Protein AF-A0A972QJM9-F1 (afdb_monomer)

Nearest PDB structures (foldseek):
  7p2q-assembly1_A  TM=7.644E-01  e=6.912E-06  Homo sapiens
  4wvg-assembly1_A  TM=3.635E-01  e=2.087E-02  Escherichia coli K-12
  8qkh-assembly1_s  TM=8.178E-01  e=2.075E+00  Staphylococcus phage 812
  6s4u-assembly3_C  TM=2.500E-01  e=2.892E+00  Homo sapiens

Foldseek 3Di:
DQAADPDDLVVVLVVLVVLLVVLLCCVQPDQCPPVNPCCSQQPVSLVSLQVLLVNLVSHDDFDAPADPVCQVVLLVLLLVLLVLLVVLQVLLLVVPHKDFAPFDPDPVRLVSLCSNVVSNLSSLLQSLLSQLRSVCPVPNPVSLLVSLVSQLVSVDRPCLVVPQDPDVVNVLCCQQRRQLSSLLSSLLSLSSRHHNSNSSSSNVVSVSCCNRPPRMGRDHRSNSNSCSSRVSSNVSSVVCCVVTVPDPDDDDDDDPPPCPPVNVVVVSVVVVVVVCVVVVSALWDWDAACDCLQPPVAHHQKIWTFRADQLVPDDQQWWFWFADPVRDIDTFGFHDWDADPVGFIWTWTGRPNDPDIDPDIGGRVRTRGTTDDIGPNPSVVVVVVVVVVVD

Radius of gyration: 27.69 Å; Cα contacts (8 Å, |Δi|>4): 558; chains: 1; bounding box: 74×44×81 Å

Structure (mmCIF, N/CA/C/O backbone):
data_AF-A0A972QJM9-F1
#
_entry.id   AF-A0A972QJM9-F1
#
loop_
_atom_site.group_PDB
_atom_site.id
_atom_site.type_symbol
_atom_site.label_atom_id
_atom_site.label_alt_id
_atom_site.label_comp_id
_atom_site.label_asym_id
_atom_site.label_entity_id
_atom_site.label_seq_id
_atom_site.pdbx_PDB_ins_code
_atom_site.Cartn_x
_atom_site.Cartn_y
_atom_site.Cartn_z
_atom_site.occupancy
_atom_site.B_iso_or_equiv
_atom_site.auth_seq_id
_atom_site.auth_comp_id
_atom_site.auth_asym_id
_atom_site.auth_atom_id
_atom_site.pdbx_PDB_model_num
ATOM 1 N N . MET A 1 1 ? 22.025 13.812 -25.126 1.00 39.81 1 MET A N 1
ATOM 2 C CA . MET A 1 1 ? 22.049 12.491 -25.793 1.00 39.81 1 MET A CA 1
ATOM 3 C C . MET A 1 1 ? 22.972 11.605 -24.978 1.00 39.81 1 MET A C 1
ATOM 5 O O . MET A 1 1 ? 24.175 11.749 -25.101 1.00 39.81 1 MET A O 1
ATOM 9 N N . ILE A 1 2 ? 22.439 10.789 -24.069 1.00 46.41 2 ILE A N 1
ATOM 10 C CA . ILE A 1 2 ? 23.262 9.805 -23.355 1.00 46.41 2 ILE A CA 1
ATOM 11 C C . ILE A 1 2 ? 23.259 8.545 -24.225 1.00 46.41 2 ILE A C 1
ATOM 13 O O . ILE A 1 2 ? 22.180 8.075 -24.596 1.00 46.41 2 ILE A O 1
ATOM 17 N N . ALA A 1 3 ? 24.440 8.082 -24.634 1.00 52.22 3 ALA A N 1
ATOM 18 C CA . ALA A 1 3 ? 24.597 6.901 -25.477 1.00 52.22 3 ALA A CA 1
ATOM 19 C C . ALA A 1 3 ? 23.989 5.677 -24.773 1.00 52.22 3 ALA A C 1
ATOM 21 O O . ALA A 1 3 ? 24.303 5.404 -23.616 1.00 52.22 3 ALA A O 1
ATOM 22 N N . SER A 1 4 ? 23.084 4.967 -25.449 1.00 62.06 4 SER A N 1
ATOM 23 C CA . SER A 1 4 ? 22.525 3.715 -24.934 1.00 62.06 4 SER A CA 1
ATOM 24 C C . SER A 1 4 ? 23.585 2.621 -24.979 1.00 62.06 4 SER A C 1
ATOM 26 O O . SER A 1 4 ? 24.277 2.493 -25.988 1.00 62.06 4 SER A O 1
ATOM 28 N N . LEU A 1 5 ? 23.674 1.809 -23.926 1.00 70.50 5 LEU A N 1
ATOM 29 C CA . LEU A 1 5 ? 24.550 0.638 -23.910 1.00 70.50 5 LEU A CA 1
ATOM 30 C C . LEU A 1 5 ? 24.138 -0.344 -25.019 1.00 70.50 5 LEU A C 1
ATOM 32 O O . LEU A 1 5 ? 22.969 -0.734 -25.096 1.00 70.50 5 LEU A O 1
ATOM 36 N N . ASP A 1 6 ? 25.095 -0.773 -25.846 1.00 73.06 6 ASP A N 1
ATOM 37 C CA . ASP A 1 6 ? 24.883 -1.768 -26.907 1.00 73.06 6 ASP A CA 1
ATOM 38 C C . ASP A 1 6 ? 24.868 -3.195 -26.330 1.00 73.06 6 ASP A C 1
ATOM 40 O O . ASP A 1 6 ? 25.765 -4.013 -26.527 1.00 73.06 6 ASP A O 1
ATOM 44 N N . ILE A 1 7 ? 23.861 -3.475 -25.500 1.00 76.88 7 ILE A N 1
ATOM 45 C CA . ILE A 1 7 ? 23.655 -4.774 -24.854 1.00 76.88 7 ILE A CA 1
ATOM 46 C C . ILE A 1 7 ? 22.361 -5.380 -25.389 1.00 76.88 7 ILE A C 1
ATOM 48 O O . ILE A 1 7 ? 21.300 -4.751 -25.372 1.00 76.88 7 ILE A O 1
ATOM 52 N N . GLN A 1 8 ? 22.414 -6.652 -25.802 1.00 82.50 8 GLN A N 1
ATOM 53 C CA . GLN A 1 8 ? 21.215 -7.371 -26.228 1.00 82.50 8 GLN A CA 1
ATOM 54 C C . GLN A 1 8 ? 20.148 -7.380 -25.113 1.00 82.50 8 GLN A C 1
ATOM 56 O O . GLN A 1 8 ? 20.451 -7.805 -23.992 1.00 82.50 8 GLN A O 1
ATOM 61 N N . PRO A 1 9 ? 18.876 -7.035 -25.407 1.00 79.81 9 PRO A N 1
ATOM 62 C CA . PRO A 1 9 ? 17.830 -6.896 -24.390 1.00 79.81 9 PRO A CA 1
ATOM 63 C C . PRO A 1 9 ? 17.654 -8.124 -23.489 1.00 79.81 9 PRO A C 1
ATOM 65 O O . PRO A 1 9 ? 17.423 -7.986 -22.294 1.00 79.81 9 PRO A O 1
ATOM 68 N N . LYS A 1 10 ? 17.817 -9.338 -24.035 1.00 85.06 10 LYS A N 1
ATOM 69 C CA . LYS A 1 10 ? 17.721 -10.585 -23.257 1.00 85.06 10 LYS A CA 1
ATOM 70 C C . LYS A 1 10 ? 18.816 -10.714 -22.197 1.00 85.06 10 LYS A C 1
ATOM 72 O O . LYS A 1 10 ? 18.531 -11.171 -21.098 1.00 85.06 10 LYS A O 1
ATOM 77 N N . ARG A 1 11 ? 20.055 -10.321 -22.517 1.00 87.75 11 ARG A N 1
ATOM 78 C CA . ARG A 1 11 ? 21.173 -10.338 -21.560 1.00 87.75 11 ARG A CA 1
ATOM 79 C C . ARG A 1 11 ? 20.990 -9.252 -20.506 1.00 87.75 11 ARG A C 1
ATOM 81 O O . ARG A 1 11 ? 21.176 -9.523 -19.326 1.00 87.75 11 ARG A O 1
ATOM 88 N N . ALA A 1 12 ? 20.544 -8.068 -20.927 1.00 90.06 12 ALA A N 1
ATOM 89 C CA . ALA A 1 12 ? 20.256 -6.964 -20.020 1.00 90.06 12 ALA A CA 1
ATOM 90 C C . ALA A 1 12 ? 19.220 -7.346 -18.945 1.00 90.06 12 ALA A C 1
ATOM 92 O O . ALA A 1 12 ? 19.416 -6.995 -17.791 1.00 90.06 12 ALA A O 1
ATOM 93 N N . ILE A 1 13 ? 18.181 -8.127 -19.283 1.00 91.62 13 ILE A N 1
ATOM 94 C CA . ILE A 1 13 ? 17.173 -8.592 -18.308 1.00 91.62 13 ILE A CA 1
ATOM 95 C C . ILE A 1 13 ? 17.822 -9.363 -17.154 1.00 91.62 13 ILE A C 1
ATOM 97 O O . ILE A 1 13 ? 17.597 -9.038 -15.989 1.00 91.62 13 ILE A O 1
ATOM 101 N N . TRP A 1 14 ? 18.654 -10.357 -17.469 1.00 91.44 14 TRP A N 1
ATOM 102 C CA . TRP A 1 14 ? 19.320 -11.173 -16.453 1.00 91.44 14 TRP A CA 1
ATOM 103 C C . TRP A 1 14 ? 20.344 -10.382 -15.642 1.00 91.44 14 TRP A C 1
ATOM 105 O O . TRP A 1 14 ? 20.431 -10.578 -14.435 1.00 91.44 14 TRP A O 1
ATOM 115 N N . ILE A 1 15 ? 21.064 -9.451 -16.274 1.00 91.31 15 ILE A N 1
ATOM 116 C CA . ILE A 1 15 ? 21.987 -8.548 -15.574 1.00 91.31 15 ILE A CA 1
ATOM 117 C C . ILE A 1 15 ? 21.219 -7.672 -14.578 1.00 91.31 15 ILE A C 1
ATOM 119 O O . ILE A 1 15 ? 21.619 -7.573 -13.423 1.00 91.31 15 ILE A O 1
ATOM 123 N N . THR A 1 16 ? 20.091 -7.082 -14.983 1.00 93.31 16 THR A N 1
ATOM 124 C CA . THR A 1 16 ? 19.257 -6.274 -14.085 1.00 93.31 16 THR A CA 1
ATOM 125 C C . THR A 1 16 ? 18.749 -7.100 -12.904 1.00 93.31 16 THR A C 1
ATOM 127 O O . THR A 1 16 ? 18.844 -6.638 -11.769 1.00 93.31 16 THR A O 1
ATOM 130 N N . PHE A 1 17 ? 18.285 -8.336 -13.127 1.00 93.75 17 PHE A N 1
ATOM 131 C CA . PHE A 1 17 ? 17.902 -9.230 -12.028 1.00 93.75 17 PHE A CA 1
ATOM 132 C C . PHE A 1 17 ? 19.076 -9.586 -11.113 1.00 93.75 17 PHE A C 1
ATOM 134 O O . PHE A 1 17 ? 18.906 -9.575 -9.899 1.00 93.75 17 PHE A O 1
ATOM 141 N N . ALA A 1 18 ? 20.259 -9.857 -11.666 1.00 93.38 18 ALA A N 1
ATOM 142 C CA . ALA A 1 18 ? 21.450 -10.160 -10.879 1.00 93.38 18 ALA A CA 1
ATOM 143 C C . ALA A 1 18 ? 21.872 -8.971 -10.002 1.00 93.38 18 ALA A C 1
ATOM 145 O O . ALA A 1 18 ? 22.183 -9.161 -8.830 1.00 93.38 18 ALA A O 1
ATOM 146 N N . ILE A 1 19 ? 21.819 -7.742 -10.532 1.00 94.62 19 ILE A N 1
ATOM 147 C CA . ILE A 1 19 ? 22.100 -6.523 -9.758 1.00 94.62 19 ILE A CA 1
ATOM 148 C C . ILE A 1 19 ? 21.066 -6.356 -8.641 1.00 94.62 19 ILE A C 1
ATOM 150 O O . ILE A 1 19 ? 21.440 -6.140 -7.493 1.00 94.62 19 ILE A O 1
ATOM 154 N N . ILE A 1 20 ? 19.776 -6.501 -8.951 1.00 94.81 20 ILE A N 1
ATOM 155 C CA . ILE A 1 20 ? 18.692 -6.413 -7.964 1.00 94.81 20 ILE A CA 1
ATOM 156 C C . ILE A 1 20 ? 18.867 -7.454 -6.848 1.00 94.81 20 ILE A C 1
ATOM 158 O O . ILE A 1 20 ? 18.789 -7.113 -5.668 1.00 94.81 20 ILE A O 1
ATOM 162 N N . ALA A 1 21 ? 19.140 -8.709 -7.210 1.00 93.00 21 ALA A N 1
ATOM 163 C CA . ALA A 1 21 ? 19.387 -9.785 -6.258 1.00 93.00 21 ALA A CA 1
ATOM 164 C C . ALA A 1 21 ? 20.643 -9.515 -5.415 1.00 93.00 21 ALA A C 1
ATOM 166 O O . ALA A 1 21 ? 20.624 -9.743 -4.209 1.00 93.00 21 ALA A O 1
ATOM 167 N N . GLY A 1 22 ? 21.703 -8.971 -6.021 1.00 92.38 22 GLY A N 1
ATOM 168 C CA . GLY A 1 22 ? 22.920 -8.556 -5.325 1.00 92.38 22 GLY A CA 1
ATOM 169 C C . GLY A 1 22 ? 22.673 -7.437 -4.311 1.00 92.38 22 GLY A C 1
ATOM 170 O O . GLY A 1 22 ? 23.137 -7.533 -3.177 1.00 92.38 22 GLY A O 1
ATOM 171 N N . ILE A 1 23 ? 21.886 -6.417 -4.674 1.00 92.38 23 ILE A N 1
ATOM 172 C CA . ILE A 1 23 ? 21.476 -5.341 -3.756 1.00 92.38 23 ILE A CA 1
ATOM 173 C C . ILE A 1 23 ? 20.667 -5.922 -2.592 1.00 92.38 23 ILE A C 1
ATOM 175 O O . ILE A 1 23 ? 20.960 -5.632 -1.433 1.00 92.38 23 ILE A O 1
ATOM 179 N N . TYR A 1 24 ? 19.689 -6.783 -2.877 1.00 91.88 24 TYR A N 1
ATOM 180 C CA . TYR A 1 24 ? 18.874 -7.423 -1.845 1.00 91.88 24 TYR A CA 1
ATOM 181 C C . TYR A 1 24 ? 19.701 -8.303 -0.901 1.00 91.88 24 TYR A C 1
ATOM 183 O O . TYR A 1 24 ? 19.539 -8.218 0.318 1.00 91.88 24 TYR A O 1
ATOM 191 N N . ALA A 1 25 ? 20.616 -9.109 -1.445 1.00 90.25 25 ALA A N 1
ATOM 192 C CA . ALA A 1 25 ? 21.529 -9.938 -0.668 1.00 90.25 25 ALA A CA 1
ATOM 193 C C . ALA A 1 25 ? 22.448 -9.081 0.211 1.00 90.25 25 ALA A C 1
ATOM 195 O O . ALA A 1 25 ? 22.599 -9.378 1.392 1.00 90.25 25 ALA A O 1
ATOM 196 N N . ALA A 1 26 ? 22.999 -7.986 -0.321 1.00 88.50 26 ALA A N 1
ATOM 197 C CA . ALA A 1 26 ? 23.822 -7.064 0.453 1.00 88.50 26 ALA A CA 1
ATOM 198 C C . ALA A 1 26 ? 23.041 -6.495 1.650 1.00 88.50 26 ALA A C 1
ATOM 200 O O . ALA A 1 26 ? 23.504 -6.592 2.789 1.00 88.50 26 ALA A O 1
ATOM 201 N N . ILE A 1 27 ? 21.830 -5.978 1.408 1.00 87.31 27 ILE A N 1
ATOM 202 C CA . ILE A 1 27 ? 20.966 -5.395 2.445 1.00 87.31 27 ILE A CA 1
ATOM 203 C C . ILE A 1 27 ? 20.629 -6.424 3.536 1.00 87.31 27 ILE A C 1
ATOM 205 O O . ILE A 1 27 ? 20.714 -6.104 4.720 1.00 87.31 27 ILE A O 1
ATOM 209 N N . ASN A 1 28 ? 20.283 -7.659 3.160 1.00 86.44 28 ASN A N 1
ATOM 210 C CA . ASN A 1 28 ? 19.787 -8.662 4.109 1.00 86.44 28 ASN A CA 1
ATOM 211 C C . ASN A 1 28 ? 20.884 -9.493 4.797 1.00 86.44 28 ASN A C 1
ATOM 213 O O . ASN A 1 28 ? 20.659 -9.972 5.906 1.00 86.44 28 ASN A O 1
ATOM 217 N N . LEU A 1 29 ? 22.049 -9.696 4.170 1.00 84.06 29 LEU A N 1
ATOM 218 C CA . LEU A 1 29 ? 23.069 -10.634 4.663 1.00 84.06 29 LEU A CA 1
ATOM 219 C C . LEU A 1 29 ? 24.264 -9.978 5.363 1.00 84.06 29 LEU A C 1
ATOM 221 O O . LEU A 1 29 ? 25.031 -10.698 6.003 1.00 84.06 29 LEU A O 1
ATOM 225 N N . GLY A 1 30 ? 24.449 -8.652 5.312 1.00 69.44 30 GLY A N 1
ATOM 226 C CA . GLY A 1 30 ? 25.551 -8.067 6.088 1.00 69.44 30 GLY A CA 1
ATOM 227 C C . GLY A 1 30 ? 26.019 -6.648 5.795 1.00 69.44 30 GLY A C 1
ATOM 228 O O . GLY A 1 30 ? 26.964 -6.226 6.456 1.00 69.44 30 GLY A O 1
ATOM 229 N N . LEU A 1 31 ? 25.405 -5.881 4.887 1.00 71.56 31 LEU A N 1
ATOM 230 C CA . LEU A 1 31 ? 25.872 -4.515 4.593 1.00 71.56 31 LEU A CA 1
ATOM 231 C C . LEU A 1 31 ? 25.952 -3.639 5.858 1.00 71.56 31 LEU A C 1
ATOM 233 O O . LEU A 1 31 ? 26.942 -2.940 6.076 1.00 71.56 31 LEU A O 1
ATOM 237 N N . SER A 1 32 ? 24.949 -3.740 6.735 1.00 66.62 32 SER A N 1
ATOM 238 C CA . SER A 1 32 ? 24.897 -3.028 8.019 1.00 66.62 32 SER A CA 1
ATOM 239 C C . SER A 1 32 ? 25.876 -3.569 9.069 1.00 66.62 32 SER A C 1
ATOM 241 O O . SER A 1 32 ? 26.329 -2.806 9.920 1.00 66.62 32 SER A O 1
ATOM 243 N N . ARG A 1 33 ? 26.236 -4.860 9.001 1.00 72.62 33 ARG A N 1
ATOM 244 C CA . ARG A 1 33 ? 27.216 -5.494 9.903 1.00 72.62 33 ARG A CA 1
ATOM 245 C C . ARG A 1 33 ? 28.656 -5.117 9.554 1.00 72.62 33 ARG A C 1
ATOM 247 O O . ARG A 1 33 ? 29.482 -5.042 10.451 1.00 72.62 33 ARG A O 1
ATOM 254 N N . ILE A 1 34 ? 28.946 -4.887 8.272 1.00 76.50 34 ILE A N 1
ATOM 255 C CA . ILE A 1 34 ? 30.307 -4.634 7.772 1.00 76.50 34 ILE A CA 1
ATOM 256 C C . ILE A 1 34 ? 30.672 -3.144 7.836 1.00 76.50 34 ILE A C 1
ATOM 258 O O . ILE A 1 34 ? 31.782 -2.805 8.227 1.00 76.50 34 ILE A O 1
ATOM 262 N N . ILE A 1 35 ? 29.754 -2.249 7.449 1.00 74.31 35 ILE A N 1
ATOM 263 C CA . ILE A 1 35 ? 30.049 -0.814 7.239 1.00 74.31 35 ILE A CA 1
ATOM 264 C C . ILE A 1 35 ? 29.431 0.065 8.354 1.00 74.31 35 ILE A C 1
ATOM 266 O O . ILE A 1 35 ? 29.578 1.285 8.378 1.00 74.31 35 ILE A O 1
ATOM 270 N N . GLY A 1 36 ? 28.753 -0.554 9.325 1.00 76.00 36 GLY A N 1
ATOM 271 C CA . GLY A 1 36 ? 28.045 0.126 10.408 1.00 76.00 36 GLY A CA 1
ATOM 272 C C . GLY A 1 36 ? 26.595 0.458 10.045 1.00 76.00 36 GLY A C 1
ATOM 273 O O . GLY A 1 36 ? 26.268 0.775 8.899 1.00 76.00 36 GLY A O 1
ATOM 274 N N . GLY A 1 37 ? 25.704 0.385 11.040 1.00 80.38 37 GLY A N 1
ATOM 275 C CA . GLY A 1 37 ? 24.253 0.421 10.827 1.00 80.38 37 GLY A CA 1
ATOM 276 C C . GLY A 1 37 ? 23.748 1.694 10.144 1.00 80.38 37 GLY A C 1
ATOM 277 O O . GLY A 1 37 ? 22.955 1.608 9.207 1.00 80.38 37 GLY A O 1
ATOM 278 N N . PHE A 1 38 ? 24.242 2.866 10.559 1.00 85.31 38 PHE A N 1
ATOM 279 C CA . PHE A 1 38 ? 23.825 4.142 9.971 1.00 85.31 38 PHE A CA 1
ATOM 280 C C . PHE A 1 38 ? 24.357 4.315 8.544 1.00 85.31 38 PHE A C 1
ATOM 282 O O . PHE A 1 38 ? 23.578 4.534 7.620 1.00 85.31 38 PHE A O 1
ATOM 289 N N . PHE A 1 39 ? 25.671 4.174 8.347 1.00 86.44 39 PHE A N 1
ATOM 290 C CA . PHE A 1 39 ? 26.302 4.402 7.046 1.00 86.44 39 PHE A CA 1
ATOM 291 C C . PHE A 1 39 ? 25.835 3.381 5.997 1.00 86.44 39 PHE A C 1
ATOM 293 O O . PHE A 1 39 ? 25.493 3.750 4.873 1.00 86.44 39 PHE A O 1
ATOM 300 N N . GLY A 1 40 ? 25.740 2.100 6.367 1.00 86.75 40 GLY A N 1
ATOM 301 C CA . GLY A 1 40 ? 25.236 1.055 5.477 1.00 86.75 40 GLY A CA 1
ATOM 302 C C . GLY A 1 40 ? 23.796 1.313 5.019 1.00 86.75 40 GLY A C 1
ATOM 303 O O . GLY A 1 40 ? 23.507 1.242 3.824 1.00 86.75 40 GLY A O 1
ATOM 304 N N . THR A 1 41 ? 22.908 1.671 5.950 1.00 87.56 41 THR A N 1
ATOM 305 C CA . THR A 1 41 ? 21.471 1.834 5.666 1.00 87.56 41 THR A CA 1
ATOM 306 C C . THR A 1 41 ? 21.154 3.158 4.980 1.00 87.56 41 THR A C 1
ATOM 308 O O . THR A 1 41 ? 20.397 3.178 4.018 1.00 87.56 41 THR A O 1
ATOM 311 N N . TYR A 1 42 ? 21.721 4.273 5.440 1.00 90.12 42 TYR A N 1
ATOM 312 C CA . TYR A 1 42 ? 21.311 5.605 4.982 1.00 90.12 42 TYR A CA 1
ATOM 313 C C . TYR A 1 42 ? 22.217 6.214 3.910 1.00 90.12 42 TYR A C 1
ATOM 315 O O . TYR A 1 42 ? 21.846 7.224 3.320 1.00 90.12 42 TYR A O 1
ATOM 323 N N . ILE A 1 43 ? 23.376 5.612 3.619 1.00 91.19 43 ILE A N 1
ATOM 324 C CA . ILE A 1 43 ? 24.282 6.093 2.564 1.00 91.19 43 ILE A CA 1
ATOM 325 C C . ILE A 1 43 ? 24.470 5.023 1.493 1.00 91.19 43 ILE A C 1
ATOM 327 O O . ILE A 1 43 ? 24.105 5.241 0.338 1.00 91.19 43 ILE A O 1
ATOM 331 N N . VAL A 1 44 ? 24.989 3.849 1.861 1.00 92.12 44 VAL A N 1
ATOM 332 C CA . VAL A 1 44 ? 25.347 2.825 0.866 1.00 92.12 44 VAL A CA 1
ATOM 333 C C . VAL A 1 44 ? 24.110 2.287 0.152 1.00 92.12 44 VAL A C 1
ATOM 335 O O . VAL A 1 44 ? 24.082 2.245 -1.077 1.00 92.12 44 VAL A O 1
ATOM 338 N N . GLN A 1 45 ? 23.060 1.924 0.889 1.00 92.56 45 GLN A N 1
ATOM 339 C CA . GLN A 1 45 ? 21.835 1.395 0.291 1.00 92.56 45 GLN A CA 1
ATOM 340 C C . GLN A 1 45 ? 21.156 2.387 -0.683 1.00 92.56 45 GLN A C 1
ATOM 342 O O . GLN A 1 45 ? 20.859 1.976 -1.808 1.00 92.56 45 GLN A O 1
ATOM 347 N N . PRO A 1 46 ? 20.949 3.678 -0.349 1.00 95.19 46 PRO A N 1
ATOM 348 C CA . PRO A 1 46 ? 20.457 4.670 -1.305 1.00 95.19 46 PRO A CA 1
ATOM 349 C C . PRO A 1 46 ? 21.332 4.795 -2.554 1.00 95.19 46 PRO A C 1
ATOM 351 O O . PRO A 1 46 ? 20.808 4.804 -3.667 1.00 95.19 46 PRO A O 1
ATOM 354 N N . VAL A 1 47 ? 22.660 4.816 -2.398 1.00 95.50 47 VAL A N 1
ATOM 355 C CA . VAL A 1 47 ? 23.595 4.882 -3.532 1.00 95.50 47 VAL A CA 1
ATOM 356 C C . VAL A 1 47 ? 23.436 3.671 -4.454 1.00 95.50 47 VAL A C 1
ATOM 358 O O . VAL A 1 47 ? 23.365 3.846 -5.669 1.00 95.50 47 VAL A O 1
ATOM 361 N N . LEU A 1 48 ? 23.302 2.458 -3.910 1.00 95.06 48 LEU A N 1
ATOM 362 C CA . LEU A 1 48 ? 23.063 1.249 -4.706 1.00 95.06 48 LEU A CA 1
ATOM 363 C C . LEU A 1 48 ? 21.771 1.344 -5.532 1.00 95.06 48 LEU A C 1
ATOM 365 O O . LEU A 1 48 ? 21.768 0.999 -6.717 1.00 95.06 48 LEU A O 1
ATOM 369 N N . TRP A 1 49 ? 20.687 1.856 -4.942 1.00 96.19 49 TRP A N 1
ATOM 370 C CA . TRP A 1 49 ? 19.425 2.054 -5.659 1.00 96.19 49 TRP A CA 1
ATOM 371 C C . TRP A 1 49 ? 19.516 3.140 -6.739 1.00 96.19 49 TRP A C 1
ATOM 373 O O . TRP A 1 49 ? 18.980 2.950 -7.834 1.00 96.19 49 TRP A O 1
ATOM 383 N N . LEU A 1 50 ? 20.229 4.243 -6.478 1.00 97.25 50 LEU A N 1
ATOM 384 C CA . LEU A 1 50 ? 20.480 5.291 -7.474 1.00 97.25 50 LEU A CA 1
ATOM 385 C C . LEU A 1 50 ? 21.328 4.778 -8.642 1.00 97.25 50 LEU A C 1
ATOM 387 O O . LEU A 1 50 ? 21.006 5.068 -9.794 1.00 97.25 50 LEU A O 1
ATOM 391 N N . ILE A 1 51 ? 22.365 3.982 -8.363 1.00 96.31 51 ILE A N 1
ATOM 392 C CA . ILE A 1 51 ? 23.198 3.343 -9.389 1.00 96.31 51 ILE A CA 1
ATOM 393 C C . ILE A 1 51 ? 22.344 2.421 -10.258 1.00 96.31 51 ILE A C 1
ATOM 395 O O . ILE A 1 51 ? 22.395 2.530 -11.481 1.00 96.31 51 ILE A O 1
ATOM 399 N N . LEU A 1 52 ? 21.518 1.558 -9.656 1.00 96.00 52 LEU A N 1
ATOM 400 C CA . LEU A 1 52 ? 20.618 0.684 -10.409 1.00 96.00 52 LEU A CA 1
ATOM 401 C C . LEU A 1 52 ? 19.662 1.492 -11.299 1.00 96.00 52 LEU A C 1
ATOM 403 O O . LEU A 1 52 ? 19.554 1.210 -12.492 1.00 96.00 52 LEU A O 1
ATOM 407 N N . GLY A 1 53 ? 18.999 2.513 -10.750 1.00 95.06 53 GLY A N 1
ATOM 408 C CA . GLY A 1 53 ? 18.101 3.368 -11.529 1.00 95.06 53 GLY A CA 1
ATOM 409 C C . GLY A 1 53 ? 18.830 4.097 -12.665 1.00 95.06 53 GLY A C 1
ATOM 410 O O . GLY A 1 53 ? 18.327 4.145 -13.787 1.00 95.06 53 GLY A O 1
ATOM 411 N N . GLY A 1 54 ? 20.054 4.574 -12.416 1.00 95.00 54 GLY A N 1
ATOM 412 C CA . GLY A 1 54 ? 20.933 5.162 -13.425 1.00 95.00 54 GLY A CA 1
ATOM 413 C C . GLY A 1 54 ? 21.281 4.179 -14.544 1.00 95.00 54 GLY A C 1
ATOM 414 O O . GLY A 1 54 ? 21.096 4.506 -15.713 1.00 95.00 54 GLY A O 1
ATOM 415 N N . ILE A 1 55 ? 21.694 2.952 -14.207 1.00 93.94 55 ILE A N 1
ATOM 416 C CA . ILE A 1 55 ? 21.973 1.880 -15.178 1.00 93.94 55 ILE A CA 1
ATOM 417 C C . ILE A 1 55 ? 20.736 1.601 -16.034 1.00 93.94 55 ILE A C 1
ATOM 419 O O . ILE A 1 55 ? 20.840 1.541 -17.257 1.00 93.94 55 ILE A O 1
ATOM 423 N N . VAL A 1 56 ? 19.556 1.477 -15.421 1.00 94.38 56 VAL A N 1
ATOM 424 C CA . VAL A 1 56 ? 18.303 1.192 -16.139 1.00 94.38 56 VAL A CA 1
ATOM 425 C C . VAL A 1 56 ? 17.951 2.284 -17.152 1.00 94.38 56 VAL A C 1
ATOM 427 O O . VAL A 1 56 ? 17.432 1.971 -18.224 1.00 94.38 56 VAL A O 1
ATOM 430 N N . LEU A 1 57 ? 18.274 3.549 -16.873 1.00 93.19 57 LEU A N 1
ATOM 431 C CA . LEU A 1 57 ? 18.092 4.644 -17.833 1.00 93.19 57 LEU A CA 1
ATOM 432 C C . LEU A 1 57 ? 19.031 4.557 -19.050 1.00 93.19 57 LEU A C 1
ATOM 434 O O . LEU A 1 57 ? 18.704 5.112 -20.100 1.00 93.19 57 LEU A O 1
ATOM 438 N N . LEU A 1 58 ? 20.164 3.859 -18.928 1.00 92.25 58 LEU A N 1
ATOM 439 C CA . LEU A 1 58 ? 21.134 3.625 -20.008 1.00 92.25 58 LEU A CA 1
ATOM 440 C C . LEU A 1 58 ? 20.807 2.386 -20.857 1.00 92.25 58 LEU A C 1
ATOM 442 O O . LEU A 1 58 ? 21.374 2.211 -21.940 1.00 92.25 58 LEU A O 1
ATOM 446 N N . LEU A 1 59 ? 19.915 1.517 -20.372 1.00 92.06 59 LEU A N 1
ATOM 447 C CA . LEU A 1 59 ? 19.510 0.294 -21.062 1.00 92.06 59 LEU A CA 1
ATOM 448 C C . LEU A 1 59 ? 18.630 0.581 -22.294 1.00 92.06 59 LEU A C 1
ATOM 450 O O . LEU A 1 59 ? 18.039 1.659 -22.421 1.00 92.06 59 LEU A O 1
ATOM 454 N N . PRO A 1 60 ? 18.477 -0.402 -23.208 1.00 88.50 60 PRO A N 1
ATOM 455 C CA . PRO A 1 60 ? 17.627 -0.253 -24.382 1.00 88.50 60 PRO A CA 1
ATOM 456 C C . PRO A 1 60 ? 16.207 0.192 -24.024 1.00 88.50 60 PRO A C 1
ATOM 458 O O . PRO A 1 60 ? 15.570 -0.356 -23.116 1.00 88.50 60 PRO A O 1
ATOM 461 N N . ARG A 1 61 ? 15.687 1.163 -24.781 1.00 89.00 61 ARG A N 1
ATOM 462 C CA . ARG A 1 61 ? 14.341 1.711 -24.572 1.00 89.00 61 ARG A CA 1
ATOM 463 C C . ARG A 1 61 ? 13.263 0.641 -24.764 1.00 89.00 61 ARG A C 1
ATOM 465 O O . ARG A 1 61 ? 13.407 -0.297 -25.552 1.00 89.00 61 ARG A O 1
ATOM 472 N N . TYR A 1 62 ? 12.147 0.815 -24.067 1.00 90.00 62 TYR A N 1
ATOM 473 C CA . TYR A 1 62 ? 10.946 -0.005 -24.206 1.00 90.00 62 TYR A CA 1
ATOM 474 C C . TYR A 1 62 ? 9.759 0.845 -24.672 1.00 90.00 62 TYR A C 1
ATOM 476 O O . TYR A 1 62 ? 9.813 2.075 -24.673 1.00 90.00 62 TYR A O 1
ATOM 484 N N . ARG A 1 63 ? 8.681 0.174 -25.082 1.00 88.19 63 ARG A N 1
ATOM 485 C CA . ARG A 1 63 ? 7.378 0.794 -25.340 1.00 88.19 63 ARG A CA 1
ATOM 486 C C . ARG A 1 63 ? 6.389 0.252 -24.322 1.00 88.19 63 ARG A C 1
ATOM 488 O O . ARG A 1 63 ? 6.394 -0.949 -24.072 1.00 88.19 63 ARG A O 1
ATOM 495 N N . THR A 1 64 ? 5.589 1.139 -23.745 1.00 89.81 64 THR A N 1
ATOM 496 C CA . THR A 1 64 ? 4.516 0.766 -22.825 1.00 89.81 64 THR A CA 1
ATOM 497 C C . THR A 1 64 ? 3.399 0.043 -23.568 1.00 89.81 64 THR A C 1
ATOM 499 O O . THR A 1 64 ? 3.164 0.314 -24.747 1.00 89.81 64 THR A O 1
ATOM 502 N N . ALA A 1 65 ? 2.691 -0.853 -22.881 1.00 85.56 65 ALA A N 1
ATOM 503 C CA . ALA A 1 65 ? 1.516 -1.520 -23.441 1.00 85.56 65 ALA A CA 1
ATOM 504 C C . ALA A 1 65 ? 0.326 -0.554 -23.604 1.00 85.56 65 ALA A C 1
ATOM 506 O O . ALA A 1 65 ? -0.467 -0.692 -24.536 1.00 85.56 65 ALA A O 1
ATOM 507 N N . GLY A 1 66 ? 0.211 0.441 -22.717 1.00 80.88 66 GLY A N 1
ATOM 508 C CA . GLY A 1 66 ? -0.808 1.486 -22.795 1.00 80.88 66 GLY A CA 1
ATOM 509 C C . GLY A 1 66 ? -0.505 2.529 -23.873 1.00 80.88 66 GLY A C 1
ATOM 510 O O . GLY A 1 66 ? 0.650 2.772 -24.241 1.00 80.88 66 GLY A O 1
ATOM 511 N N . LYS A 1 67 ? -1.560 3.178 -24.383 1.00 81.12 67 LYS A N 1
ATOM 512 C CA . LYS A 1 67 ? -1.432 4.250 -25.381 1.00 81.12 67 LYS A CA 1
ATOM 513 C C . LYS A 1 67 ? -0.961 5.536 -24.707 1.00 81.12 67 LYS A C 1
ATOM 515 O O . LYS A 1 67 ? -1.410 5.875 -23.617 1.00 81.12 67 LYS A O 1
ATOM 520 N N . LEU A 1 68 ? -0.138 6.318 -25.408 1.00 73.62 68 LEU A N 1
ATOM 521 C CA . LEU A 1 68 ? 0.414 7.571 -24.876 1.00 73.62 68 LEU A CA 1
ATOM 522 C C . LEU A 1 68 ? -0.672 8.562 -24.416 1.00 73.62 68 LEU A C 1
ATOM 524 O O . LEU A 1 68 ? -0.508 9.217 -23.392 1.00 73.62 68 LEU A O 1
ATOM 528 N N . LYS A 1 69 ? -1.799 8.624 -25.137 1.00 78.56 69 LYS A N 1
ATOM 529 C CA . LYS A 1 69 ? -2.951 9.479 -24.802 1.00 78.56 69 LYS A CA 1
ATOM 530 C C . LYS A 1 69 ? -3.627 9.123 -23.470 1.00 78.56 69 LYS A C 1
ATOM 532 O O . LYS A 1 69 ? -4.224 9.989 -22.846 1.00 78.56 69 LYS A O 1
ATOM 537 N N . ASP A 1 70 ? -3.512 7.868 -23.038 1.00 81.88 70 ASP A N 1
ATOM 538 C CA . ASP A 1 70 ? -4.156 7.357 -21.828 1.00 81.88 70 ASP A CA 1
ATOM 539 C C . ASP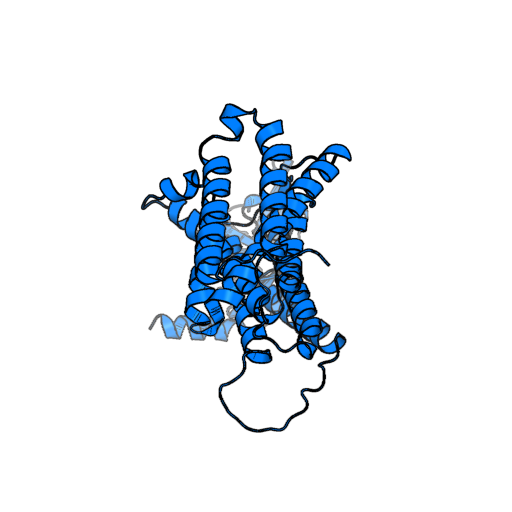 A 1 70 ? -3.243 7.545 -20.598 1.00 81.88 70 ASP A C 1
ATOM 541 O O . ASP A 1 70 ? -3.673 7.376 -19.460 1.00 81.88 70 ASP A O 1
ATOM 545 N N . ARG A 1 71 ? -1.977 7.946 -20.805 1.00 83.88 71 ARG A N 1
ATOM 546 C CA . ARG A 1 71 ? -0.954 8.062 -19.754 1.00 83.88 71 ARG A CA 1
ATOM 547 C C . ARG A 1 71 ? -1.379 8.985 -18.614 1.00 83.88 71 ARG A C 1
ATOM 549 O O . ARG A 1 71 ? -1.190 8.626 -17.457 1.00 83.88 71 ARG A O 1
ATOM 556 N N . THR A 1 72 ? -1.954 10.145 -18.925 1.00 83.25 72 THR A N 1
ATOM 557 C CA . THR A 1 72 ? -2.427 11.097 -17.908 1.00 83.25 72 THR A CA 1
ATOM 558 C C . THR A 1 72 ? -3.543 10.493 -17.058 1.00 83.25 72 THR A C 1
ATOM 560 O O . THR A 1 72 ? -3.515 10.615 -15.838 1.00 83.25 72 THR A O 1
ATOM 563 N N . ALA A 1 73 ? -4.481 9.777 -17.679 1.00 84.88 73 ALA A N 1
ATOM 564 C CA . ALA A 1 73 ? -5.575 9.133 -16.963 1.00 84.88 73 ALA A CA 1
ATOM 565 C C . ALA A 1 73 ? -5.086 7.953 -16.103 1.00 84.88 73 ALA A C 1
ATOM 567 O O . ALA A 1 73 ? -5.529 7.791 -14.971 1.00 84.88 73 ALA A O 1
ATOM 568 N N . ILE A 1 74 ? -4.112 7.173 -16.587 1.00 88.81 7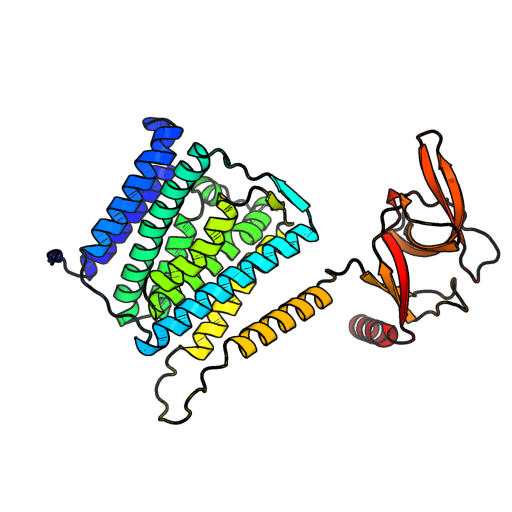4 ILE A N 1
ATOM 569 C CA . ILE A 1 74 ? -3.466 6.108 -15.800 1.00 88.81 74 ILE A CA 1
ATOM 570 C C . ILE A 1 74 ? -2.736 6.697 -14.582 1.00 88.81 74 ILE A C 1
ATOM 572 O O . ILE A 1 74 ? -2.807 6.132 -13.494 1.00 88.81 74 ILE A O 1
ATOM 576 N N . ILE A 1 75 ? -2.063 7.842 -14.742 1.00 88.44 75 ILE A N 1
ATOM 577 C CA . ILE A 1 75 ? -1.431 8.576 -13.634 1.00 88.44 75 ILE A CA 1
ATOM 578 C C . ILE A 1 75 ? -2.476 9.016 -12.600 1.00 88.44 75 ILE A C 1
ATOM 580 O O . ILE A 1 75 ? -2.275 8.809 -11.404 1.00 88.44 75 ILE A O 1
ATOM 584 N N . GLN A 1 76 ? -3.597 9.586 -13.047 1.00 84.88 76 GLN A N 1
ATOM 585 C CA . GLN A 1 76 ? -4.683 10.004 -12.157 1.00 84.88 76 GLN A CA 1
ATOM 586 C C . GLN A 1 76 ? -5.290 8.815 -11.410 1.00 84.88 76 GLN A C 1
ATOM 588 O O . GLN A 1 76 ? 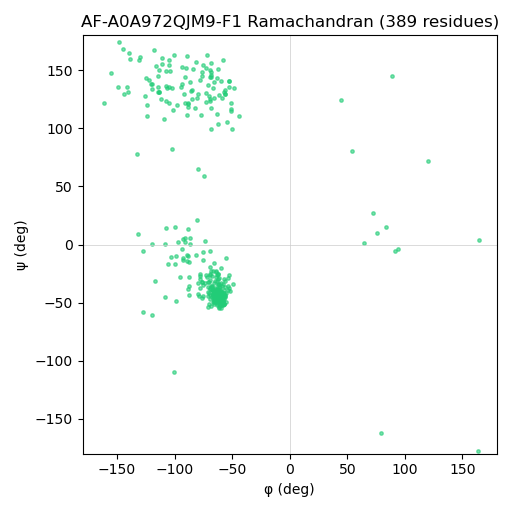-5.495 8.900 -10.205 1.00 84.88 76 GLN A O 1
ATOM 593 N N . LEU A 1 77 ? -5.507 7.683 -12.082 1.00 86.69 77 LEU A N 1
ATOM 594 C CA . LEU A 1 77 ? -6.009 6.471 -11.434 1.00 86.69 77 LEU A CA 1
ATOM 595 C C . LEU A 1 77 ? -5.014 5.895 -10.425 1.00 86.69 77 LEU A C 1
ATOM 597 O O . LEU A 1 77 ? -5.424 5.513 -9.335 1.00 86.69 77 LEU A O 1
ATOM 601 N N . ALA A 1 78 ? -3.716 5.873 -10.739 1.00 93.81 78 ALA A N 1
ATOM 602 C CA . ALA A 1 78 ? -2.685 5.471 -9.783 1.00 93.81 78 ALA A CA 1
ATOM 603 C C . ALA A 1 78 ? -2.703 6.347 -8.521 1.00 93.81 78 ALA A C 1
ATOM 605 O O . ALA A 1 78 ? -2.639 5.824 -7.407 1.00 93.81 78 ALA A O 1
ATOM 606 N N . PHE A 1 79 ? -2.843 7.666 -8.699 1.00 90.81 79 PHE A N 1
ATOM 607 C CA . PHE A 1 79 ? -3.012 8.605 -7.594 1.00 90.81 79 PHE A CA 1
ATOM 608 C C . PHE A 1 79 ? -4.277 8.295 -6.790 1.00 90.81 79 PHE A C 1
ATOM 610 O O . PHE A 1 79 ? -4.200 8.143 -5.578 1.00 90.81 79 PHE A O 1
ATOM 617 N N . MET A 1 80 ? -5.427 8.148 -7.454 1.00 85.25 80 MET A N 1
ATOM 618 C CA . MET A 1 80 ? -6.707 7.882 -6.794 1.00 85.25 80 MET A CA 1
ATOM 619 C C . MET A 1 80 ? -6.690 6.576 -5.999 1.00 85.25 80 MET A C 1
ATOM 621 O O . MET A 1 80 ? -7.139 6.564 -4.860 1.00 85.25 80 MET A O 1
ATOM 625 N N . VAL A 1 81 ? -6.157 5.491 -6.569 1.00 91.62 81 VAL A N 1
ATOM 626 C CA . VAL A 1 81 ? -6.074 4.193 -5.884 1.00 91.62 81 VAL A CA 1
ATOM 627 C C . VAL A 1 81 ? -5.141 4.281 -4.676 1.00 91.62 81 VAL A C 1
ATOM 629 O O . VAL A 1 81 ? -5.513 3.829 -3.596 1.00 91.62 81 VAL A O 1
ATOM 632 N N . GLY A 1 82 ? -3.965 4.902 -4.824 1.00 93.00 82 GLY A N 1
ATOM 633 C CA . GLY A 1 82 ? -3.021 5.085 -3.715 1.00 93.00 82 GLY A CA 1
ATOM 634 C C . GLY A 1 82 ? -3.588 5.967 -2.604 1.00 93.00 82 GLY A C 1
ATOM 635 O O . GLY A 1 82 ? -3.515 5.613 -1.430 1.00 93.00 82 GLY A O 1
ATOM 636 N N . PHE A 1 83 ? -4.213 7.084 -2.975 1.00 87.62 83 PHE A N 1
ATOM 637 C CA . PHE A 1 83 ? -4.867 7.996 -2.042 1.00 87.62 83 PHE A CA 1
ATOM 638 C C . PHE A 1 83 ? -6.041 7.328 -1.323 1.00 87.62 83 PHE A C 1
ATOM 640 O O . PHE A 1 83 ? -6.170 7.446 -0.110 1.00 87.62 83 PHE A O 1
ATOM 647 N N . PHE A 1 84 ? -6.876 6.577 -2.041 1.00 85.38 84 PHE A N 1
ATOM 648 C CA . PHE A 1 84 ? -8.012 5.882 -1.445 1.00 85.38 84 PHE A CA 1
ATOM 649 C C . PHE A 1 84 ? -7.569 4.771 -0.484 1.00 85.38 84 PHE A C 1
ATOM 651 O O . PHE A 1 84 ? -8.100 4.672 0.621 1.00 85.38 84 PHE A O 1
ATOM 658 N N . GLN A 1 85 ? -6.552 3.984 -0.854 1.00 92.50 85 GLN A N 1
ATOM 659 C CA . GLN A 1 85 ? -5.954 2.990 0.040 1.00 92.50 85 GLN A CA 1
ATOM 660 C C . GLN A 1 85 ? -5.399 3.650 1.312 1.00 92.50 85 GLN A C 1
ATOM 662 O O . GLN A 1 85 ? -5.638 3.155 2.412 1.00 92.50 85 GLN A O 1
ATOM 667 N N . LEU A 1 86 ? -4.715 4.790 1.175 1.00 88.19 86 LEU A N 1
ATOM 668 C CA . LEU A 1 86 ? -4.222 5.578 2.303 1.00 88.19 86 LEU A CA 1
ATOM 669 C C . LEU A 1 86 ? -5.360 6.054 3.219 1.00 88.19 86 LEU A C 1
ATOM 671 O O . LEU A 1 86 ? -5.289 5.865 4.432 1.00 88.19 86 LEU A O 1
ATOM 675 N N . VAL A 1 87 ? -6.421 6.634 2.651 1.00 82.38 87 VAL A N 1
ATOM 676 C CA . VAL A 1 87 ? -7.592 7.078 3.420 1.00 82.38 87 VAL A CA 1
ATOM 677 C C . VAL A 1 87 ? -8.181 5.915 4.210 1.00 82.38 87 VAL A C 1
ATOM 679 O O . VAL A 1 87 ? -8.435 6.069 5.398 1.00 82.38 87 VAL A O 1
ATOM 682 N N . LEU A 1 88 ? -8.340 4.734 3.607 1.00 81.81 88 LEU A N 1
ATOM 683 C CA . LEU A 1 88 ? -8.874 3.572 4.320 1.00 81.81 88 LEU A CA 1
ATOM 684 C C . LEU A 1 88 ? -7.955 3.060 5.433 1.00 81.81 88 LEU A C 1
ATOM 686 O O . LEU A 1 88 ? -8.461 2.607 6.455 1.00 81.81 88 LEU A O 1
ATOM 690 N N . LEU A 1 89 ? -6.633 3.157 5.276 1.00 82.50 89 LEU A N 1
ATOM 691 C CA . LEU A 1 89 ? -5.693 2.837 6.354 1.00 82.50 89 LEU A CA 1
ATOM 692 C C . LEU A 1 89 ? -5.833 3.811 7.530 1.00 82.50 89 LEU A C 1
ATOM 694 O O . LEU A 1 89 ? -5.906 3.371 8.674 1.00 82.50 89 LEU A O 1
ATOM 698 N N . ILE A 1 90 ? -5.908 5.118 7.252 1.00 75.31 90 ILE A N 1
ATOM 699 C CA . ILE A 1 90 ? -6.100 6.154 8.281 1.00 75.31 90 ILE A CA 1
ATOM 700 C C . ILE A 1 90 ? -7.435 5.950 8.988 1.00 75.31 90 ILE A C 1
ATOM 702 O O . ILE A 1 90 ? -7.491 5.939 10.214 1.00 75.31 90 ILE A O 1
ATOM 706 N N . VAL A 1 91 ? -8.502 5.753 8.217 1.00 73.69 91 VAL A N 1
ATOM 707 C CA . VAL A 1 91 ? -9.834 5.509 8.760 1.00 73.69 91 VAL A CA 1
ATOM 708 C C . VAL A 1 91 ? -9.811 4.264 9.618 1.00 73.69 91 VAL A C 1
ATOM 710 O O . VAL A 1 91 ? -10.235 4.331 10.757 1.00 73.69 91 VAL A O 1
ATOM 713 N N . GLY A 1 92 ? -9.263 3.155 9.125 1.00 70.69 92 GLY A N 1
ATOM 714 C CA . GLY A 1 92 ? -9.127 1.942 9.916 1.00 70.69 92 GLY A CA 1
ATOM 715 C C . GLY A 1 92 ? -8.399 2.185 11.247 1.00 70.69 92 GLY A C 1
ATOM 716 O O . GLY A 1 92 ? -8.831 1.664 12.271 1.00 70.69 92 GLY A O 1
ATOM 717 N N . GLY A 1 93 ? -7.358 3.025 11.258 1.00 68.81 93 GLY A N 1
ATOM 718 C CA . GLY A 1 93 ? -6.683 3.457 12.486 1.00 68.81 93 GLY A CA 1
ATOM 719 C C . GLY A 1 93 ? -7.591 4.201 13.471 1.00 68.81 93 GLY A C 1
ATOM 720 O O . GLY A 1 93 ? -7.477 3.978 14.671 1.00 68.81 93 GLY A O 1
ATOM 721 N N . LEU A 1 94 ? -8.542 5.018 12.993 1.00 62.16 94 LEU A N 1
ATOM 722 C CA . LEU A 1 94 ? -9.533 5.698 13.850 1.00 62.16 94 LEU A CA 1
ATOM 723 C C . LEU A 1 94 ? -10.442 4.717 14.606 1.00 62.16 94 LEU A C 1
ATOM 725 O O . LEU A 1 94 ? -10.953 5.073 15.664 1.00 62.16 94 LEU A O 1
ATOM 729 N N . PHE A 1 95 ? -10.638 3.501 14.087 1.00 59.47 95 PHE A N 1
ATOM 730 C CA . PHE A 1 95 ? -11.467 2.461 14.720 1.00 59.47 95 PHE A CA 1
ATOM 731 C C . PHE A 1 95 ? -10.678 1.415 15.491 1.00 59.47 95 PHE A C 1
ATOM 733 O O . PHE A 1 95 ? -11.261 0.672 16.280 1.00 59.47 95 PHE A O 1
ATOM 740 N N . ALA A 1 96 ? -9.378 1.334 15.235 1.00 71.38 96 ALA A N 1
ATOM 741 C CA . ALA A 1 96 ? -8.448 0.538 16.006 1.00 71.38 96 ALA A CA 1
ATOM 742 C C . ALA A 1 96 ? -7.707 1.467 16.974 1.00 71.38 96 ALA A C 1
ATOM 744 O O . ALA A 1 96 ? -8.293 1.987 17.922 1.00 71.38 96 ALA A O 1
ATOM 745 N N . SER A 1 97 ? -6.426 1.697 16.726 1.00 63.19 97 SER A N 1
ATOM 746 C CA . SER A 1 97 ? -5.605 2.650 17.454 1.00 63.19 97 SER A CA 1
ATOM 747 C C . SER A 1 97 ? -4.548 3.237 16.520 1.00 63.19 97 SER A C 1
ATOM 749 O O . SER A 1 97 ? -4.394 2.834 15.362 1.00 63.19 97 SER A O 1
ATOM 751 N N . PHE A 1 98 ? -3.802 4.213 17.030 1.00 75.38 98 PHE A N 1
ATOM 752 C CA . PHE A 1 98 ? -2.638 4.754 16.349 1.00 75.38 98 PHE A CA 1
ATOM 753 C C . PHE A 1 98 ? -1.381 4.584 17.197 1.00 75.38 98 PHE A C 1
ATOM 755 O O . PHE A 1 98 ? -1.381 4.851 18.398 1.00 75.38 98 PHE A O 1
ATOM 762 N N . GLY A 1 99 ? -0.294 4.198 16.538 1.00 73.44 99 GLY A N 1
ATOM 763 C CA . GLY A 1 99 ? 1.050 4.154 17.093 1.00 73.44 99 GLY A CA 1
ATOM 764 C C . GLY A 1 99 ? 1.890 5.357 16.666 1.00 73.44 99 GLY A C 1
ATOM 765 O O . GLY A 1 99 ? 1.585 6.059 15.696 1.00 73.44 99 GLY A O 1
ATOM 766 N N . LYS A 1 100 ? 2.992 5.587 17.384 1.00 78.44 100 LYS A N 1
ATOM 767 C CA . LYS A 1 100 ? 4.007 6.561 16.967 1.00 78.44 100 LYS A CA 1
ATOM 768 C C . LYS A 1 100 ? 4.871 5.971 15.862 1.00 78.44 100 LYS A C 1
ATOM 770 O O . LYS A 1 100 ? 5.235 4.797 15.902 1.00 78.44 100 LYS A O 1
ATOM 775 N N . SER A 1 101 ? 5.227 6.807 14.896 1.00 82.12 101 SER A N 1
ATOM 776 C CA . SER A 1 101 ? 6.182 6.423 13.865 1.00 82.12 101 SER A CA 1
ATOM 777 C C . SER A 1 101 ? 7.576 6.178 14.462 1.00 82.12 101 SER A C 1
ATOM 779 O O . SER A 1 101 ? 8.004 6.934 15.339 1.00 82.12 101 SER A O 1
ATOM 781 N N . PRO A 1 102 ? 8.302 5.142 14.000 1.00 88.00 102 PRO A N 1
ATOM 782 C CA . PRO A 1 102 ? 9.655 4.837 14.468 1.00 88.00 102 PRO A CA 1
ATOM 783 C C . PRO A 1 102 ? 10.713 5.798 13.899 1.00 88.00 102 PRO A C 1
ATOM 785 O O . PRO A 1 102 ? 11.887 5.712 14.260 1.00 88.00 102 PRO A O 1
ATOM 788 N N . TYR A 1 103 ? 10.326 6.681 12.977 1.00 87.94 103 TYR A N 1
ATOM 789 C CA . TYR A 1 103 ? 11.234 7.572 12.269 1.00 87.94 103 TYR A CA 1
ATOM 790 C C . TYR A 1 103 ? 11.427 8.910 12.987 1.00 87.94 103 TYR A C 1
ATOM 792 O O . TYR A 1 103 ? 10.550 9.412 13.686 1.00 87.94 103 TYR A O 1
ATOM 800 N N . SER A 1 104 ? 12.597 9.519 12.784 1.00 87.06 104 SER A N 1
ATOM 801 C CA . SER A 1 104 ? 12.900 10.845 13.325 1.00 87.06 104 SER A CA 1
ATOM 802 C C . SER A 1 104 ? 12.285 11.958 12.471 1.00 87.06 104 SER A C 1
ATOM 804 O O . SER A 1 104 ? 12.519 12.020 11.263 1.00 87.06 104 SER A O 1
ATOM 806 N N . PHE A 1 105 ? 11.568 12.873 13.129 1.00 84.62 105 PHE A N 1
ATOM 807 C CA . PHE A 1 105 ? 10.929 14.050 12.521 1.00 84.62 105 PHE A CA 1
ATOM 808 C C . PHE A 1 105 ? 11.735 15.344 12.697 1.00 84.62 105 PHE A C 1
ATOM 810 O O . PHE A 1 105 ? 11.220 16.438 12.476 1.00 84.62 105 PHE A O 1
ATOM 817 N N . THR A 1 106 ? 13.012 15.247 13.080 1.00 93.19 106 THR A N 1
ATOM 818 C CA . THR A 1 106 ? 13.914 16.404 13.009 1.00 93.19 106 THR A CA 1
ATOM 819 C C . THR A 1 106 ? 14.184 16.765 11.541 1.00 93.19 106 THR A C 1
ATOM 821 O O . THR A 1 106 ? 14.111 15.884 10.680 1.00 93.19 106 THR A O 1
ATOM 824 N N . PRO A 1 107 ? 14.557 18.017 11.209 1.00 92.31 107 PRO A N 1
ATOM 825 C CA . PRO A 1 107 ? 14.878 18.396 9.828 1.00 92.31 107 PRO A CA 1
ATOM 826 C C . PRO A 1 107 ? 15.922 17.477 9.168 1.00 92.31 107 PRO A C 1
ATOM 828 O O . PRO A 1 107 ? 15.791 17.107 7.999 1.00 92.31 107 PRO A O 1
ATOM 831 N N . MET A 1 108 ? 16.921 17.038 9.942 1.00 92.75 108 MET A N 1
ATOM 832 C CA . MET A 1 108 ? 17.934 16.084 9.486 1.00 92.75 108 MET A CA 1
ATOM 833 C C . MET A 1 108 ? 17.358 14.673 9.279 1.00 92.75 108 MET A C 1
ATOM 835 O O . MET A 1 108 ? 17.667 14.024 8.279 1.00 92.75 108 MET A O 1
ATOM 839 N N . GLY A 1 109 ? 16.492 14.205 10.186 1.00 90.88 109 GLY A N 1
ATOM 840 C CA . GLY A 1 109 ? 15.799 12.920 10.061 1.00 90.88 109 GLY A CA 1
ATOM 841 C C . GLY A 1 109 ? 14.911 12.858 8.818 1.00 90.88 109 GLY A C 1
ATOM 842 O O . GLY A 1 109 ? 15.048 11.940 8.011 1.00 90.88 109 GLY A O 1
ATOM 843 N N . ILE A 1 110 ? 14.093 13.890 8.596 1.00 90.69 110 ILE A N 1
ATOM 844 C CA . ILE A 1 110 ? 13.225 14.011 7.415 1.00 90.69 110 ILE A CA 1
ATOM 845 C C . ILE A 1 110 ? 14.056 14.002 6.129 1.00 90.69 110 ILE A C 1
ATOM 847 O O . ILE A 1 110 ? 13.739 13.256 5.205 1.00 90.69 110 ILE A O 1
ATOM 851 N N . THR A 1 111 ? 15.142 14.779 6.075 1.00 93.75 111 THR A N 1
ATOM 852 C CA . THR A 1 111 ? 16.023 14.829 4.895 1.00 93.75 111 THR A CA 1
ATOM 853 C C . THR A 1 111 ? 16.646 13.463 4.604 1.00 93.75 111 THR A C 1
ATOM 855 O O . THR A 1 111 ? 16.655 13.010 3.459 1.00 93.75 111 THR A O 1
ATOM 858 N N . THR A 1 112 ? 17.111 12.768 5.643 1.00 93.75 112 THR A N 1
ATOM 859 C CA . THR A 1 112 ? 17.721 11.437 5.517 1.00 93.75 112 THR A CA 1
ATOM 860 C C . THR A 1 112 ? 16.706 10.400 5.022 1.00 93.75 112 THR A C 1
ATOM 862 O O . THR A 1 112 ? 16.987 9.656 4.081 1.00 93.75 112 THR A O 1
ATOM 865 N N . ASN A 1 113 ? 15.496 10.397 5.589 1.00 93.62 113 ASN A N 1
ATOM 866 C CA . ASN A 1 113 ? 14.402 9.521 5.165 1.00 93.62 113 ASN A CA 1
ATOM 867 C C . ASN A 1 113 ? 13.968 9.810 3.724 1.00 93.62 113 ASN A C 1
ATOM 869 O O . ASN A 1 113 ? 13.725 8.884 2.954 1.00 93.62 113 ASN A O 1
ATOM 873 N N . LEU A 1 114 ? 13.911 11.085 3.329 1.00 94.75 114 LEU A N 1
ATOM 874 C CA . LEU A 1 114 ? 13.573 11.495 1.967 1.00 94.75 114 LEU A CA 1
ATOM 875 C C . LEU A 1 114 ? 14.582 10.976 0.953 1.00 94.75 114 LEU A C 1
ATOM 877 O O . LEU A 1 114 ? 14.175 10.372 -0.037 1.00 94.75 114 LEU A O 1
ATOM 881 N N . LEU A 1 115 ? 15.877 11.157 1.210 1.00 95.88 115 LEU A N 1
ATOM 882 C CA . LEU A 1 115 ? 16.926 10.633 0.337 1.00 95.88 115 LEU A CA 1
ATOM 883 C C . LEU A 1 115 ? 16.846 9.109 0.226 1.00 95.88 115 LEU A C 1
ATOM 885 O O . LEU A 1 115 ? 16.922 8.571 -0.879 1.00 95.88 115 LEU A O 1
ATOM 889 N N . PHE A 1 116 ? 16.628 8.424 1.350 1.00 95.88 116 PHE A N 1
ATOM 890 C CA . PHE A 1 116 ? 16.493 6.974 1.376 1.00 95.88 116 PHE A CA 1
ATOM 891 C C . PHE A 1 116 ? 15.300 6.485 0.542 1.00 95.88 116 PHE A C 1
ATOM 893 O O . PHE A 1 116 ? 15.466 5.673 -0.371 1.00 95.88 116 PHE A O 1
ATOM 900 N N . VAL A 1 117 ? 14.102 7.007 0.814 1.00 96.31 117 VAL A N 1
ATOM 901 C CA . VAL A 1 117 ? 12.859 6.585 0.153 1.00 96.31 117 VAL A CA 1
ATOM 902 C C . VAL A 1 117 ? 12.861 6.967 -1.323 1.00 96.31 117 VAL A C 1
ATOM 904 O O . VAL A 1 117 ? 12.479 6.150 -2.161 1.00 96.31 117 VAL A O 1
ATOM 907 N N . ALA A 1 118 ? 13.321 8.173 -1.669 1.00 96.94 118 ALA A N 1
ATOM 908 C CA . ALA A 1 118 ? 13.383 8.631 -3.053 1.00 96.94 118 ALA A CA 1
ATOM 909 C C . ALA A 1 118 ? 14.352 7.782 -3.885 1.00 96.94 118 ALA A C 1
ATOM 911 O O . ALA A 1 118 ? 13.997 7.361 -4.986 1.00 96.94 118 ALA A O 1
ATOM 912 N N . ALA A 1 119 ? 15.539 7.476 -3.349 1.00 97.62 119 ALA A N 1
ATOM 913 C CA . ALA A 1 119 ? 16.499 6.595 -4.005 1.00 97.62 119 ALA A CA 1
ATOM 914 C C . ALA A 1 119 ? 15.931 5.184 -4.198 1.00 97.62 119 ALA A C 1
ATOM 916 O O . ALA A 1 119 ? 15.976 4.650 -5.308 1.00 97.62 119 ALA A O 1
ATOM 917 N N . MET A 1 120 ? 15.347 4.608 -3.142 1.00 96.25 120 MET A N 1
ATOM 918 C CA . MET A 1 120 ? 14.736 3.280 -3.174 1.00 96.25 120 MET A CA 1
ATOM 919 C C . MET A 1 120 ? 13.612 3.201 -4.218 1.00 96.25 120 MET A C 1
ATOM 921 O O . MET A 1 120 ? 13.612 2.297 -5.052 1.00 96.25 120 MET A O 1
ATOM 925 N N . LEU A 1 121 ? 12.676 4.158 -4.223 1.00 97.19 121 LEU A N 1
ATOM 926 C CA . LEU A 1 121 ? 11.595 4.212 -5.212 1.00 97.19 121 LEU A CA 1
ATOM 927 C C . LEU A 1 121 ? 12.133 4.428 -6.627 1.00 97.19 121 LEU A C 1
ATOM 929 O O . LEU A 1 121 ? 11.688 3.760 -7.555 1.00 97.19 121 LEU A O 1
ATOM 933 N N . PHE A 1 122 ? 13.116 5.308 -6.815 1.00 97.75 122 PHE A N 1
ATOM 934 C CA . PHE A 1 122 ? 13.732 5.508 -8.123 1.00 97.75 122 PHE A CA 1
ATOM 935 C C . PHE A 1 122 ? 14.328 4.201 -8.665 1.00 97.75 122 PHE A C 1
ATOM 937 O O . PHE A 1 122 ? 13.973 3.773 -9.763 1.00 97.75 122 PHE A O 1
ATOM 944 N N . GLY A 1 123 ? 15.161 3.522 -7.876 1.00 96.94 123 GLY A N 1
ATOM 945 C CA . GLY A 1 123 ? 15.767 2.253 -8.270 1.00 96.94 123 GLY A CA 1
ATOM 946 C C . GLY A 1 123 ? 14.729 1.159 -8.531 1.00 96.94 123 GLY A C 1
ATOM 947 O O . GLY A 1 123 ? 14.786 0.495 -9.567 1.00 96.94 123 GLY A O 1
ATOM 948 N N . MET A 1 124 ? 13.747 0.991 -7.642 1.00 96.62 124 MET A N 1
ATOM 949 C CA . MET A 1 124 ? 12.741 -0.066 -7.772 1.00 96.62 124 MET A CA 1
ATOM 950 C C . MET A 1 124 ? 11.760 0.180 -8.923 1.00 96.62 124 MET A C 1
ATOM 952 O O . MET A 1 124 ? 11.575 -0.695 -9.768 1.00 96.62 124 MET A O 1
ATOM 956 N N . GLU A 1 125 ? 11.141 1.359 -8.996 1.00 97.88 125 GLU A N 1
ATOM 957 C CA . GLU A 1 125 ? 10.053 1.630 -9.943 1.00 97.88 125 GLU A CA 1
ATOM 958 C C . GLU A 1 125 ? 10.551 1.719 -11.393 1.00 97.88 125 GLU A C 1
ATOM 960 O O . GLU A 1 125 ? 9.890 1.222 -12.312 1.00 97.88 125 GLU A O 1
ATOM 965 N N . PHE A 1 126 ? 11.742 2.286 -11.622 1.00 97.81 126 PHE A N 1
ATOM 966 C CA . PHE A 1 126 ? 12.342 2.328 -12.960 1.00 97.81 126 PHE A CA 1
ATOM 967 C C . PHE A 1 126 ? 12.765 0.938 -13.429 1.00 97.81 126 PHE A C 1
ATOM 969 O O . PHE A 1 126 ? 12.465 0.565 -14.568 1.00 97.81 126 PHE A O 1
ATOM 976 N N . SER A 1 127 ? 13.381 0.146 -12.548 1.00 97.62 127 SER A N 1
ATOM 977 C CA . SER A 1 127 ? 13.737 -1.243 -12.851 1.00 97.62 127 SER A CA 1
ATOM 978 C C . SER A 1 127 ? 12.501 -2.086 -13.150 1.00 97.62 127 SER A C 1
ATOM 980 O O . SER A 1 127 ? 12.477 -2.800 -14.152 1.00 97.62 127 SER A O 1
ATOM 982 N N . ARG A 1 128 ? 11.439 -1.953 -12.340 1.00 97.75 128 ARG A N 1
ATOM 983 C CA . ARG A 1 128 ? 10.154 -2.640 -12.537 1.00 97.75 128 ARG A CA 1
ATOM 984 C C . ARG A 1 128 ? 9.566 -2.321 -13.907 1.00 97.75 128 ARG A C 1
ATOM 986 O O . ARG A 1 128 ? 9.232 -3.235 -14.661 1.00 97.75 128 ARG A O 1
ATOM 993 N N . ALA A 1 129 ? 9.476 -1.034 -14.246 1.00 97.06 129 ALA A N 1
ATOM 994 C CA . ALA A 1 129 ? 8.921 -0.585 -15.518 1.00 97.06 129 ALA A CA 1
ATOM 995 C C . ALA A 1 129 ? 9.727 -1.080 -16.717 1.00 97.06 129 ALA A C 1
ATOM 997 O O . ALA A 1 129 ? 9.141 -1.505 -17.714 1.00 97.06 129 ALA A O 1
ATOM 998 N N . TRP A 1 130 ? 11.054 -1.064 -16.625 1.00 96.50 130 TRP A N 1
ATOM 999 C CA . TRP A 1 130 ? 11.896 -1.577 -17.694 1.00 96.50 130 TRP A CA 1
ATOM 1000 C C . TRP A 1 130 ? 11.734 -3.097 -17.860 1.00 96.50 130 TRP A C 1
ATOM 1002 O O . TRP A 1 130 ? 11.441 -3.558 -18.965 1.00 96.50 130 TRP A O 1
ATOM 1012 N N . LEU A 1 131 ? 11.824 -3.871 -16.773 1.00 96.44 131 LEU A N 1
ATOM 1013 C CA . LEU A 1 131 ? 11.717 -5.334 -16.798 1.00 96.44 131 LEU A CA 1
ATOM 1014 C C . LEU A 1 131 ? 10.375 -5.806 -17.368 1.00 96.44 131 LEU A C 1
ATOM 1016 O O . LEU A 1 131 ? 10.350 -6.588 -18.324 1.00 96.44 131 LEU A O 1
ATOM 1020 N N . VAL A 1 132 ? 9.257 -5.296 -16.839 1.00 96.31 132 VAL A N 1
ATOM 1021 C CA . VAL A 1 132 ? 7.923 -5.754 -17.251 1.00 96.31 132 VAL A CA 1
ATOM 1022 C C . VAL A 1 132 ? 7.631 -5.424 -18.717 1.00 96.31 132 VAL A C 1
ATOM 1024 O O . VAL A 1 132 ? 7.070 -6.254 -19.429 1.00 96.31 132 VAL A O 1
ATOM 1027 N N . ASN A 1 133 ? 8.066 -4.261 -19.218 1.00 93.69 133 ASN A N 1
ATOM 1028 C CA . ASN A 1 133 ? 7.835 -3.870 -20.612 1.00 93.69 133 ASN A CA 1
ATOM 1029 C C . ASN A 1 133 ? 8.788 -4.557 -21.601 1.00 93.69 133 ASN A C 1
ATOM 1031 O O . ASN A 1 133 ? 8.445 -4.724 -22.773 1.00 93.69 133 ASN A O 1
ATOM 1035 N N . GLN A 1 134 ? 9.980 -4.978 -21.168 1.00 92.44 134 GLN A N 1
ATOM 1036 C CA . GLN A 1 134 ? 10.856 -5.794 -22.011 1.00 92.44 134 GLN A CA 1
ATOM 1037 C C . GLN A 1 134 ? 10.359 -7.241 -22.108 1.00 92.44 134 GLN A C 1
ATOM 1039 O O . GLN A 1 134 ? 10.310 -7.797 -23.208 1.00 92.44 134 GLN A O 1
ATOM 1044 N N . MET A 1 135 ? 9.953 -7.837 -20.983 1.00 90.69 135 MET A N 1
ATOM 1045 C CA . MET A 1 135 ? 9.463 -9.220 -20.918 1.00 90.69 135 MET A CA 1
ATOM 1046 C C . MET A 1 135 ? 8.035 -9.369 -21.469 1.00 90.69 135 MET A C 1
ATOM 1048 O O . MET A 1 135 ? 7.712 -10.363 -22.122 1.00 90.69 135 MET A O 1
ATOM 1052 N N . GLY A 1 136 ? 7.188 -8.359 -21.268 1.00 83.81 136 GLY A N 1
ATOM 1053 C CA . GLY A 1 136 ? 5.768 -8.377 -21.620 1.00 83.81 136 GLY A CA 1
ATOM 1054 C C . GLY A 1 136 ? 5.457 -8.361 -23.119 1.00 83.81 136 GLY A C 1
ATOM 1055 O O . GLY A 1 136 ? 4.300 -8.526 -23.489 1.00 83.81 136 GLY A O 1
ATOM 1056 N N . LYS A 1 137 ? 6.465 -8.225 -23.998 1.00 80.12 137 LYS A N 1
ATOM 1057 C CA . LYS A 1 137 ? 6.287 -8.195 -25.465 1.00 80.12 137 LYS A CA 1
ATOM 1058 C C . LYS A 1 137 ? 5.642 -9.463 -26.035 1.00 80.12 137 LYS A C 1
ATOM 1060 O O . LYS A 1 137 ? 4.952 -9.376 -27.044 1.00 80.12 137 LYS A O 1
ATOM 1065 N N . LYS A 1 138 ? 5.903 -10.629 -25.430 1.00 75.94 138 LYS A N 1
ATOM 1066 C CA . LYS A 1 138 ? 5.342 -11.925 -25.862 1.00 75.94 138 LYS A CA 1
ATOM 1067 C C . LYS A 1 138 ? 4.289 -12.466 -24.898 1.00 75.94 138 LYS A C 1
ATOM 1069 O O . LYS A 1 138 ? 3.242 -12.922 -25.338 1.00 75.94 138 LYS A O 1
ATOM 1074 N N . HIS A 1 139 ? 4.565 -12.407 -23.595 1.00 83.69 139 HIS A N 1
ATOM 1075 C CA . HIS A 1 139 ? 3.714 -12.992 -22.558 1.00 83.69 139 HIS A CA 1
ATOM 1076 C C . HIS A 1 139 ? 3.482 -11.982 -21.430 1.00 83.69 139 HIS A C 1
ATOM 1078 O O . HIS A 1 139 ? 4.114 -12.059 -20.378 1.00 83.69 139 HIS A O 1
ATOM 1084 N N . ALA A 1 140 ? 2.586 -11.017 -21.659 1.00 87.38 140 ALA A N 1
ATOM 1085 C CA . ALA A 1 140 ? 2.316 -9.927 -20.717 1.00 87.38 140 ALA A CA 1
ATOM 1086 C C . ALA A 1 140 ? 1.897 -10.427 -19.324 1.00 87.38 140 ALA A C 1
ATOM 1088 O O . ALA A 1 140 ? 2.428 -9.950 -18.327 1.00 87.38 140 ALA A O 1
ATOM 1089 N N . PHE A 1 141 ? 1.011 -11.426 -19.255 1.00 87.06 141 PHE A N 1
ATOM 1090 C CA . PHE A 1 141 ? 0.553 -12.001 -17.987 1.00 87.06 141 PHE A CA 1
ATOM 1091 C C . PHE A 1 141 ? 1.692 -12.657 -17.191 1.00 87.06 141 PHE A C 1
ATOM 1093 O O . PHE A 1 141 ? 1.877 -12.348 -16.018 1.00 87.06 141 PHE A O 1
ATOM 1100 N N . LEU A 1 142 ? 2.500 -13.510 -17.836 1.00 88.19 142 LEU A N 1
ATOM 1101 C CA . LEU A 1 142 ? 3.635 -14.175 -17.182 1.00 88.19 142 LEU A CA 1
ATOM 1102 C C . LEU A 1 142 ? 4.702 -13.171 -16.737 1.00 88.19 142 LEU A C 1
ATOM 1104 O O . LEU A 1 142 ? 5.230 -13.291 -15.637 1.00 88.19 142 LEU A O 1
ATOM 1108 N N . ALA A 1 143 ? 4.994 -12.164 -17.566 1.00 91.81 143 ALA A N 1
ATOM 1109 C CA . ALA A 1 143 ? 5.919 -11.093 -17.208 1.00 91.81 143 ALA A CA 1
ATOM 1110 C C . ALA A 1 143 ? 5.424 -10.305 -15.989 1.00 91.81 143 ALA A C 1
ATOM 1112 O O . ALA A 1 143 ? 6.201 -10.028 -15.081 1.00 91.81 143 ALA A O 1
ATOM 1113 N N . LEU A 1 144 ? 4.131 -9.976 -15.957 1.00 93.94 144 LEU A N 1
ATOM 1114 C CA . LEU A 1 144 ? 3.507 -9.258 -14.855 1.00 93.94 144 LEU A CA 1
ATOM 1115 C C . LEU A 1 144 ? 3.556 -10.069 -13.557 1.00 93.94 144 LEU A C 1
ATOM 1117 O O . LEU A 1 144 ? 4.013 -9.542 -12.547 1.00 93.94 144 LEU A O 1
ATOM 1121 N N . ALA A 1 145 ? 3.156 -11.342 -13.590 1.00 93.00 145 ALA A N 1
ATOM 1122 C CA . ALA A 1 145 ? 3.196 -12.218 -12.420 1.00 93.00 145 ALA A CA 1
ATOM 1123 C C . ALA A 1 145 ? 4.631 -12.404 -11.903 1.00 93.00 145 ALA A C 1
ATOM 1125 O O . ALA A 1 145 ? 4.890 -12.229 -10.715 1.00 93.00 145 ALA A O 1
ATOM 1126 N N . PHE A 1 146 ? 5.580 -12.688 -12.800 1.00 95.31 146 PHE A N 1
ATOM 1127 C CA . PHE A 1 146 ? 6.978 -12.909 -12.436 1.00 95.31 146 PHE A CA 1
ATOM 1128 C C . PHE A 1 146 ? 7.625 -11.662 -11.824 1.00 95.31 146 PHE A C 1
ATOM 1130 O O . PHE A 1 146 ? 8.225 -11.737 -10.753 1.00 95.31 146 PHE A O 1
ATOM 1137 N N . VAL A 1 147 ? 7.473 -10.499 -12.467 1.00 97.00 147 VAL A N 1
ATOM 1138 C CA . VAL A 1 147 ? 8.026 -9.240 -11.950 1.00 97.00 147 VAL A CA 1
ATOM 1139 C C . VAL A 1 147 ? 7.354 -8.859 -10.629 1.00 97.00 147 VAL A C 1
ATOM 1141 O O . VAL A 1 147 ? 8.057 -8.478 -9.698 1.00 97.00 147 VAL A O 1
ATOM 1144 N N . ALA A 1 148 ? 6.034 -9.017 -10.497 1.00 97.19 148 ALA A N 1
ATOM 1145 C CA . ALA A 1 148 ? 5.340 -8.735 -9.243 1.00 97.19 148 ALA A CA 1
ATOM 1146 C C . ALA A 1 148 ? 5.882 -9.587 -8.088 1.00 97.19 148 ALA A C 1
ATOM 1148 O O . ALA A 1 148 ? 6.269 -9.021 -7.071 1.00 97.19 148 ALA A O 1
ATOM 1149 N N . VAL A 1 149 ? 6.004 -10.908 -8.273 1.00 96.56 149 VAL A N 1
ATOM 1150 C CA . VAL A 1 149 ? 6.541 -11.825 -7.251 1.00 96.56 149 VAL A CA 1
ATOM 1151 C C . VAL A 1 149 ? 7.963 -11.443 -6.847 1.00 96.56 149 VAL A C 1
ATOM 1153 O O . VAL A 1 149 ? 8.249 -11.357 -5.656 1.00 96.56 149 VAL A O 1
ATOM 1156 N N . ILE A 1 150 ? 8.847 -11.156 -7.810 1.00 95.81 150 ILE A N 1
ATOM 1157 C CA . ILE A 1 150 ? 10.218 -10.724 -7.500 1.00 95.81 150 ILE A CA 1
ATOM 1158 C C . ILE A 1 150 ? 10.200 -9.462 -6.636 1.00 95.81 150 ILE A C 1
ATOM 1160 O O . ILE A 1 150 ? 10.833 -9.435 -5.587 1.00 95.81 150 ILE A O 1
ATOM 1164 N N . PHE A 1 151 ? 9.445 -8.433 -7.020 1.00 97.00 151 PHE A N 1
ATOM 1165 C CA . PHE A 1 151 ? 9.396 -7.192 -6.248 1.00 97.00 151 PHE A CA 1
ATOM 1166 C C . PHE A 1 151 ? 8.693 -7.333 -4.891 1.00 97.00 151 PHE A C 1
ATOM 1168 O O . PHE A 1 151 ? 9.036 -6.609 -3.957 1.00 97.00 151 PHE A O 1
ATOM 1175 N N . THR A 1 152 ? 7.781 -8.293 -4.740 1.00 96.38 152 THR A N 1
ATOM 1176 C CA . THR A 1 152 ? 7.238 -8.683 -3.434 1.00 96.38 152 THR A CA 1
ATOM 1177 C C . THR A 1 152 ? 8.316 -9.278 -2.540 1.00 96.38 152 THR A C 1
ATOM 1179 O O . THR A 1 152 ? 8.465 -8.836 -1.403 1.00 96.38 152 THR A O 1
ATOM 1182 N N . LEU A 1 153 ? 9.117 -10.217 -3.049 1.00 93.19 153 LEU A N 1
ATOM 1183 C CA . LEU A 1 153 ? 10.221 -10.807 -2.285 1.00 93.19 153 LEU A CA 1
ATOM 1184 C C . LEU A 1 153 ? 11.251 -9.748 -1.872 1.00 93.19 153 LEU A C 1
ATOM 1186 O O . LEU A 1 153 ? 11.708 -9.750 -0.735 1.00 93.19 153 LEU A O 1
ATOM 1190 N N . LEU A 1 154 ? 11.550 -8.789 -2.754 1.00 92.25 154 LEU A N 1
ATOM 1191 C CA . LEU A 1 154 ? 12.456 -7.674 -2.449 1.00 92.25 154 LEU A CA 1
ATOM 1192 C C . LEU A 1 154 ? 11.934 -6.751 -1.343 1.00 92.25 154 LEU A C 1
ATOM 1194 O O . LEU A 1 154 ? 12.731 -6.118 -0.655 1.00 92.25 154 LEU A O 1
ATOM 1198 N N . SER A 1 155 ? 10.612 -6.655 -1.187 1.00 91.00 155 SER A N 1
ATOM 1199 C CA . SER A 1 155 ? 9.985 -5.809 -0.167 1.00 91.00 155 SER A CA 1
ATOM 1200 C C . SER A 1 155 ? 9.928 -6.442 1.225 1.00 91.00 155 SER A C 1
ATOM 1202 O O . SER A 1 155 ? 9.598 -5.747 2.182 1.00 91.00 155 SER A O 1
ATOM 1204 N N . ILE A 1 156 ? 10.261 -7.731 1.352 1.00 91.06 156 ILE A N 1
ATOM 1205 C CA . ILE A 1 156 ? 10.190 -8.475 2.611 1.00 91.06 156 ILE A CA 1
ATOM 1206 C C . ILE A 1 156 ? 11.612 -8.860 3.052 1.00 91.06 156 ILE A C 1
ATOM 1208 O O . ILE A 1 156 ? 12.370 -9.407 2.246 1.00 91.06 156 ILE A O 1
ATOM 1212 N N . PRO A 1 157 ? 12.001 -8.617 4.318 1.00 90.00 157 PRO A N 1
ATOM 1213 C CA . PRO A 1 157 ? 13.290 -9.063 4.839 1.00 90.00 157 PRO A CA 1
ATOM 1214 C C . PRO A 1 157 ? 13.450 -10.585 4.777 1.00 90.00 157 PRO A C 1
ATOM 1216 O O . PRO A 1 157 ? 12.526 -11.331 5.105 1.00 90.00 157 PRO A O 1
ATOM 1219 N N . LEU A 1 158 ? 14.651 -11.058 4.437 1.00 86.94 158 LEU A N 1
ATOM 1220 C CA . LEU A 1 158 ? 14.926 -12.489 4.269 1.00 86.94 158 LEU A CA 1
ATOM 1221 C C . LEU A 1 158 ? 14.637 -13.290 5.549 1.00 86.94 158 LEU A C 1
ATOM 1223 O O . LEU A 1 158 ? 14.130 -14.404 5.478 1.00 86.94 158 LEU A O 1
ATOM 1227 N N . THR A 1 159 ? 14.897 -12.693 6.713 1.00 85.69 159 THR A N 1
ATOM 1228 C CA . THR A 1 159 ? 14.640 -13.289 8.032 1.00 85.69 159 THR A CA 1
ATOM 1229 C C . THR A 1 159 ? 13.163 -13.580 8.291 1.00 85.69 159 THR A C 1
ATOM 1231 O O . THR A 1 159 ? 12.854 -14.532 9.001 1.00 85.69 159 THR A O 1
ATOM 1234 N N . GLN A 1 160 ? 12.248 -12.799 7.709 1.00 84.69 160 GLN A N 1
ATOM 1235 C CA . GLN A 1 160 ? 10.806 -13.035 7.832 1.00 84.69 160 GLN A CA 1
ATOM 1236 C C . GLN A 1 160 ? 10.341 -14.165 6.907 1.00 84.69 160 GLN A C 1
ATOM 1238 O O . GLN A 1 160 ? 9.410 -14.889 7.239 1.00 84.69 160 GLN A O 1
ATOM 1243 N N . ILE A 1 161 ? 11.010 -14.351 5.765 1.00 82.81 161 ILE A N 1
ATOM 1244 C CA . ILE A 1 161 ? 10.687 -15.412 4.802 1.00 82.81 161 ILE A CA 1
ATOM 1245 C C . ILE A 1 161 ? 11.198 -16.768 5.300 1.00 82.81 161 ILE A C 1
ATOM 1247 O O . ILE A 1 161 ? 10.474 -17.759 5.253 1.00 82.81 161 ILE A O 1
ATOM 1251 N N . THR A 1 162 ? 12.440 -16.832 5.786 1.00 81.56 162 THR A N 1
ATOM 1252 C CA . THR A 1 162 ? 13.042 -18.088 6.267 1.00 81.56 162 THR A CA 1
ATOM 1253 C C . THR A 1 162 ? 12.512 -18.529 7.632 1.00 81.56 162 THR A C 1
ATOM 1255 O O . THR A 1 162 ? 12.728 -19.673 8.025 1.00 81.56 162 THR A O 1
ATOM 1258 N N . GLY A 1 163 ? 11.817 -17.642 8.349 1.00 78.31 163 GLY A N 1
ATOM 1259 C CA . GLY A 1 163 ? 11.222 -17.905 9.659 1.00 78.31 163 GLY A CA 1
ATOM 1260 C C . GLY A 1 163 ? 9.814 -18.509 9.635 1.00 78.31 163 GLY A C 1
ATOM 1261 O O . GLY A 1 163 ? 9.259 -18.728 10.706 1.00 78.31 163 GLY A O 1
ATOM 1262 N N . ILE A 1 164 ? 9.224 -18.770 8.461 1.00 79.31 164 ILE A N 1
ATOM 1263 C CA . ILE A 1 164 ? 7.843 -19.269 8.344 1.00 79.31 164 ILE A CA 1
ATOM 1264 C C . ILE A 1 164 ? 7.721 -20.683 8.934 1.00 79.31 164 ILE A C 1
ATOM 1266 O O . ILE A 1 164 ? 8.436 -21.606 8.540 1.00 79.31 164 ILE A O 1
ATOM 1270 N N . ARG A 1 165 ? 6.770 -20.853 9.857 1.00 80.38 165 ARG A N 1
ATOM 1271 C CA . ARG A 1 165 ? 6.427 -22.103 10.558 1.00 80.38 165 ARG A CA 1
ATOM 1272 C C . ARG A 1 165 ? 4.911 -22.337 10.502 1.00 80.38 165 ARG A C 1
ATOM 1274 O O . ARG A 1 165 ? 4.169 -21.387 10.286 1.00 80.38 165 ARG A O 1
ATOM 1281 N N . PRO A 1 166 ? 4.390 -23.561 10.677 1.00 74.69 166 PRO A N 1
ATOM 1282 C CA . PRO A 1 166 ? 2.943 -23.814 10.709 1.00 74.69 166 PRO A CA 1
ATOM 1283 C C . PRO A 1 166 ? 2.307 -23.352 12.039 1.00 74.69 166 PRO A C 1
ATOM 1285 O O . PRO A 1 166 ? 1.726 -24.136 12.780 1.00 74.69 166 PRO A O 1
ATOM 1288 N N . GLU A 1 167 ? 2.441 -22.064 12.349 1.00 81.06 167 GLU A N 1
ATOM 1289 C CA . GLU A 1 167 ? 2.026 -21.415 13.594 1.00 81.06 167 GLU A CA 1
ATOM 1290 C C . GLU A 1 167 ? 1.190 -20.160 13.283 1.00 81.06 167 GLU A C 1
ATOM 1292 O O . GLU A 1 167 ? 1.248 -19.606 12.179 1.00 81.06 167 GLU A O 1
ATOM 1297 N N . VAL A 1 168 ? 0.420 -19.677 14.265 1.00 71.50 168 VAL A N 1
ATOM 1298 C CA . VAL A 1 168 ? -0.474 -18.511 14.104 1.00 71.50 168 VAL A CA 1
ATOM 1299 C C . VAL A 1 168 ? 0.289 -17.257 13.654 1.00 71.50 168 VAL A C 1
ATOM 1301 O O . VAL A 1 168 ? -0.225 -16.481 12.848 1.00 71.50 168 VAL A O 1
ATOM 1304 N N . GLU A 1 169 ? 1.537 -17.084 14.093 1.00 80.62 169 GLU A N 1
ATOM 1305 C CA . GLU A 1 169 ? 2.403 -15.970 13.680 1.00 80.62 169 GLU A CA 1
ATOM 1306 C C . GLU A 1 169 ? 2.704 -15.968 12.177 1.00 80.62 169 GLU A C 1
ATOM 1308 O O . GLU A 1 169 ? 2.789 -14.919 11.542 1.00 80.62 169 GLU A O 1
ATOM 1313 N N . SER A 1 170 ? 2.808 -17.146 11.563 1.00 85.31 170 SER A N 1
ATOM 1314 C CA . SER A 1 170 ? 3.020 -17.233 10.118 1.00 85.31 170 SER A CA 1
ATOM 1315 C C . SER A 1 170 ? 1.745 -16.938 9.336 1.00 85.31 170 SER A C 1
ATOM 1317 O O . SER A 1 170 ? 1.812 -16.331 8.269 1.00 85.31 170 SER A O 1
ATOM 1319 N N . ILE A 1 171 ? 0.573 -17.283 9.879 1.00 84.06 171 ILE A N 1
ATOM 1320 C CA . ILE A 1 171 ? -0.721 -16.897 9.294 1.00 84.06 171 ILE A CA 1
ATOM 1321 C C . ILE A 1 171 ? -0.889 -15.376 9.352 1.00 84.06 171 ILE A C 1
ATOM 1323 O O . ILE A 1 171 ? -1.256 -14.752 8.351 1.00 84.06 171 ILE A O 1
ATOM 1327 N N . SER A 1 172 ? -0.578 -14.763 10.497 1.00 84.69 172 SER A N 1
ATOM 1328 C CA . SER A 1 172 ? -0.666 -13.312 10.651 1.00 84.69 172 SER A CA 1
ATOM 1329 C C . SER A 1 172 ? 0.328 -12.589 9.736 1.00 84.69 172 SER A C 1
ATOM 1331 O O . SER A 1 172 ? -0.048 -11.594 9.113 1.00 84.69 172 SER A O 1
ATOM 1333 N N . PHE A 1 173 ? 1.544 -13.115 9.549 1.00 90.56 173 PHE A N 1
ATOM 1334 C CA . PHE A 1 173 ? 2.516 -12.610 8.574 1.00 90.56 173 PHE A CA 1
ATOM 1335 C C . PHE A 1 173 ? 2.012 -12.721 7.127 1.00 90.56 173 PHE A C 1
ATOM 1337 O O . PHE A 1 173 ? 2.067 -11.741 6.377 1.00 90.56 173 PHE A O 1
ATOM 1344 N N . ILE A 1 174 ? 1.484 -13.883 6.727 1.00 88.94 174 ILE A N 1
ATOM 1345 C CA . ILE A 1 174 ? 0.953 -14.083 5.372 1.00 88.94 174 ILE A CA 1
ATOM 1346 C C . ILE A 1 174 ? -0.151 -13.064 5.091 1.00 88.94 174 ILE A C 1
ATOM 1348 O O . ILE A 1 174 ? -0.126 -12.387 4.061 1.00 88.94 174 ILE A O 1
ATOM 1352 N N . ASN A 1 175 ? -1.090 -12.922 6.026 1.00 86.75 175 ASN A N 1
ATOM 1353 C CA . ASN A 1 175 ? -2.229 -12.040 5.844 1.00 86.75 175 ASN A CA 1
ATOM 1354 C C . ASN A 1 175 ? -1.844 -10.559 5.903 1.00 86.75 175 ASN A C 1
ATOM 1356 O O . ASN A 1 175 ? -2.303 -9.786 5.077 1.00 86.75 175 ASN A O 1
ATOM 1360 N N . SER A 1 176 ? -1.015 -10.141 6.859 1.00 89.88 176 SER A N 1
ATOM 1361 C CA . SER A 1 176 ? -0.754 -8.715 7.112 1.00 89.88 176 SER A CA 1
ATOM 1362 C C . SER A 1 176 ? 0.451 -8.135 6.369 1.00 89.88 176 SER A C 1
ATOM 1364 O O . SER A 1 176 ? 0.575 -6.909 6.297 1.00 89.88 176 SER A O 1
ATOM 1366 N N . SER A 1 177 ? 1.306 -8.990 5.800 1.00 91.94 177 SER A N 1
ATOM 1367 C CA . SER A 1 177 ? 2.534 -8.580 5.114 1.00 91.94 177 SER A CA 1
ATOM 1368 C C . SER A 1 177 ? 2.630 -9.161 3.706 1.00 91.94 177 SER A C 1
ATOM 1370 O O . SER A 1 177 ? 2.720 -8.391 2.749 1.00 91.94 177 SER A O 1
ATOM 1372 N N . LEU A 1 178 ? 2.588 -10.489 3.543 1.00 93.75 178 LEU A N 1
ATOM 1373 C CA . LEU A 1 178 ? 2.862 -11.126 2.247 1.00 93.75 178 LEU A CA 1
ATOM 1374 C C . LEU A 1 178 ? 1.781 -10.830 1.199 1.00 93.75 178 LEU A C 1
ATOM 1376 O O . LEU A 1 178 ? 2.108 -10.373 0.104 1.00 93.75 178 LEU A O 1
ATOM 1380 N N . LEU A 1 179 ? 0.507 -11.075 1.525 1.00 94.25 179 LEU A N 1
ATOM 1381 C CA . LEU A 1 179 ? -0.616 -10.869 0.604 1.00 94.25 179 LEU A CA 1
ATOM 1382 C C . LEU A 1 179 ? -0.784 -9.392 0.201 1.00 94.25 179 LEU A C 1
ATOM 1384 O O . LEU A 1 179 ? -0.824 -9.129 -1.006 1.00 94.25 179 LEU A O 1
ATOM 1388 N N . PRO A 1 180 ? -0.771 -8.422 1.140 1.00 95.94 180 PRO A N 1
ATOM 1389 C CA . PRO A 1 180 ? -0.747 -7.006 0.799 1.00 95.94 180 PRO A CA 1
ATOM 1390 C C . PRO A 1 180 ? 0.423 -6.642 -0.106 1.00 95.94 180 PRO A C 1
A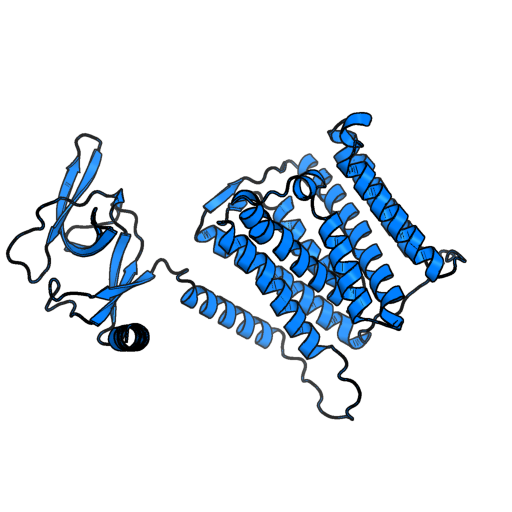TOM 1392 O O . PRO A 1 180 ? 0.232 -6.060 -1.170 1.00 95.94 180 PRO A O 1
ATOM 1395 N N . SER A 1 181 ? 1.640 -7.059 0.256 1.00 96.75 181 SER A N 1
ATOM 1396 C CA . SER A 1 181 ? 2.833 -6.748 -0.534 1.00 96.75 181 SER A CA 1
ATOM 1397 C C . SER A 1 181 ? 2.750 -7.342 -1.939 1.00 96.75 181 SER A C 1
ATOM 1399 O O . SER A 1 181 ? 3.198 -6.712 -2.897 1.00 96.75 181 SER A O 1
ATOM 1401 N N . LEU A 1 182 ? 2.169 -8.532 -2.101 1.00 97.12 182 LEU A N 1
ATOM 1402 C CA . LEU A 1 182 ? 1.922 -9.122 -3.414 1.00 97.12 182 LEU A CA 1
ATOM 1403 C C . LEU A 1 182 ? 0.923 -8.300 -4.224 1.00 97.12 182 LEU A C 1
ATOM 1405 O O . LEU A 1 182 ? 1.218 -7.949 -5.364 1.00 97.12 182 LEU A O 1
ATOM 1409 N N . ALA A 1 183 ? -0.218 -7.947 -3.637 1.00 97.56 183 ALA A N 1
ATOM 1410 C CA . ALA A 1 183 ? -1.255 -7.167 -4.300 1.00 97.56 183 ALA A CA 1
ATOM 1411 C C . ALA A 1 183 ? -0.755 -5.777 -4.732 1.00 97.56 183 ALA A C 1
ATOM 1413 O O . ALA A 1 183 ? -0.940 -5.377 -5.884 1.00 97.56 183 ALA A O 1
ATOM 1414 N N . GLU A 1 184 ? -0.060 -5.062 -3.845 1.00 98.06 184 GLU A N 1
ATOM 1415 C CA . GLU A 1 184 ? 0.522 -3.750 -4.140 1.00 98.06 184 GLU A CA 1
ATOM 1416 C C . GLU A 1 184 ? 1.576 -3.829 -5.253 1.00 98.06 184 GLU A C 1
ATOM 1418 O O . GLU A 1 184 ? 1.599 -2.987 -6.155 1.00 98.06 184 GLU A O 1
ATOM 1423 N N . ASN A 1 185 ? 2.447 -4.845 -5.229 1.00 98.12 185 ASN A N 1
ATOM 1424 C CA . ASN A 1 185 ? 3.459 -5.034 -6.270 1.00 98.12 185 ASN A CA 1
ATOM 1425 C C . ASN A 1 185 ? 2.853 -5.491 -7.599 1.00 98.12 185 ASN A C 1
ATOM 1427 O O . ASN A 1 185 ? 3.358 -5.108 -8.657 1.00 98.12 185 ASN A O 1
ATOM 1431 N N . LEU A 1 186 ? 1.761 -6.255 -7.570 1.00 97.94 186 LEU A N 1
ATOM 1432 C CA . LEU A 1 186 ? 1.013 -6.648 -8.759 1.00 97.94 186 LEU A CA 1
ATOM 1433 C C . LEU A 1 186 ? 0.401 -5.422 -9.444 1.00 97.94 186 LEU A C 1
ATOM 1435 O O . LEU A 1 186 ? 0.612 -5.217 -10.641 1.00 97.94 186 LEU A O 1
ATOM 1439 N N . LEU A 1 187 ? -0.272 -4.559 -8.676 1.00 98.06 187 LEU A N 1
ATOM 1440 C CA . LEU A 1 187 ? -0.820 -3.299 -9.175 1.00 98.06 187 LEU A CA 1
ATOM 1441 C C . LEU A 1 187 ? 0.284 -2.358 -9.679 1.00 98.06 187 LEU A C 1
ATOM 1443 O O . LEU A 1 187 ? 0.181 -1.841 -10.791 1.00 98.06 187 LEU A O 1
ATOM 1447 N N . ALA A 1 188 ? 1.365 -2.165 -8.917 1.00 98.50 188 ALA A N 1
ATOM 1448 C CA . ALA A 1 188 ? 2.487 -1.327 -9.343 1.00 98.50 188 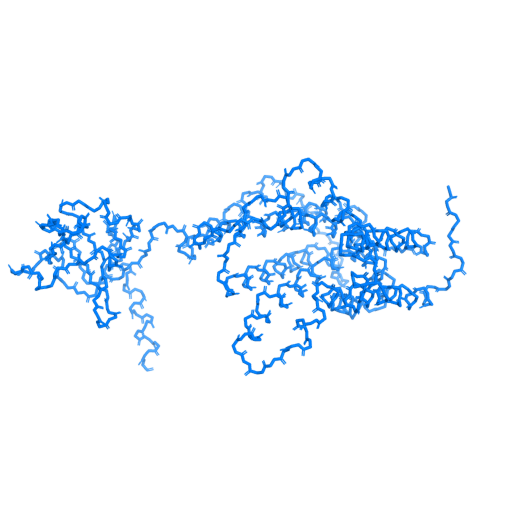ALA A CA 1
ATOM 1449 C C . ALA A 1 188 ? 3.118 -1.839 -10.651 1.00 98.50 188 ALA A C 1
ATOM 1451 O O . ALA A 1 188 ? 3.435 -1.055 -11.543 1.00 98.50 188 ALA A O 1
ATOM 1452 N N . THR A 1 189 ? 3.245 -3.159 -10.808 1.00 98.25 189 THR A N 1
ATOM 1453 C CA . THR A 1 189 ? 3.767 -3.790 -12.031 1.00 98.25 189 THR A CA 1
ATOM 1454 C C . THR A 1 189 ? 2.818 -3.610 -13.209 1.00 98.25 189 THR A C 1
ATOM 1456 O O . THR A 1 189 ? 3.264 -3.315 -14.319 1.00 98.25 189 THR A O 1
ATOM 1459 N N . PHE A 1 190 ? 1.510 -3.708 -12.976 1.00 96.88 190 PHE A N 1
ATOM 1460 C CA . PHE A 1 190 ? 0.499 -3.446 -13.994 1.00 96.88 190 PHE A CA 1
ATOM 1461 C C . PHE A 1 190 ? 0.503 -1.982 -14.457 1.00 96.88 190 PHE A C 1
ATOM 1463 O O . PHE A 1 190 ? 0.558 -1.700 -15.654 1.00 96.88 190 PHE A O 1
ATOM 1470 N N . LEU A 1 191 ? 0.542 -1.041 -13.513 1.00 97.00 191 LEU A N 1
ATOM 1471 C CA . LEU A 1 191 ? 0.700 0.391 -13.774 1.00 97.00 191 LEU A CA 1
ATOM 1472 C C . LEU A 1 191 ? 1.977 0.682 -14.576 1.00 97.00 191 LEU A C 1
ATOM 1474 O O . LEU A 1 191 ? 1.950 1.465 -15.531 1.00 97.00 191 LEU A O 1
ATOM 1478 N N . ALA A 1 192 ? 3.074 0.004 -14.234 1.00 97.19 192 ALA A N 1
ATOM 1479 C CA . ALA A 1 192 ? 4.350 0.135 -14.920 1.00 97.19 192 ALA A CA 1
ATOM 1480 C C . ALA A 1 192 ? 4.320 -0.399 -16.361 1.00 97.19 192 ALA A C 1
ATOM 1482 O O . ALA A 1 192 ? 4.879 0.221 -17.272 1.00 97.19 192 ALA A O 1
ATOM 1483 N N . LEU A 1 193 ? 3.620 -1.512 -16.592 1.00 95.31 193 LEU A N 1
ATOM 1484 C CA . LEU A 1 193 ? 3.374 -2.068 -17.923 1.00 95.31 193 LEU A CA 1
ATOM 1485 C C . LEU A 1 193 ? 2.544 -1.108 -18.795 1.00 95.31 193 LEU A C 1
ATOM 1487 O O . LEU A 1 193 ? 2.817 -0.946 -19.985 1.00 95.31 193 LEU A O 1
ATOM 1491 N N . LEU A 1 194 ? 1.545 -0.439 -18.214 1.00 92.75 194 LEU A N 1
ATOM 1492 C CA . LEU A 1 194 ? 0.657 0.454 -18.958 1.00 92.75 194 LEU A CA 1
ATOM 1493 C C . LEU A 1 194 ? 1.257 1.840 -19.230 1.00 92.75 194 LEU A C 1
ATOM 1495 O O . LEU A 1 194 ? 1.099 2.349 -20.338 1.00 92.75 194 LEU A O 1
ATOM 1499 N N . GLY A 1 195 ? 1.928 2.459 -18.253 1.00 90.81 195 GLY A N 1
ATOM 1500 C CA . GLY A 1 195 ? 2.332 3.872 -18.329 1.00 90.81 195 GLY A CA 1
ATOM 1501 C C . GLY A 1 195 ? 3.788 4.179 -17.960 1.00 90.81 195 GLY A C 1
ATOM 1502 O O . GLY A 1 195 ? 4.155 5.358 -17.872 1.00 90.81 195 GLY A O 1
ATOM 1503 N N . GLY A 1 196 ? 4.624 3.154 -17.776 1.00 94.81 196 GLY A N 1
ATOM 1504 C CA . GLY A 1 196 ? 6.027 3.300 -17.377 1.00 94.81 196 GLY A CA 1
ATOM 1505 C C . GLY A 1 196 ? 6.187 3.558 -15.871 1.00 94.81 196 GLY A C 1
ATOM 1506 O O . GLY A 1 196 ? 5.261 3.317 -15.105 1.00 94.81 196 GLY A O 1
ATOM 1507 N N . PRO A 1 197 ? 7.338 4.065 -15.399 1.00 97.06 197 PRO A N 1
ATOM 1508 C CA . PRO A 1 197 ? 7.628 4.142 -13.966 1.00 97.06 197 PRO A CA 1
ATOM 1509 C C . PRO A 1 197 ? 6.762 5.159 -13.224 1.00 97.06 197 PRO A C 1
ATOM 1511 O O . PRO A 1 197 ? 6.541 5.004 -12.034 1.00 97.06 197 PRO A O 1
ATOM 1514 N N . ILE A 1 198 ? 6.255 6.194 -13.904 1.00 96.56 198 ILE A N 1
ATOM 1515 C CA . ILE A 1 198 ? 5.598 7.329 -13.240 1.00 96.56 198 ILE A CA 1
ATOM 1516 C C . ILE A 1 198 ? 4.289 6.934 -12.530 1.00 96.56 198 ILE A C 1
ATOM 1518 O O . ILE A 1 198 ? 4.177 7.237 -11.347 1.00 96.56 198 ILE A O 1
ATOM 1522 N N . PRO A 1 199 ? 3.317 6.240 -13.159 1.00 96.69 199 PRO A N 1
ATOM 1523 C CA . PRO A 1 199 ? 2.134 5.774 -12.433 1.00 96.69 199 PRO A CA 1
ATOM 1524 C C . PRO A 1 199 ? 2.466 4.858 -11.248 1.00 96.69 199 PRO A C 1
ATOM 1526 O O . PRO A 1 199 ? 1.883 5.006 -10.178 1.00 96.69 199 PRO A O 1
ATOM 1529 N N . ALA A 1 200 ? 3.422 3.940 -11.413 1.00 97.75 200 ALA A N 1
ATOM 1530 C CA . ALA A 1 200 ? 3.833 3.034 -10.342 1.00 97.75 200 ALA A CA 1
ATOM 1531 C C . ALA A 1 200 ? 4.488 3.795 -9.173 1.00 97.75 200 ALA A C 1
ATOM 1533 O O . ALA A 1 200 ? 4.142 3.566 -8.015 1.00 97.75 200 ALA A O 1
ATOM 1534 N N . LEU A 1 201 ? 5.337 4.780 -9.489 1.00 98.06 201 LEU A N 1
ATOM 1535 C CA . LEU A 1 201 ? 5.970 5.684 -8.531 1.00 98.06 201 LEU A CA 1
ATOM 1536 C C . LEU A 1 201 ? 4.956 6.548 -7.791 1.00 98.06 201 LEU A C 1
ATOM 1538 O O . LEU A 1 201 ? 5.113 6.745 -6.596 1.00 98.06 201 LEU A O 1
ATOM 1542 N N . ILE A 1 202 ? 3.908 7.033 -8.455 1.00 95.19 202 ILE A N 1
ATOM 1543 C CA . ILE A 1 202 ? 2.850 7.807 -7.795 1.00 95.19 202 ILE A CA 1
ATOM 1544 C C . ILE A 1 202 ? 2.089 6.928 -6.803 1.00 95.19 202 ILE A C 1
ATOM 1546 O O . ILE A 1 202 ? 1.959 7.296 -5.639 1.00 95.19 202 ILE A O 1
ATOM 1550 N N . TYR A 1 203 ? 1.647 5.745 -7.234 1.00 97.88 203 TYR A N 1
ATOM 1551 C CA . TYR A 1 203 ? 0.925 4.815 -6.369 1.00 97.88 203 TYR A CA 1
ATOM 1552 C C . TYR A 1 203 ? 1.765 4.390 -5.150 1.00 97.88 203 TYR A C 1
ATOM 1554 O O . TYR A 1 203 ? 1.353 4.585 -4.007 1.00 97.88 203 TYR A O 1
ATOM 1562 N N . ARG A 1 204 ? 2.978 3.868 -5.381 1.00 98.00 204 ARG A N 1
ATOM 1563 C CA . ARG A 1 204 ? 3.887 3.426 -4.311 1.00 98.00 204 ARG A CA 1
ATOM 1564 C C . ARG A 1 204 ? 4.393 4.597 -3.476 1.00 98.00 204 ARG A C 1
ATOM 1566 O O . ARG A 1 204 ? 4.538 4.454 -2.268 1.00 98.00 204 ARG A O 1
ATOM 1573 N N . GLY A 1 205 ? 4.630 5.747 -4.098 1.00 95.94 205 GLY A N 1
ATOM 1574 C CA . GLY A 1 205 ? 5.103 6.963 -3.449 1.00 95.94 205 GLY A CA 1
ATOM 1575 C C . GLY A 1 205 ? 4.117 7.506 -2.427 1.00 95.94 205 GLY A C 1
ATOM 1576 O O . GLY A 1 205 ? 4.549 7.858 -1.340 1.00 95.94 205 GLY A O 1
ATOM 1577 N N . ILE A 1 206 ? 2.809 7.496 -2.712 1.00 91.69 206 ILE A N 1
ATOM 1578 C CA . ILE A 1 206 ? 1.777 7.886 -1.734 1.00 91.69 206 ILE A CA 1
ATOM 1579 C C . ILE A 1 206 ? 1.843 6.990 -0.493 1.00 91.69 206 ILE A C 1
ATOM 1581 O O . ILE A 1 206 ? 1.882 7.488 0.632 1.00 91.69 206 ILE A O 1
ATOM 1585 N N . LEU A 1 207 ? 1.910 5.670 -0.696 1.00 95.12 207 LEU A N 1
ATOM 1586 C CA . LEU A 1 207 ? 1.969 4.708 0.404 1.00 95.12 207 LEU A CA 1
ATOM 1587 C C . LEU A 1 207 ? 3.261 4.862 1.217 1.00 95.12 207 LEU A C 1
ATOM 1589 O O . LEU A 1 207 ? 3.214 4.945 2.440 1.00 95.12 207 LEU A O 1
ATOM 1593 N N . GLN A 1 208 ? 4.419 4.945 0.555 1.00 96.00 208 GLN A N 1
ATOM 1594 C CA . GLN A 1 208 ? 5.702 5.125 1.241 1.00 96.00 208 GLN A CA 1
ATOM 1595 C C . GLN A 1 208 ? 5.785 6.478 1.950 1.00 96.00 208 GLN A C 1
ATOM 1597 O O . GLN A 1 208 ? 6.275 6.543 3.071 1.00 96.00 208 GLN A O 1
ATOM 1602 N N . ALA A 1 209 ? 5.275 7.550 1.341 1.00 89.12 209 ALA A N 1
ATOM 1603 C CA . ALA A 1 209 ? 5.285 8.864 1.963 1.00 89.12 209 ALA A CA 1
ATOM 1604 C C . ALA A 1 209 ? 4.516 8.856 3.289 1.00 89.12 209 ALA A C 1
ATOM 1606 O O . ALA A 1 209 ? 4.988 9.409 4.279 1.00 89.12 209 ALA A O 1
ATOM 1607 N N . PHE A 1 210 ? 3.375 8.167 3.335 1.00 89.19 210 PHE A N 1
ATOM 1608 C CA . PHE A 1 210 ? 2.630 8.005 4.575 1.00 89.19 210 PHE A CA 1
ATOM 1609 C C . PHE A 1 210 ? 3.425 7.253 5.646 1.00 89.19 210 PHE A C 1
ATOM 1611 O O . PHE A 1 210 ? 3.582 7.761 6.753 1.00 89.19 210 PHE A O 1
ATOM 1618 N N . TRP A 1 211 ? 3.977 6.082 5.317 1.00 89.50 211 TRP A N 1
ATOM 1619 C CA . TRP A 1 211 ? 4.701 5.262 6.295 1.00 89.50 211 TRP A CA 1
ATOM 1620 C C . TRP A 1 211 ? 5.983 5.922 6.823 1.00 89.50 211 TRP A C 1
ATOM 1622 O O . TRP A 1 211 ? 6.340 5.707 7.979 1.00 89.50 211 TRP A O 1
ATOM 1632 N N . TRP A 1 212 ? 6.663 6.734 6.009 1.00 90.88 212 TRP A N 1
ATOM 1633 C CA . TRP A 1 212 ? 7.946 7.349 6.369 1.00 90.88 212 TRP A CA 1
ATOM 1634 C C . TRP A 1 212 ? 7.840 8.767 6.943 1.00 90.88 212 TRP A C 1
ATOM 1636 O O . TRP A 1 212 ? 8.710 9.164 7.718 1.00 90.88 212 TRP A O 1
ATOM 1646 N N . PHE A 1 213 ? 6.806 9.533 6.578 1.00 86.44 213 PHE A N 1
ATOM 1647 C CA . PHE A 1 213 ? 6.672 10.948 6.962 1.00 86.44 213 PHE A CA 1
ATOM 1648 C C . PHE A 1 213 ? 5.424 11.267 7.786 1.00 86.44 213 PHE A C 1
ATOM 1650 O O . PHE A 1 213 ? 5.245 12.422 8.168 1.00 86.44 213 PHE A O 1
ATOM 1657 N N . SER A 1 214 ? 4.579 10.285 8.108 1.00 82.69 214 SER A N 1
ATOM 1658 C CA . SER A 1 214 ? 3.515 10.491 9.093 1.00 82.69 214 SER A CA 1
ATOM 1659 C C . SER A 1 214 ? 4.047 10.271 10.514 1.00 82.69 214 SER A C 1
ATOM 1661 O O . SER A 1 214 ? 4.559 9.184 10.789 1.00 82.69 214 SER A O 1
ATOM 1663 N N . PRO A 1 215 ? 3.906 11.235 11.447 1.00 76.56 215 PRO A N 1
ATOM 1664 C CA . PRO A 1 215 ? 4.279 11.046 12.855 1.00 76.56 215 PRO A CA 1
ATOM 1665 C C . PRO A 1 215 ? 3.444 9.985 13.574 1.00 76.56 215 PRO A C 1
ATOM 1667 O O . PRO A 1 215 ? 3.880 9.410 14.574 1.00 76.56 215 PRO A O 1
ATOM 1670 N N . ILE A 1 216 ? 2.241 9.739 13.061 1.00 76.56 216 ILE A N 1
ATOM 1671 C CA . ILE A 1 216 ? 1.231 8.871 13.652 1.00 76.56 216 ILE A CA 1
ATOM 1672 C C . ILE A 1 216 ? 0.824 7.843 12.593 1.00 76.56 216 ILE A C 1
ATOM 1674 O O . ILE A 1 216 ? 0.493 8.210 11.463 1.00 76.56 216 ILE A O 1
ATOM 1678 N N . LEU A 1 217 ? 0.870 6.559 12.939 1.00 80.94 217 LEU A N 1
ATOM 1679 C CA . LEU A 1 217 ? 0.607 5.448 12.024 1.00 80.94 217 LEU A CA 1
ATOM 1680 C C . LEU A 1 217 ? -0.539 4.579 12.551 1.00 80.94 217 LEU A C 1
ATOM 1682 O O . LEU A 1 217 ? -0.620 4.369 13.759 1.00 80.94 217 LEU A O 1
ATOM 1686 N N . PRO A 1 218 ? -1.427 4.073 11.681 1.00 78.31 218 PRO A N 1
ATOM 1687 C CA . PRO A 1 218 ? -2.545 3.244 12.103 1.00 78.31 218 PRO A CA 1
ATOM 1688 C C . PRO A 1 218 ? -2.032 1.882 12.580 1.00 78.31 218 PRO A C 1
ATOM 1690 O O . PRO A 1 218 ? -1.296 1.202 11.860 1.00 78.31 218 PRO A O 1
ATOM 1693 N N . ASP A 1 219 ? -2.446 1.483 13.779 1.00 82.38 219 ASP A N 1
ATOM 1694 C CA . ASP A 1 219 ? -2.144 0.184 14.375 1.00 82.38 219 ASP A CA 1
ATOM 1695 C C . ASP A 1 219 ? -3.369 -0.730 14.249 1.00 82.38 219 ASP A C 1
ATOM 1697 O O . ASP A 1 219 ? -4.243 -0.826 15.109 1.00 82.38 219 ASP A O 1
ATOM 1701 N N . LEU A 1 220 ? -3.489 -1.322 13.062 1.00 82.12 220 LEU A N 1
ATOM 1702 C CA . LEU A 1 220 ? -4.619 -2.156 12.675 1.00 82.12 220 LEU A CA 1
ATOM 1703 C C . LEU A 1 220 ? -4.411 -3.611 13.108 1.00 82.12 220 LEU A C 1
ATOM 1705 O O . LEU A 1 220 ? -3.338 -4.163 12.842 1.00 82.12 220 LEU A O 1
ATOM 1709 N N . PRO A 1 221 ? -5.458 -4.304 13.602 1.00 84.69 221 PRO A N 1
ATOM 1710 C CA . PRO A 1 221 ? -5.413 -5.752 13.745 1.00 84.69 221 PRO A CA 1
ATOM 1711 C C . PRO A 1 221 ? -5.000 -6.413 12.424 1.00 84.69 221 PRO A C 1
ATOM 1713 O O . PRO A 1 221 ? -5.438 -6.003 11.342 1.00 84.69 221 PRO A O 1
ATOM 1716 N N . TRP A 1 222 ? -4.177 -7.461 12.508 1.00 82.88 222 TRP A N 1
ATOM 1717 C CA . TRP A 1 222 ? -3.547 -8.108 11.348 1.00 82.88 222 TRP A CA 1
ATOM 1718 C C . TRP A 1 222 ? -4.555 -8.544 10.269 1.00 82.88 222 TRP A C 1
ATOM 1720 O O . TRP A 1 222 ? -4.221 -8.542 9.083 1.00 82.88 222 TRP A O 1
ATOM 1730 N N . MET A 1 223 ? -5.796 -8.859 10.663 1.00 82.75 223 MET A N 1
ATOM 1731 C CA . MET A 1 223 ? -6.917 -9.161 9.765 1.00 82.75 223 MET A CA 1
ATOM 1732 C C . MET A 1 223 ? -7.295 -7.966 8.879 1.00 82.75 223 MET A C 1
ATOM 1734 O O . MET A 1 223 ? -7.329 -8.096 7.656 1.00 82.75 223 MET A O 1
ATOM 1738 N N . PHE A 1 224 ? -7.515 -6.788 9.473 1.00 82.12 224 PHE A N 1
ATOM 1739 C CA . PHE A 1 224 ? -7.886 -5.571 8.744 1.00 82.12 224 PHE A CA 1
ATOM 1740 C C . PHE A 1 224 ? -6.743 -5.047 7.884 1.00 82.12 224 PHE A C 1
ATOM 1742 O O . PHE A 1 224 ? -6.970 -4.630 6.748 1.00 82.12 224 PHE A O 1
ATOM 1749 N N . LYS A 1 225 ? -5.506 -5.125 8.389 1.00 86.56 225 LYS A N 1
ATOM 1750 C CA . LYS A 1 225 ? -4.314 -4.759 7.616 1.00 86.56 225 LYS A CA 1
ATOM 1751 C C . LYS A 1 225 ? -4.199 -5.601 6.343 1.00 86.56 225 LYS A C 1
ATOM 1753 O O . LYS A 1 225 ? -3.978 -5.051 5.266 1.00 86.56 225 LYS A O 1
ATOM 1758 N N . GLY A 1 226 ? -4.415 -6.912 6.458 1.00 87.69 226 GLY A N 1
ATOM 1759 C CA . GLY A 1 226 ? -4.418 -7.817 5.313 1.00 87.69 226 GLY A CA 1
ATOM 1760 C C . GLY A 1 226 ? -5.554 -7.561 4.335 1.00 87.69 226 GLY A C 1
ATOM 1761 O O . GLY A 1 226 ? -5.322 -7.486 3.128 1.00 87.69 226 GLY A O 1
ATOM 1762 N N . LEU A 1 227 ? -6.768 -7.351 4.848 1.00 86.56 227 LEU A N 1
ATOM 1763 C CA . LEU A 1 227 ? -7.943 -7.068 4.030 1.00 86.56 227 LEU A CA 1
ATOM 1764 C C . LEU A 1 227 ? -7.767 -5.779 3.221 1.00 86.56 227 LEU A C 1
ATOM 1766 O O . LEU A 1 227 ? -7.888 -5.810 2.000 1.00 86.56 227 LEU A O 1
ATOM 1770 N N . ILE A 1 228 ? -7.444 -4.660 3.878 1.00 87.56 228 ILE A N 1
ATOM 1771 C CA . ILE A 1 228 ? -7.290 -3.361 3.210 1.00 87.56 228 ILE A CA 1
ATOM 1772 C C . ILE A 1 228 ? -6.089 -3.400 2.261 1.00 87.56 228 ILE A C 1
ATOM 1774 O O . ILE A 1 228 ? -6.201 -3.017 1.097 1.00 87.56 228 ILE A O 1
ATOM 1778 N N . GLY A 1 229 ? -4.951 -3.910 2.737 1.00 89.50 229 GLY A N 1
ATOM 1779 C CA . GLY A 1 229 ? -3.714 -3.973 1.965 1.00 89.50 229 GLY A CA 1
ATOM 1780 C C . GLY A 1 229 ? -3.775 -4.913 0.759 1.00 89.50 229 GLY A C 1
ATOM 1781 O O . GLY A 1 229 ? -3.027 -4.714 -0.188 1.00 89.50 229 GLY A O 1
ATOM 1782 N N . THR A 1 230 ? -4.673 -5.904 0.751 1.00 92.94 230 THR A N 1
ATOM 1783 C CA . THR A 1 230 ? -4.834 -6.839 -0.377 1.00 92.94 230 THR A CA 1
ATOM 1784 C C . THR A 1 230 ? -5.995 -6.446 -1.283 1.00 92.94 230 THR A C 1
ATOM 1786 O O . THR A 1 230 ? -5.835 -6.372 -2.499 1.00 92.94 230 THR A O 1
ATOM 1789 N N . ALA A 1 231 ? -7.175 -6.170 -0.721 1.00 88.62 231 ALA A N 1
ATOM 1790 C CA . ALA A 1 231 ? -8.377 -5.927 -1.512 1.00 88.62 231 ALA A CA 1
ATOM 1791 C C . ALA A 1 231 ? -8.255 -4.657 -2.360 1.00 88.62 231 ALA A C 1
ATOM 1793 O O . ALA A 1 231 ? -8.631 -4.668 -3.530 1.00 88.62 231 ALA A O 1
ATOM 1794 N N . LEU A 1 232 ? -7.696 -3.574 -1.811 1.00 91.00 232 LEU A N 1
ATOM 1795 C CA . LEU A 1 232 ? -7.668 -2.284 -2.503 1.00 91.00 232 LEU A CA 1
ATOM 1796 C C . LEU A 1 232 ? -6.750 -2.268 -3.728 1.00 91.00 232 LEU A C 1
ATOM 1798 O O . LEU A 1 232 ? -7.214 -1.837 -4.789 1.00 91.00 232 LEU A O 1
ATOM 1802 N N . PRO A 1 233 ? -5.503 -2.771 -3.663 1.00 95.44 233 PRO A N 1
ATOM 1803 C CA . PRO A 1 233 ? -4.682 -2.870 -4.862 1.00 95.44 233 PRO A CA 1
ATOM 1804 C C . PRO A 1 233 ? -5.293 -3.799 -5.918 1.00 95.44 233 PRO A C 1
ATOM 1806 O O . PRO A 1 233 ? -5.198 -3.507 -7.109 1.00 95.44 233 PRO A O 1
ATOM 1809 N N . ILE A 1 234 ? -5.965 -4.884 -5.506 1.00 92.50 234 ILE A N 1
ATOM 1810 C CA . ILE A 1 234 ? -6.645 -5.803 -6.432 1.00 92.50 234 ILE A CA 1
ATOM 1811 C C . ILE A 1 234 ? -7.845 -5.129 -7.103 1.00 92.50 234 ILE A C 1
ATOM 1813 O O . ILE A 1 234 ? -7.975 -5.205 -8.324 1.00 92.50 234 ILE A O 1
ATOM 1817 N N . VAL A 1 235 ? -8.688 -4.416 -6.353 1.00 87.81 235 VAL A N 1
ATOM 1818 C CA . VAL A 1 235 ? -9.794 -3.626 -6.918 1.00 87.81 235 VAL A CA 1
ATOM 1819 C C . VAL A 1 235 ? -9.250 -2.568 -7.874 1.00 87.81 235 VAL A C 1
ATOM 1821 O O . VAL A 1 235 ? -9.736 -2.457 -8.997 1.00 87.81 235 VAL A O 1
ATOM 1824 N N . GLY A 1 236 ? -8.196 -1.846 -7.484 1.00 88.81 236 GLY A N 1
ATOM 1825 C CA . GLY A 1 236 ? -7.520 -0.884 -8.352 1.00 88.81 236 GLY A CA 1
ATOM 1826 C C . GLY A 1 236 ? -7.019 -1.519 -9.650 1.00 88.81 236 GLY A C 1
ATOM 1827 O O . GLY A 1 236 ? -7.252 -0.981 -10.732 1.00 88.81 236 GLY A O 1
ATOM 1828 N N . LEU A 1 237 ? -6.401 -2.701 -9.563 1.00 90.81 237 LEU A N 1
ATOM 1829 C CA . LEU A 1 237 ? -5.944 -3.467 -10.722 1.00 90.81 237 LEU A CA 1
ATOM 1830 C C . LEU A 1 237 ? -7.115 -3.838 -11.634 1.00 90.81 237 LEU A C 1
ATOM 1832 O O . LEU A 1 237 ? -7.035 -3.600 -12.838 1.00 90.81 237 LEU A O 1
ATOM 1836 N N . VAL A 1 238 ? -8.202 -4.380 -11.080 1.00 85.81 238 VAL A N 1
ATOM 1837 C CA . VAL A 1 238 ? -9.399 -4.774 -11.840 1.00 85.81 238 VAL A CA 1
ATOM 1838 C C . VAL A 1 238 ? -10.024 -3.565 -12.535 1.00 85.81 238 VAL A C 1
ATOM 1840 O O . VAL A 1 238 ? -10.302 -3.635 -13.733 1.00 85.81 238 VAL A O 1
ATOM 1843 N N . VAL A 1 239 ? -10.179 -2.441 -11.829 1.00 86.00 239 VAL A N 1
ATOM 1844 C CA . VAL A 1 239 ? -10.723 -1.193 -12.383 1.00 86.00 239 VAL A CA 1
ATOM 1845 C C . VAL A 1 239 ? -9.853 -0.696 -13.536 1.00 86.00 239 VAL A C 1
ATOM 1847 O O . VAL A 1 239 ? -10.355 -0.494 -14.640 1.00 86.00 239 VAL A O 1
ATOM 1850 N N . ILE A 1 240 ? -8.541 -0.567 -13.340 1.00 87.62 240 ILE A N 1
ATOM 1851 C CA . ILE A 1 240 ? -7.636 -0.081 -14.392 1.00 87.62 240 ILE A CA 1
ATOM 1852 C C . ILE A 1 240 ? -7.610 -1.053 -15.582 1.00 87.62 240 ILE A C 1
ATOM 1854 O O . ILE A 1 240 ? -7.620 -0.615 -16.734 1.00 87.62 240 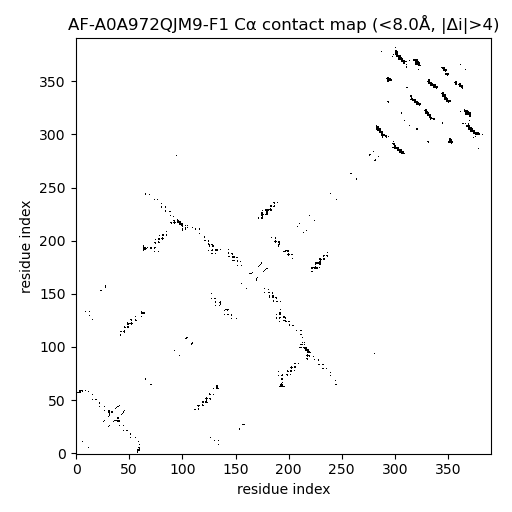ILE A O 1
ATOM 1858 N N . ASN A 1 241 ? -7.634 -2.364 -15.330 1.00 85.69 241 ASN A N 1
ATOM 1859 C CA . ASN A 1 241 ? -7.688 -3.381 -16.378 1.00 85.69 241 ASN A CA 1
ATOM 1860 C C . ASN A 1 241 ? -8.995 -3.293 -17.176 1.00 85.69 241 ASN A C 1
ATOM 1862 O O . ASN A 1 241 ? -8.961 -3.372 -18.400 1.00 85.69 241 ASN A O 1
ATOM 1866 N N . SER A 1 242 ? -10.129 -3.049 -16.518 1.00 81.19 242 SER A N 1
ATOM 1867 C CA . SER A 1 242 ? -11.418 -2.877 -17.199 1.00 81.19 242 SER A CA 1
ATOM 1868 C C . SER A 1 242 ? -11.453 -1.653 -18.126 1.00 81.19 242 SER A C 1
ATOM 1870 O O . SER A 1 242 ? -12.105 -1.691 -19.167 1.00 81.19 242 SER A O 1
ATOM 1872 N N . LEU A 1 243 ? -10.716 -0.592 -17.780 1.00 82.50 243 LEU A N 1
ATOM 1873 C CA . LEU A 1 243 ? -10.707 0.671 -18.519 1.00 82.50 243 LEU A CA 1
ATOM 1874 C C . LEU A 1 243 ? -9.677 0.700 -19.661 1.00 82.50 243 LEU A C 1
ATOM 1876 O O . LEU A 1 243 ? -9.934 1.309 -20.699 1.00 82.50 243 LEU A O 1
ATOM 1880 N N . TYR A 1 244 ? -8.515 0.062 -19.477 1.00 78.50 244 TYR A N 1
ATOM 1881 C CA . TYR A 1 244 ? -7.357 0.242 -20.368 1.00 78.50 244 TYR A CA 1
ATOM 1882 C C . TYR A 1 244 ? -6.757 -1.044 -20.929 1.00 78.50 244 TYR A C 1
ATOM 1884 O O . TYR A 1 244 ? -5.871 -0.962 -21.784 1.00 78.50 244 TYR A O 1
ATOM 1892 N N . SER A 1 245 ? -7.216 -2.223 -20.504 1.00 64.38 245 SER A N 1
ATOM 1893 C CA . SER A 1 245 ? -6.758 -3.458 -21.134 1.00 64.38 245 SER A CA 1
ATOM 1894 C C . SER A 1 245 ? -7.313 -3.528 -22.556 1.00 64.38 245 SER A C 1
ATOM 1896 O O . SER A 1 245 ? -8.528 -3.414 -22.752 1.00 64.38 245 SER A O 1
ATOM 1898 N N . PRO A 1 246 ? -6.455 -3.667 -23.581 1.00 51.09 246 PRO A N 1
ATOM 1899 C CA . PRO A 1 246 ? -6.921 -3.802 -24.944 1.00 51.09 246 PRO A CA 1
ATOM 1900 C C . PRO A 1 246 ? -7.615 -5.157 -25.059 1.00 51.09 246 PRO A C 1
ATOM 1902 O O . PRO A 1 246 ? -6.959 -6.183 -25.222 1.00 51.09 246 PRO A O 1
ATOM 1905 N N . GLN A 1 247 ? -8.949 -5.162 -24.986 1.00 46.91 247 GLN A N 1
ATOM 1906 C CA . GLN A 1 247 ? -9.733 -6.291 -25.465 1.00 46.91 247 GLN A CA 1
ATOM 1907 C C . GLN A 1 247 ? -9.265 -6.587 -26.891 1.00 46.91 247 GLN A C 1
ATOM 1909 O O . GLN A 1 247 ? -9.351 -5.752 -27.797 1.00 46.91 247 GLN A O 1
ATOM 1914 N N . THR A 1 248 ? -8.684 -7.768 -27.044 1.00 42.53 248 THR A N 1
ATOM 1915 C CA . THR A 1 248 ? -8.339 -8.403 -28.304 1.00 42.53 248 THR A CA 1
ATOM 1916 C C . THR A 1 248 ? -9.504 -8.247 -29.281 1.00 42.53 248 THR A C 1
ATOM 1918 O O . THR A 1 248 ? -10.572 -8.811 -29.095 1.00 42.53 248 THR A O 1
ATOM 1921 N N . GLY A 1 249 ? -9.305 -7.426 -30.315 1.00 43.59 249 GLY A N 1
ATOM 1922 C CA . GLY A 1 249 ? -10.140 -7.389 -31.514 1.00 43.59 249 GLY A CA 1
ATOM 1923 C C . GLY A 1 249 ? -11.649 -7.202 -31.308 1.00 43.59 249 GLY A C 1
ATOM 1924 O O . GLY A 1 249 ? -12.419 -8.130 -31.527 1.00 43.59 249 GLY A O 1
ATOM 1925 N N . ARG A 1 250 ? -12.118 -5.968 -31.090 1.00 33.69 250 ARG A N 1
ATOM 1926 C CA . ARG A 1 250 ? -13.437 -5.570 -31.613 1.00 33.69 250 ARG A CA 1
ATOM 1927 C C . ARG A 1 250 ? -13.449 -4.113 -32.064 1.00 33.69 250 ARG A C 1
ATOM 1929 O O . ARG A 1 250 ? -12.975 -3.209 -31.382 1.00 33.69 250 ARG A O 1
ATOM 1936 N N . LYS A 1 251 ? -13.929 -3.923 -33.295 1.00 37.59 251 LYS A N 1
ATOM 1937 C CA . LYS A 1 251 ? -14.029 -2.647 -34.006 1.00 37.59 251 LYS A CA 1
ATOM 1938 C C . LYS A 1 251 ? -14.838 -1.621 -33.198 1.00 37.59 251 LYS A C 1
ATOM 1940 O O . LYS A 1 251 ? -15.942 -1.915 -32.771 1.00 37.59 251 LYS A O 1
ATOM 1945 N N . LYS A 1 252 ? -14.261 -0.415 -33.118 1.00 44.50 252 LYS A N 1
ATOM 1946 C CA . LYS A 1 252 ? -14.860 0.930 -33.242 1.00 44.50 252 LYS A CA 1
ATOM 1947 C C . LYS A 1 252 ? -16.182 1.208 -32.501 1.00 44.50 252 LYS A C 1
ATOM 1949 O O . LYS A 1 252 ? -17.222 0.678 -32.857 1.00 44.50 252 LYS A O 1
ATOM 1954 N N . GLY A 1 253 ? -16.155 2.247 -31.661 1.00 42.31 253 GLY A N 1
ATOM 1955 C CA . GLY A 1 253 ? -17.294 3.163 -31.542 1.00 42.31 253 GLY A CA 1
ATOM 1956 C C . GLY A 1 253 ? -17.944 3.274 -30.168 1.00 42.31 253 GLY A C 1
ATOM 1957 O O . GLY A 1 253 ? -19.096 2.908 -30.003 1.00 42.31 253 GLY A O 1
ATOM 1958 N N . ARG A 1 254 ? -17.257 3.908 -29.220 1.00 35.34 254 ARG A N 1
ATOM 1959 C CA . ARG A 1 254 ? -17.866 4.951 -28.387 1.00 35.34 254 ARG A CA 1
ATOM 1960 C C . ARG A 1 254 ? -16.741 5.763 -27.772 1.00 35.34 254 ARG A C 1
ATOM 1962 O O . ARG A 1 254 ? -15.827 5.220 -27.158 1.00 35.34 254 ARG A O 1
ATOM 1969 N N . ARG A 1 255 ? -16.762 7.065 -28.045 1.00 41.16 255 ARG A N 1
ATOM 1970 C CA . ARG A 1 255 ? -15.974 8.066 -27.329 1.00 41.16 255 ARG A CA 1
ATOM 1971 C C . ARG A 1 255 ? -16.356 7.859 -25.861 1.00 41.16 255 ARG A C 1
ATOM 1973 O O . ARG A 1 255 ? -17.496 8.128 -25.506 1.00 41.16 255 ARG A O 1
ATOM 1980 N N . ALA A 1 256 ? -15.472 7.264 -25.064 1.00 43.03 256 ALA A N 1
ATOM 1981 C CA . ALA A 1 256 ? -15.612 7.333 -23.621 1.00 43.03 256 ALA A CA 1
ATOM 1982 C C . ALA A 1 256 ? -15.503 8.822 -23.306 1.00 43.03 256 ALA A C 1
ATOM 1984 O O . ALA A 1 256 ? -14.430 9.410 -23.463 1.00 43.03 256 ALA A O 1
ATOM 1985 N N . GLU A 1 257 ? -16.643 9.455 -23.033 1.00 41.94 257 GLU A N 1
ATOM 1986 C CA . GLU A 1 257 ? -16.648 10.773 -22.426 1.00 41.94 257 GLU A CA 1
ATOM 1987 C C . GLU A 1 257 ? -15.741 10.675 -21.211 1.00 41.94 257 GLU A C 1
ATOM 1989 O O . GLU A 1 257 ? -15.898 9.790 -20.370 1.00 41.94 257 GLU A O 1
ATOM 1994 N N . SER A 1 258 ? -14.717 11.522 -21.208 1.00 45.16 258 SER A N 1
ATOM 1995 C CA . SER A 1 258 ? -13.849 11.741 -20.066 1.00 45.16 258 SER A CA 1
ATOM 1996 C C . SER A 1 258 ? -14.756 11.998 -18.871 1.00 45.16 258 SER A C 1
ATOM 1998 O O . SER A 1 258 ? -15.278 13.105 -18.748 1.00 45.16 258 SER A O 1
ATOM 2000 N N . GLY A 1 259 ? -14.991 10.976 -18.041 1.00 47.66 259 GLY A N 1
ATOM 2001 C CA . GLY A 1 259 ? -15.770 11.123 -16.822 1.00 47.66 259 GLY A CA 1
ATOM 2002 C C . GLY A 1 259 ? -15.183 12.302 -16.067 1.00 47.66 259 GLY A C 1
ATOM 2003 O O . GLY A 1 259 ? -13.990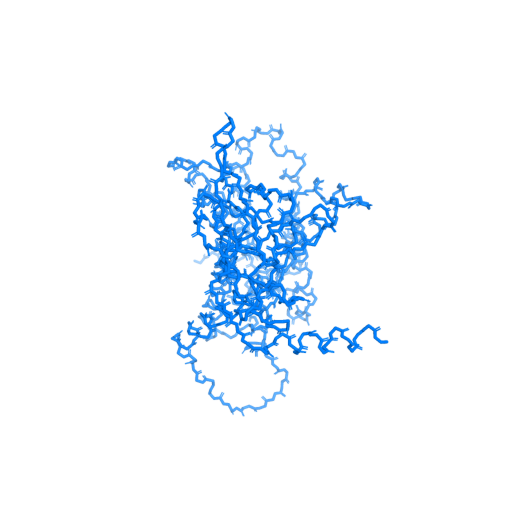 12.292 -15.757 1.00 47.66 259 GLY A O 1
ATOM 2004 N N . SER A 1 260 ? -15.990 13.352 -15.894 1.00 62.78 260 SER A N 1
ATOM 2005 C CA . SER A 1 260 ? -15.574 14.566 -15.202 1.00 62.78 260 SER A CA 1
ATOM 2006 C C . SER A 1 260 ? -14.907 14.158 -13.892 1.00 62.78 260 SER A C 1
ATOM 2008 O O . SER A 1 260 ? -15.417 13.285 -13.186 1.00 62.78 260 SER A O 1
ATOM 2010 N N . ILE A 1 261 ? -13.762 14.763 -13.577 1.00 56.81 261 ILE A N 1
ATOM 2011 C CA . ILE A 1 261 ? -13.015 14.519 -12.333 1.00 56.81 261 ILE A CA 1
ATOM 2012 C C . ILE A 1 261 ? -13.961 14.609 -11.122 1.00 56.81 261 ILE A C 1
ATOM 2014 O O . ILE A 1 261 ? -13.862 13.813 -10.192 1.00 56.81 261 ILE A O 1
ATOM 2018 N N . THR A 1 262 ? -14.960 15.490 -11.192 1.00 54.78 262 THR A N 1
ATOM 2019 C CA . THR A 1 262 ? -16.040 15.631 -10.210 1.00 54.78 262 THR A CA 1
ATOM 2020 C C . THR A 1 262 ? -16.881 14.363 -10.046 1.00 54.78 262 THR A C 1
ATOM 2022 O O . THR A 1 262 ? -17.179 13.974 -8.923 1.00 54.78 262 THR A O 1
ATOM 2025 N N . GLY A 1 263 ? -17.238 13.682 -11.138 1.00 60.00 263 GLY A N 1
ATOM 2026 C CA . GLY A 1 263 ? -18.014 12.441 -11.092 1.00 60.00 263 GLY A CA 1
ATOM 2027 C C . GLY A 1 263 ? -17.246 11.319 -10.399 1.00 60.00 263 GLY A C 1
ATOM 2028 O O . GLY A 1 263 ? -17.789 10.632 -9.538 1.00 60.00 263 GLY A O 1
ATOM 2029 N N . TRP A 1 264 ? -15.952 11.191 -10.688 1.00 59.34 264 TRP A N 1
ATOM 2030 C CA . TRP A 1 264 ? -15.094 10.217 -10.015 1.00 59.34 264 TRP A CA 1
ATOM 2031 C C . TRP A 1 264 ? -14.915 10.523 -8.527 1.00 59.34 264 TRP A C 1
ATOM 2033 O O . TRP A 1 264 ? -15.035 9.609 -7.717 1.00 59.34 264 TRP A O 1
ATOM 2043 N N . ILE A 1 265 ? -14.735 11.796 -8.154 1.00 59.34 265 ILE A N 1
ATOM 2044 C CA . ILE A 1 265 ? -14.683 12.221 -6.746 1.00 59.34 265 ILE A CA 1
ATOM 2045 C C . ILE A 1 265 ? -15.975 11.834 -6.017 1.00 59.34 265 ILE A C 1
ATOM 2047 O O . ILE A 1 265 ? -15.911 11.204 -4.965 1.00 59.34 265 ILE A O 1
ATOM 2051 N N . VAL A 1 266 ? -17.143 12.139 -6.589 1.00 64.06 266 VAL A N 1
ATOM 2052 C CA . VAL A 1 266 ? -18.445 11.814 -5.982 1.00 64.06 266 VAL A CA 1
ATOM 2053 C C . VAL A 1 266 ? -18.630 10.305 -5.831 1.00 64.06 266 VAL A C 1
ATOM 2055 O O . VAL A 1 266 ? -19.045 9.840 -4.773 1.00 64.06 266 VAL A O 1
ATOM 2058 N N . THR A 1 267 ? -18.275 9.525 -6.855 1.00 53.09 267 THR A N 1
ATOM 2059 C CA . THR A 1 267 ? -18.432 8.063 -6.819 1.00 53.09 267 THR A CA 1
ATOM 2060 C C . THR A 1 267 ? -17.504 7.431 -5.780 1.00 53.09 267 THR A C 1
ATOM 2062 O O . THR A 1 267 ? -17.912 6.529 -5.051 1.00 53.09 267 THR A O 1
ATOM 2065 N N . THR A 1 268 ? -16.271 7.933 -5.661 1.00 53.66 268 THR A N 1
ATOM 2066 C CA . THR A 1 268 ? -15.324 7.495 -4.633 1.00 53.66 268 THR A CA 1
ATOM 2067 C C . THR A 1 268 ? -15.819 7.864 -3.238 1.00 53.66 268 THR A C 1
ATOM 2069 O O . THR A 1 268 ? -15.880 6.982 -2.392 1.00 53.66 268 THR A O 1
ATOM 2072 N N . VAL A 1 269 ? -16.247 9.108 -2.995 1.00 66.19 269 VAL A N 1
ATOM 2073 C CA . VAL A 1 269 ? -16.793 9.542 -1.692 1.00 66.19 269 VAL A CA 1
ATOM 2074 C C . VAL A 1 269 ? -18.031 8.728 -1.299 1.00 66.19 269 VAL A C 1
ATOM 2076 O O . VAL A 1 269 ? -18.139 8.296 -0.154 1.00 66.19 269 VAL A O 1
ATOM 2079 N N . ALA A 1 270 ? -18.935 8.447 -2.240 1.00 59.12 270 ALA A N 1
ATOM 2080 C CA . ALA A 1 270 ? -20.111 7.617 -1.985 1.00 59.12 270 ALA A CA 1
ATOM 2081 C C . ALA A 1 270 ? -19.733 6.166 -1.640 1.00 59.12 270 ALA A C 1
ATOM 2083 O O . ALA A 1 270 ? -20.261 5.603 -0.684 1.00 59.12 270 ALA A O 1
ATOM 2084 N N . ALA A 1 271 ? -18.780 5.569 -2.363 1.00 50.44 271 ALA A N 1
ATOM 2085 C CA . ALA A 1 271 ? -18.285 4.226 -2.063 1.00 50.44 271 ALA A CA 1
ATOM 2086 C C . ALA A 1 271 ? -17.584 4.161 -0.694 1.00 50.44 271 ALA A C 1
ATOM 2088 O O . ALA A 1 271 ? -17.806 3.215 0.057 1.00 50.44 271 ALA A O 1
ATOM 2089 N N . VAL A 1 272 ? -16.797 5.187 -0.342 1.00 54.81 272 VAL A N 1
ATOM 2090 C CA . VAL A 1 272 ? -16.171 5.345 0.981 1.00 54.81 272 VAL A CA 1
ATOM 2091 C C . VAL A 1 272 ? -17.242 5.348 2.076 1.00 54.81 272 VAL A C 1
ATOM 2093 O O . VAL A 1 272 ? -17.154 4.562 3.014 1.00 54.81 272 VAL A O 1
ATOM 2096 N N . ALA A 1 273 ? -18.279 6.179 1.931 1.00 55.66 273 ALA A N 1
ATOM 2097 C CA . ALA A 1 273 ? -19.354 6.307 2.912 1.00 55.66 273 ALA A CA 1
ATOM 2098 C C . ALA A 1 273 ? -20.164 5.009 3.079 1.00 55.66 273 ALA A C 1
ATOM 2100 O O . ALA A 1 273 ? -20.482 4.619 4.202 1.00 55.66 273 ALA A O 1
ATOM 2101 N N . ILE A 1 274 ? -20.452 4.305 1.979 1.00 52.28 274 ILE A N 1
ATOM 2102 C CA . ILE A 1 274 ? -21.163 3.017 1.999 1.00 52.28 274 ILE A CA 1
ATOM 2103 C C . ILE A 1 274 ? -20.319 1.936 2.682 1.00 52.28 274 ILE A C 1
ATOM 2105 O O . ILE A 1 274 ? -20.841 1.174 3.493 1.00 52.28 274 ILE A O 1
ATOM 2109 N N . ILE A 1 275 ? -19.014 1.881 2.398 1.00 49.53 275 ILE A N 1
ATOM 2110 C CA . ILE A 1 275 ? -18.099 0.941 3.056 1.00 49.53 275 ILE A CA 1
ATOM 2111 C C . ILE A 1 275 ? -17.994 1.271 4.550 1.00 49.53 275 ILE A C 1
ATOM 2113 O O . ILE A 1 275 ? -18.062 0.366 5.373 1.00 49.53 275 ILE A O 1
ATOM 2117 N N . TRP A 1 276 ? -17.905 2.547 4.932 1.00 53.53 276 TRP A N 1
ATOM 2118 C CA . TRP A 1 276 ? -17.885 2.936 6.346 1.00 53.53 276 TRP A CA 1
ATOM 2119 C C . TRP A 1 276 ? -19.168 2.550 7.082 1.00 53.53 276 TRP A C 1
ATOM 2121 O O . TRP A 1 276 ? -19.105 2.063 8.211 1.00 53.53 276 TRP A O 1
ATOM 2131 N N . PHE A 1 277 ? -20.319 2.680 6.420 1.00 47.81 277 PHE A N 1
ATOM 2132 C CA . PHE A 1 277 ? -21.602 2.238 6.961 1.00 47.81 277 PHE A CA 1
ATOM 2133 C C . PHE A 1 277 ? -21.664 0.717 7.119 1.00 47.81 277 PHE A C 1
ATOM 2135 O O . PHE A 1 277 ? -22.059 0.221 8.170 1.00 47.81 277 PHE A O 1
ATOM 2142 N N . ALA A 1 278 ? -21.208 -0.028 6.112 1.00 41.47 278 ALA A N 1
ATOM 2143 C CA . ALA A 1 278 ? -21.241 -1.488 6.113 1.00 41.47 278 ALA A CA 1
ATOM 2144 C C . ALA A 1 278 ? -20.269 -2.129 7.120 1.00 41.47 278 ALA A C 1
ATOM 2146 O O . ALA A 1 278 ? -20.546 -3.212 7.628 1.00 41.47 278 ALA A O 1
ATOM 2147 N N . VAL A 1 279 ? -19.138 -1.479 7.415 1.00 42.88 279 VAL A N 1
ATOM 2148 C CA . VAL A 1 279 ? -18.084 -2.011 8.302 1.00 42.88 279 VAL A CA 1
ATOM 2149 C C . VAL A 1 279 ? -18.295 -1.588 9.770 1.00 42.88 279 VAL A C 1
ATOM 2151 O O . VAL A 1 279 ? -17.512 -1.955 10.640 1.00 42.88 279 VAL A O 1
ATOM 2154 N N . GLY A 1 280 ? -19.375 -0.856 10.082 1.00 42.59 280 GLY A N 1
ATOM 2155 C CA . GLY A 1 280 ? -19.691 -0.446 11.457 1.00 42.59 280 GLY A CA 1
ATOM 2156 C C . GLY A 1 280 ? -18.753 0.639 11.996 1.00 42.59 280 GLY A C 1
ATOM 2157 O O . GLY A 1 280 ? -18.544 0.731 13.202 1.00 42.59 280 GLY A O 1
ATOM 2158 N N . LEU A 1 281 ? -18.189 1.457 11.098 1.00 43.69 281 LEU A N 1
ATOM 2159 C CA . LEU A 1 281 ? -17.283 2.578 11.385 1.00 43.69 281 LEU A CA 1
ATOM 2160 C C . LEU A 1 281 ? -18.037 3.846 11.820 1.00 43.69 281 LEU A C 1
ATOM 2162 O O . LEU A 1 281 ? -17.553 4.966 11.721 1.00 43.69 281 LEU A O 1
ATOM 2166 N N . PHE A 1 282 ? -19.258 3.700 12.294 1.00 52.91 282 PHE A N 1
ATOM 2167 C CA . PHE A 1 282 ? -19.929 4.770 13.002 1.00 52.91 282 PHE A CA 1
ATOM 2168 C C . PHE A 1 282 ? -19.871 4.406 14.488 1.00 52.91 282 PHE A C 1
ATOM 2170 O O . PHE A 1 282 ? -19.897 3.219 14.812 1.00 52.91 282 PHE A O 1
ATOM 2177 N N . PRO A 1 283 ? -19.821 5.375 15.426 1.00 59.38 283 PRO A N 1
ATOM 2178 C CA . PRO A 1 283 ? -19.952 5.070 16.860 1.00 59.38 283 PRO A CA 1
ATOM 2179 C C . PRO A 1 283 ? -21.249 4.301 17.161 1.00 59.38 283 PRO A C 1
ATOM 2181 O O . PRO A 1 283 ? -21.419 3.764 18.239 1.00 59.38 283 PRO A O 1
ATOM 2184 N N . PHE A 1 284 ? -22.134 4.239 16.178 1.00 65.06 284 PHE A N 1
ATOM 2185 C CA . PHE A 1 284 ? -23.402 3.565 16.074 1.00 65.06 284 PHE A CA 1
ATOM 2186 C C . PHE A 1 284 ? -23.247 2.131 15.540 1.00 65.06 284 PHE A C 1
ATOM 2188 O O . PHE A 1 284 ? -22.959 1.929 14.362 1.00 65.06 284 PHE A O 1
ATOM 2195 N N . GLN A 1 285 ? -23.504 1.131 16.381 1.00 69.12 285 GLN A N 1
ATOM 2196 C CA . GLN A 1 285 ? -23.653 -0.266 15.968 1.00 69.12 285 GLN A CA 1
ATOM 2197 C C . GLN A 1 285 ? -25.128 -0.692 16.058 1.00 69.12 285 GLN A C 1
ATOM 2199 O O . GLN A 1 285 ? -25.786 -0.374 17.050 1.00 69.12 285 GLN A O 1
ATOM 2204 N N . PRO A 1 286 ? -25.682 -1.405 15.065 1.00 69.12 286 PRO A N 1
ATOM 2205 C CA . PRO A 1 286 ? -27.015 -1.974 15.192 1.00 69.12 286 PRO A CA 1
ATOM 2206 C C . PRO A 1 286 ? -26.992 -3.169 16.157 1.00 69.12 286 PRO A C 1
ATOM 2208 O O . PRO A 1 286 ? -26.189 -4.089 16.010 1.00 69.12 286 PRO A O 1
ATOM 2211 N N . ALA A 1 287 ? -27.906 -3.176 17.118 1.00 74.88 287 ALA A N 1
ATOM 2212 C CA . ALA A 1 287 ? -28.181 -4.267 18.038 1.00 74.88 287 ALA A CA 1
ATOM 2213 C C . ALA A 1 287 ? -29.630 -4.729 17.855 1.00 74.88 287 ALA A C 1
ATOM 2215 O O . ALA A 1 287 ? -30.539 -3.918 17.688 1.00 74.88 287 ALA A O 1
ATOM 2216 N N . LEU A 1 288 ? -29.851 -6.042 17.863 1.00 76.12 288 LEU A N 1
ATOM 2217 C CA . LEU A 1 288 ? -31.191 -6.616 17.791 1.00 76.12 288 LEU A CA 1
ATOM 2218 C C . LEU A 1 288 ? -31.788 -6.699 19.199 1.00 76.12 288 LEU A C 1
ATOM 2220 O O . LEU A 1 288 ? -31.143 -7.215 20.111 1.00 76.12 288 LEU A O 1
ATOM 2224 N N . VAL A 1 289 ? -33.030 -6.251 19.366 1.00 77.62 289 VAL A N 1
ATOM 2225 C CA . VAL A 1 289 ? -33.782 -6.437 20.611 1.00 77.62 289 VAL A CA 1
ATOM 2226 C C . VAL A 1 289 ? -34.287 -7.878 20.666 1.00 77.62 289 VAL A C 1
ATOM 2228 O O . VAL A 1 289 ? -35.122 -8.287 19.859 1.00 77.62 289 VAL A O 1
ATOM 2231 N N . GLY A 1 290 ? -33.744 -8.668 21.595 1.00 73.75 290 GLY A N 1
ATOM 2232 C CA . GLY A 1 290 ? -34.039 -10.101 21.714 1.00 73.75 290 GLY A CA 1
ATOM 2233 C C . GLY A 1 290 ? -35.182 -10.461 22.667 1.00 73.75 290 GLY A C 1
ATOM 2234 O O . GLY A 1 290 ? -35.616 -11.609 22.661 1.00 73.75 290 GLY A O 1
ATOM 2235 N N . SER A 1 291 ? -35.659 -9.520 23.488 1.00 83.06 291 SER A N 1
ATOM 2236 C CA . SER A 1 291 ? -36.687 -9.760 24.512 1.00 83.06 291 SER A CA 1
ATOM 2237 C C . SER A 1 291 ? -37.623 -8.555 24.682 1.00 83.06 291 SER A C 1
ATOM 2239 O O . SER A 1 291 ? -37.337 -7.476 24.168 1.00 83.06 291 SER A O 1
ATOM 2241 N N . GLY A 1 292 ? -38.730 -8.740 25.407 1.00 85.12 292 GLY A N 1
ATOM 2242 C CA . GLY A 1 292 ? -39.706 -7.688 25.724 1.00 85.12 292 GLY A CA 1
ATOM 2243 C C . GLY A 1 292 ? -39.409 -6.888 27.002 1.00 85.12 292 GLY A C 1
ATOM 2244 O O . GLY A 1 292 ? -40.287 -6.181 27.482 1.00 85.12 292 GLY A O 1
ATOM 2245 N N . SER A 1 293 ? -38.205 -6.978 27.588 1.00 88.31 293 SER A N 1
ATOM 2246 C CA . SER A 1 293 ? -37.901 -6.315 28.875 1.00 88.31 293 SER A CA 1
ATOM 2247 C C . SER A 1 293 ? -37.916 -4.784 28.815 1.00 88.31 293 SER A C 1
ATOM 2249 O O . SER A 1 293 ? -37.972 -4.119 29.848 1.00 88.31 293 SER A O 1
ATOM 2251 N N . MET A 1 294 ? -37.871 -4.216 27.610 1.00 92.00 294 MET A N 1
ATOM 2252 C CA . MET A 1 294 ? -37.857 -2.774 27.360 1.00 92.00 294 MET A CA 1
ATOM 2253 C C . MET A 1 294 ? -39.182 -2.246 26.791 1.00 92.00 294 MET A C 1
ATOM 2255 O O . MET A 1 294 ? -39.238 -1.119 26.289 1.00 92.00 294 MET A O 1
ATOM 2259 N N . GLU A 1 295 ? -40.257 -3.034 26.853 1.00 87.69 295 GLU A N 1
ATOM 2260 C CA . GLU A 1 295 ? -41.587 -2.590 26.435 1.00 87.69 295 GLU A CA 1
ATOM 2261 C C . GLU A 1 295 ? -42.150 -1.508 27.381 1.00 87.69 295 GLU A C 1
ATOM 2263 O O . GLU A 1 295 ? -41.861 -1.518 28.577 1.00 87.69 295 GLU A O 1
ATOM 2268 N N . PRO A 1 296 ? -42.934 -0.535 26.867 1.00 85.00 296 PRO A N 1
ATOM 2269 C CA . PRO A 1 296 ? -43.390 -0.376 25.479 1.00 85.00 296 PRO A CA 1
ATOM 2270 C C . PRO A 1 296 ? -42.404 0.388 24.574 1.00 85.00 296 PRO A C 1
ATOM 2272 O O . PRO A 1 296 ? -42.748 0.737 23.444 1.00 85.00 296 PRO A O 1
ATOM 2275 N N . LYS A 1 297 ? -41.206 0.725 25.066 1.00 82.62 297 LYS A N 1
ATOM 2276 C CA . LYS A 1 297 ? -40.267 1.610 24.364 1.00 82.62 297 LYS A CA 1
ATOM 2277 C C . LYS A 1 297 ? -39.482 0.905 23.259 1.00 82.62 297 LYS A C 1
ATOM 2279 O O . LYS A 1 297 ? -39.167 1.539 22.255 1.00 82.62 297 LYS A O 1
ATOM 2284 N N . MET A 1 298 ? -39.163 -0.374 23.440 1.00 84.50 298 MET A N 1
ATOM 2285 C CA . MET A 1 298 ? -38.500 -1.222 22.446 1.00 84.50 298 MET A CA 1
ATOM 2286 C C . MET A 1 298 ? -39.112 -2.623 22.488 1.00 84.50 298 MET A C 1
ATOM 2288 O O . MET A 1 298 ? -39.225 -3.201 23.568 1.00 84.50 298 MET A O 1
ATOM 2292 N N . TYR A 1 299 ? -39.479 -3.164 21.325 1.00 84.19 299 TYR A N 1
ATOM 2293 C CA . TYR A 1 299 ? -40.099 -4.484 21.207 1.00 84.19 299 TYR A CA 1
ATOM 2294 C C . TYR A 1 299 ? -39.108 -5.514 20.667 1.00 84.19 299 TYR A C 1
ATOM 2296 O O . TYR A 1 299 ? -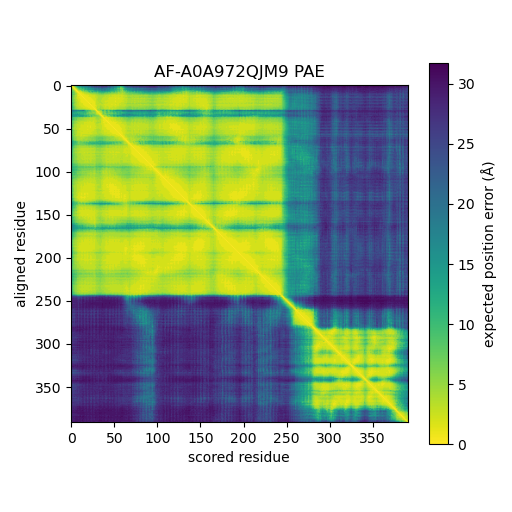38.174 -5.188 19.928 1.00 84.19 299 TYR A O 1
ATOM 2304 N N . ALA A 1 300 ? -39.339 -6.789 20.984 1.00 79.38 300 ALA A N 1
ATOM 2305 C CA . ALA A 1 300 ? -38.563 -7.878 20.403 1.00 79.38 300 ALA A CA 1
ATOM 2306 C C . ALA A 1 300 ? -38.627 -7.848 18.858 1.00 79.38 300 ALA A C 1
ATOM 2308 O O . ALA A 1 300 ? -39.702 -7.785 18.257 1.00 79.38 300 ALA A O 1
ATOM 2309 N N . GLY A 1 301 ? -37.461 -7.903 18.208 1.00 65.94 301 GLY A N 1
ATOM 2310 C CA . GLY A 1 301 ? -37.314 -7.807 16.749 1.00 65.94 301 GLY A CA 1
ATOM 2311 C C . GLY A 1 301 ? -37.029 -6.399 16.205 1.00 65.94 301 GLY A C 1
ATOM 2312 O O . GLY A 1 301 ? -36.781 -6.257 15.001 1.00 65.94 301 GLY A O 1
ATOM 2313 N N . ASP A 1 302 ? -37.006 -5.372 17.058 1.00 75.94 302 ASP A N 1
ATOM 2314 C CA . ASP A 1 302 ? -36.524 -4.039 16.689 1.00 75.94 302 ASP A CA 1
ATOM 2315 C C . ASP A 1 302 ? -34.995 -4.014 16.545 1.00 75.94 302 ASP A C 1
ATOM 2317 O O . ASP A 1 302 ? -34.271 -4.792 17.175 1.00 75.94 302 ASP A O 1
ATOM 2321 N N . VAL A 1 303 ? -34.490 -3.110 15.700 1.00 74.38 303 VAL A N 1
ATOM 2322 C CA . VAL A 1 303 ? -33.052 -2.817 15.607 1.00 74.38 303 VAL A CA 1
ATOM 2323 C C . VAL A 1 303 ? -32.793 -1.491 16.294 1.00 74.38 303 VAL A C 1
ATOM 2325 O O . VAL A 1 303 ? -33.344 -0.462 15.912 1.00 74.38 303 VAL A O 1
ATOM 2328 N N . VAL A 1 304 ? -31.924 -1.512 17.292 1.00 79.50 304 VAL A N 1
ATOM 2329 C CA . VAL A 1 304 ? -31.515 -0.336 18.050 1.00 79.50 304 VAL A CA 1
ATOM 2330 C C . VAL A 1 304 ? -30.106 0.034 17.640 1.00 79.50 304 VAL A C 1
ATOM 2332 O O . VAL A 1 304 ? -29.227 -0.812 17.539 1.00 79.50 304 VAL A O 1
ATOM 2335 N N . ILE A 1 305 ? -29.877 1.313 17.405 1.00 80.06 305 ILE A N 1
ATOM 2336 C CA . ILE A 1 305 ? -28.554 1.847 17.151 1.00 80.06 305 ILE A CA 1
ATOM 2337 C C . ILE A 1 305 ? -27.913 2.214 18.489 1.00 80.06 305 ILE A C 1
ATOM 2339 O O . ILE A 1 305 ? -28.418 3.072 19.217 1.00 80.06 305 ILE A O 1
ATOM 2343 N N . ILE A 1 306 ? -26.794 1.564 18.791 1.00 83.81 306 ILE A N 1
ATOM 2344 C CA . ILE A 1 306 ? -26.018 1.728 20.017 1.00 83.81 306 ILE A CA 1
ATOM 2345 C C . ILE A 1 306 ? -24.807 2.605 19.725 1.00 83.81 306 ILE A C 1
ATOM 2347 O O . ILE A 1 306 ? -23.936 2.223 18.950 1.00 83.81 306 ILE A O 1
ATOM 2351 N N . ALA A 1 307 ? -24.756 3.775 20.349 1.00 82.44 307 ALA A N 1
ATOM 2352 C CA . ALA A 1 307 ? -23.628 4.686 20.337 1.00 82.44 307 ALA A CA 1
ATOM 2353 C C . ALA A 1 307 ? -22.587 4.266 21.385 1.00 82.44 307 ALA A C 1
ATOM 2355 O O . ALA A 1 307 ? -22.868 4.294 22.582 1.00 82.44 307 ALA A O 1
ATOM 2356 N N . LYS A 1 308 ? -21.371 3.920 20.969 1.00 81.38 308 LYS A N 1
ATOM 2357 C CA . LYS A 1 308 ? -20.228 3.757 21.870 1.00 81.38 308 LYS A CA 1
ATOM 2358 C C . LYS A 1 308 ? -19.922 5.107 22.516 1.00 81.38 308 LYS A C 1
ATOM 2360 O O . LYS A 1 308 ? -19.494 6.037 21.835 1.00 81.38 308 LYS A O 1
ATOM 2365 N N . VAL A 1 309 ? -20.157 5.201 23.818 1.00 79.75 309 VAL A N 1
ATOM 2366 C CA . VAL A 1 309 ? -19.859 6.376 24.643 1.00 79.75 309 VAL A CA 1
ATOM 2367 C C . VAL A 1 309 ? -18.971 5.939 25.808 1.00 79.75 309 VAL A C 1
ATOM 2369 O O . VAL A 1 309 ? -19.157 4.825 26.300 1.00 79.75 309 VAL A O 1
ATOM 2372 N N . PRO A 1 310 ? -18.003 6.766 26.248 1.00 79.44 310 PRO A N 1
ATOM 2373 C CA . PRO A 1 310 ? -17.305 6.531 27.508 1.00 79.44 310 PRO A CA 1
ATOM 2374 C C . PRO A 1 310 ? -18.314 6.366 28.646 1.00 79.44 310 PRO A C 1
ATOM 2376 O O . PRO A 1 310 ? -19.310 7.092 28.679 1.00 79.44 310 PRO A O 1
ATOM 2379 N N . ALA A 1 311 ? -18.056 5.447 29.578 1.00 78.88 311 ALA A N 1
ATOM 2380 C CA . ALA A 1 311 ? -18.948 5.195 30.710 1.00 78.88 311 ALA A CA 1
ATOM 2381 C C . ALA A 1 311 ? -19.205 6.461 31.551 1.00 78.88 311 ALA A C 1
ATOM 2383 O O . ALA A 1 311 ? -20.301 6.649 32.068 1.00 78.88 311 ALA A O 1
ATOM 2384 N N . ASP A 1 312 ? -18.246 7.387 31.604 1.00 81.62 312 ASP A N 1
ATOM 2385 C CA . ASP A 1 312 ? -18.403 8.667 32.302 1.00 81.62 312 ASP A CA 1
ATOM 2386 C C . ASP A 1 312 ? -19.518 9.550 31.733 1.00 81.62 312 ASP A C 1
ATOM 2388 O O . ASP A 1 312 ? -20.089 10.346 32.479 1.00 81.62 312 ASP A O 1
ATOM 2392 N N . ASN A 1 313 ? -19.859 9.369 30.454 1.00 84.00 313 ASN A N 1
ATOM 2393 C CA . ASN A 1 313 ? -20.917 10.097 29.754 1.00 84.00 313 ASN A CA 1
ATOM 2394 C C . ASN A 1 313 ? -22.282 9.392 29.831 1.00 84.00 313 ASN A C 1
ATOM 2396 O O . ASN A 1 313 ? -23.218 9.805 29.146 1.00 84.00 313 ASN A O 1
ATOM 2400 N N . VAL A 1 314 ? -22.393 8.302 30.594 1.00 88.31 314 VAL A N 1
ATOM 2401 C CA . VAL A 1 314 ? -23.675 7.657 30.884 1.00 88.31 314 VAL A CA 1
ATOM 2402 C C . VAL A 1 314 ? -24.365 8.436 31.999 1.00 88.31 314 VAL A C 1
ATOM 2404 O O . VAL A 1 314 ? -23.794 8.648 33.072 1.00 88.31 314 VAL A O 1
ATOM 2407 N N . GLU A 1 315 ? -25.601 8.849 31.738 1.00 90.38 315 GLU A N 1
ATOM 2408 C CA . GLU A 1 315 ? -26.419 9.623 32.669 1.00 90.38 315 GLU A CA 1
ATOM 2409 C C . GLU A 1 315 ? -27.600 8.803 33.203 1.00 90.38 315 GLU A C 1
ATOM 2411 O O . GLU A 1 315 ? -28.020 7.794 32.625 1.00 90.38 315 GLU A O 1
ATOM 2416 N N . LEU A 1 316 ? -28.159 9.255 34.327 1.00 92.00 316 LEU A N 1
ATOM 2417 C CA . LEU A 1 316 ? -29.372 8.683 34.900 1.00 92.00 316 LEU A CA 1
ATOM 2418 C C . LEU A 1 316 ? -30.506 8.712 33.860 1.00 92.00 316 LEU A C 1
ATOM 2420 O O . LEU A 1 316 ? -30.806 9.753 33.280 1.00 92.00 316 LEU A O 1
ATOM 2424 N N . GLY A 1 317 ? -31.166 7.575 33.645 1.00 90.94 317 GLY A N 1
ATOM 2425 C CA . GLY A 1 317 ? -32.253 7.436 32.678 1.00 90.94 317 GLY A CA 1
ATOM 2426 C C . GLY A 1 317 ? -31.819 6.991 31.279 1.00 90.94 317 GLY A C 1
ATOM 2427 O O . GLY A 1 317 ? -32.695 6.688 30.460 1.00 90.94 317 GLY A O 1
ATOM 2428 N N . ASP A 1 318 ? -30.520 6.877 30.999 1.00 92.69 318 ASP A N 1
ATOM 2429 C CA . ASP A 1 318 ? -30.027 6.331 29.734 1.00 92.69 318 ASP A CA 1
ATOM 2430 C C . ASP A 1 318 ? -30.317 4.840 29.592 1.00 92.69 318 ASP A C 1
ATOM 2432 O O . ASP A 1 318 ? -30.340 4.100 30.568 1.00 92.69 318 ASP A O 1
ATOM 2436 N N . ILE A 1 319 ? -30.528 4.378 28.358 1.00 94.06 319 ILE A N 1
ATOM 2437 C CA . ILE A 1 319 ? -30.588 2.944 28.060 1.00 94.06 319 ILE A CA 1
ATOM 2438 C C . ILE A 1 319 ? -29.222 2.526 27.544 1.00 94.06 319 ILE A C 1
ATOM 2440 O O . ILE A 1 319 ? -28.773 3.030 26.512 1.00 94.06 319 ILE A O 1
ATOM 2444 N N . ILE A 1 320 ? -28.580 1.597 28.242 1.00 93.56 320 ILE A N 1
ATOM 2445 C CA . ILE A 1 320 ? -27.245 1.116 27.901 1.00 93.56 320 ILE A CA 1
ATOM 2446 C C . ILE A 1 320 ? -27.289 -0.351 27.496 1.00 93.56 320 ILE A C 1
ATOM 2448 O O . ILE A 1 320 ? -28.065 -1.134 28.039 1.00 93.56 320 ILE A O 1
ATOM 2452 N N . GLN A 1 321 ? -26.440 -0.717 26.538 1.00 91.62 321 GLN A N 1
ATOM 2453 C CA . GLN A 1 321 ? -26.099 -2.101 26.250 1.00 91.62 321 GLN A CA 1
ATOM 2454 C C . GLN A 1 321 ? -24.855 -2.473 27.057 1.00 91.62 321 GLN A C 1
ATOM 2456 O O . GLN A 1 321 ? -23.850 -1.767 26.979 1.00 91.62 321 GLN A O 1
ATOM 2461 N N . PHE A 1 322 ? -24.891 -3.587 27.782 1.00 90.81 322 PHE A N 1
ATOM 2462 C CA . PHE A 1 322 ? -23.757 -4.083 28.566 1.00 90.81 322 PHE A CA 1
ATOM 2463 C C . PHE A 1 322 ? -23.603 -5.601 28.446 1.00 90.81 322 PHE A C 1
ATOM 2465 O O . PHE A 1 322 ? -24.531 -6.298 28.027 1.00 90.81 322 PHE A O 1
ATOM 2472 N N . ARG A 1 323 ? -22.405 -6.108 28.750 1.00 88.94 323 ARG A N 1
ATOM 2473 C CA . ARG A 1 323 ? -22.076 -7.542 28.737 1.00 88.94 323 ARG A CA 1
ATOM 2474 C C . ARG A 1 323 ? -22.258 -8.149 30.122 1.00 88.94 323 ARG A C 1
ATOM 2476 O O . ARG A 1 323 ? -21.822 -7.556 31.102 1.00 88.94 323 ARG A O 1
ATOM 2483 N N . VAL A 1 324 ? -22.837 -9.344 30.167 1.00 83.19 324 VAL A N 1
ATOM 2484 C CA . VAL A 1 324 ? -22.883 -10.192 31.369 1.00 83.19 324 VAL A CA 1
ATOM 2485 C C . VAL A 1 324 ? -21.887 -11.359 31.249 1.00 83.19 324 VAL A C 1
ATOM 2487 O O . VAL A 1 324 ? -21.486 -11.681 30.120 1.00 83.19 324 VAL A O 1
ATOM 2490 N N . PRO A 1 325 ? -21.452 -11.980 32.365 1.00 74.50 325 PRO A N 1
ATOM 2491 C CA . PRO A 1 325 ? -20.433 -13.040 32.378 1.00 74.50 325 PRO A CA 1
ATOM 2492 C C . PRO A 1 325 ? -20.704 -14.214 31.423 1.00 74.50 325 PRO A C 1
ATOM 2494 O O . PRO A 1 325 ? -19.770 -14.830 30.915 1.00 74.50 325 PRO A O 1
ATOM 2497 N N . GLU A 1 326 ? -21.969 -14.480 31.096 1.00 73.44 326 GLU A N 1
ATOM 2498 C CA . GLU A 1 326 ? -22.413 -15.527 30.167 1.00 73.44 326 GLU A CA 1
ATOM 2499 C C . GLU A 1 326 ? -22.133 -15.196 28.686 1.00 73.44 326 GLU A C 1
ATOM 2501 O O . GLU A 1 326 ? -22.518 -15.947 27.789 1.00 73.44 326 GLU A O 1
ATOM 2506 N N . GLY A 1 327 ? -21.487 -14.061 28.395 1.00 70.94 327 GLY A N 1
ATOM 2507 C CA . GLY A 1 327 ? -21.142 -13.632 27.036 1.00 70.94 327 GLY A CA 1
ATOM 2508 C C . GLY A 1 327 ? -22.323 -13.073 26.235 1.00 70.94 327 GLY A C 1
ATOM 2509 O O . GLY A 1 327 ? -22.201 -12.830 25.033 1.00 70.94 327 GLY A O 1
ATOM 2510 N N . VAL A 1 328 ? -23.464 -12.851 26.890 1.00 79.25 328 VAL A N 1
ATOM 2511 C CA . VAL A 1 328 ? -24.667 -12.248 26.304 1.00 79.25 328 VAL A CA 1
ATOM 2512 C C . VAL A 1 328 ? -24.657 -10.738 26.559 1.00 79.25 328 VAL A C 1
ATOM 2514 O O . VAL A 1 328 ? -24.060 -10.255 27.520 1.00 79.25 328 VAL A O 1
ATOM 2517 N N . THR A 1 329 ? -25.303 -9.965 25.682 1.00 85.06 329 THR A N 1
ATOM 2518 C CA . THR A 1 329 ? -25.521 -8.530 25.909 1.00 85.06 329 THR A CA 1
ATOM 2519 C C . THR A 1 329 ? -26.960 -8.246 26.305 1.00 85.06 329 THR A C 1
ATOM 2521 O O . THR A 1 329 ? -27.876 -8.728 25.636 1.00 85.06 329 THR A O 1
ATOM 2524 N N . ILE A 1 330 ? -27.147 -7.401 27.312 1.00 90.25 330 ILE A N 1
ATOM 2525 C CA . ILE A 1 330 ? -28.451 -6.944 27.807 1.00 90.25 330 ILE A CA 1
ATOM 2526 C C . ILE A 1 330 ? -28.587 -5.445 27.525 1.00 90.25 330 ILE A C 1
ATOM 2528 O O . ILE A 1 330 ? -27.582 -4.740 27.445 1.00 90.25 330 ILE A O 1
ATOM 2532 N N . MET A 1 331 ? -29.817 -4.967 27.320 1.00 91.75 331 MET A N 1
ATOM 2533 C CA . MET A 1 331 ? -30.129 -3.545 27.151 1.00 91.75 331 MET A CA 1
ATOM 2534 C C . MET A 1 331 ? -31.172 -3.121 28.172 1.00 91.75 331 MET A C 1
ATOM 2536 O O . MET A 1 331 ? -32.320 -3.518 28.016 1.00 91.75 331 MET A O 1
ATOM 2540 N N . HIS A 1 332 ? -30.801 -2.306 29.159 1.00 94.88 332 HIS A N 1
ATOM 2541 C CA . HIS A 1 332 ? -31.700 -1.824 30.215 1.00 94.88 332 HIS A CA 1
ATOM 2542 C C . HIS A 1 332 ? -31.445 -0.347 30.546 1.00 94.88 332 HIS A C 1
ATOM 2544 O O . HIS A 1 332 ? -30.438 0.234 30.131 1.00 94.88 332 HIS A O 1
ATOM 2550 N N . ARG A 1 333 ? -32.388 0.280 31.259 1.00 95.19 333 ARG A N 1
ATOM 2551 C CA . ARG A 1 333 ? -32.302 1.684 31.667 1.00 95.19 333 ARG A CA 1
ATOM 2552 C C . ARG A 1 333 ? -31.502 1.829 32.955 1.00 95.19 333 ARG A C 1
ATOM 2554 O O . ARG A 1 333 ? -31.779 1.126 33.919 1.00 95.19 333 ARG A O 1
ATOM 2561 N N . VAL A 1 334 ? -30.571 2.775 32.991 1.00 95.75 334 VAL A N 1
ATOM 2562 C CA . VAL A 1 334 ? -29.868 3.199 34.205 1.00 95.75 334 VAL A CA 1
ATOM 2563 C C . VAL A 1 334 ? -30.856 3.918 35.115 1.00 95.75 334 VAL A C 1
ATOM 2565 O O . VAL A 1 334 ? -31.405 4.956 34.745 1.00 95.75 334 VAL A O 1
ATOM 2568 N N . ILE A 1 335 ? -31.090 3.360 36.297 1.00 95.56 335 ILE A N 1
ATOM 2569 C CA . ILE A 1 335 ? -31.984 3.928 37.313 1.00 95.56 335 ILE A CA 1
ATOM 2570 C C . ILE A 1 335 ? -31.224 4.549 38.485 1.00 95.56 335 ILE A C 1
ATOM 2572 O O . ILE A 1 335 ? -31.811 5.332 39.222 1.00 95.56 335 ILE A O 1
ATOM 2576 N N . GLU A 1 336 ? -29.938 4.228 38.639 1.00 93.56 336 GLU A N 1
ATOM 2577 C CA . GLU A 1 336 ? -29.069 4.771 39.683 1.00 93.56 336 GLU A CA 1
ATOM 2578 C C . GLU A 1 336 ? -27.600 4.712 39.236 1.00 93.56 336 GLU A C 1
ATOM 2580 O O . GLU A 1 336 ? -27.207 3.800 38.501 1.00 93.56 336 GLU A O 1
ATOM 2585 N N . ILE A 1 337 ? -26.799 5.686 39.677 1.00 92.44 337 ILE A N 1
ATOM 2586 C CA . ILE A 1 337 ? -25.346 5.723 39.485 1.00 92.44 337 ILE A CA 1
ATOM 2587 C C . ILE A 1 337 ? -24.707 5.853 40.865 1.00 92.44 337 ILE A C 1
ATOM 2589 O O . ILE A 1 337 ? -24.971 6.824 41.571 1.00 92.44 337 ILE A O 1
ATOM 2593 N N . GLN A 1 338 ? -23.878 4.883 41.232 1.00 90.06 338 GLN A N 1
ATOM 2594 C CA . GLN A 1 338 ? -23.128 4.865 42.485 1.00 90.06 338 GLN A CA 1
ATOM 2595 C C . GLN A 1 338 ? -21.649 5.145 42.210 1.00 90.06 338 GLN A C 1
ATOM 2597 O O . GLN A 1 338 ? -21.137 4.797 41.147 1.00 90.06 338 GLN A O 1
ATOM 2602 N N . GLU A 1 339 ? -20.957 5.769 43.158 1.00 84.81 339 GLU A N 1
ATOM 2603 C CA . GLU A 1 339 ? -19.501 5.932 43.107 1.00 84.81 339 GLU A CA 1
ATOM 2604 C C . GLU A 1 339 ? -18.832 4.792 43.885 1.00 84.81 339 GLU A C 1
ATOM 2606 O O . GLU A 1 339 ? -19.276 4.423 44.972 1.00 84.81 339 GLU A O 1
ATOM 2611 N N . THR A 1 340 ? -17.778 4.208 43.318 1.00 78.56 340 THR A N 1
ATOM 2612 C CA . THR A 1 340 ? -16.953 3.197 43.983 1.00 78.56 340 THR A CA 1
ATOM 2613 C C . THR A 1 340 ? -15.946 3.880 44.905 1.00 78.56 340 THR A C 1
ATOM 2615 O O . THR A 1 340 ? -15.560 5.028 44.685 1.00 78.56 340 THR A O 1
ATOM 2618 N N . GLU A 1 341 ? -15.447 3.158 45.911 1.00 72.19 341 GLU A N 1
ATOM 2619 C CA . GLU A 1 341 ? -14.408 3.665 46.826 1.00 72.19 341 GLU A CA 1
ATOM 2620 C C . GLU A 1 341 ? -13.097 4.050 46.104 1.00 72.19 341 GLU A C 1
ATOM 2622 O O . GLU A 1 341 ? -12.318 4.851 46.614 1.00 72.19 341 GLU A O 1
ATOM 2627 N N . GLU A 1 342 ? -12.877 3.531 44.890 1.00 70.31 342 GLU A N 1
ATOM 2628 C CA . GLU A 1 342 ? -11.733 3.842 44.020 1.00 70.31 342 GLU A CA 1
ATOM 2629 C C . GLU A 1 342 ? -12.011 4.987 43.017 1.00 70.31 342 GLU A C 1
ATOM 2631 O O . GLU A 1 342 ? -11.161 5.299 42.184 1.00 70.31 342 GLU A O 1
ATOM 2636 N N . GLY A 1 343 ? -13.183 5.634 43.085 1.00 68.94 343 GLY A N 1
ATOM 2637 C CA . GLY A 1 343 ? -13.561 6.764 42.224 1.00 68.94 343 GLY A CA 1
ATOM 2638 C C . GLY A 1 343 ? -14.133 6.387 40.848 1.00 68.94 343 GLY A C 1
ATOM 2639 O O . GLY A 1 343 ? -14.199 7.234 39.959 1.00 68.94 343 GLY A O 1
ATOM 2640 N N . GLY A 1 344 ? -14.537 5.130 40.649 1.00 72.44 344 GLY A N 1
ATOM 2641 C CA . GLY A 1 344 ? -15.245 4.654 39.454 1.00 72.44 344 GLY A CA 1
ATOM 2642 C C . GLY A 1 344 ? -16.770 4.770 39.583 1.00 72.44 344 GLY A C 1
ATOM 2643 O O . GLY A 1 344 ? -17.299 4.882 40.683 1.00 72.44 344 GLY A O 1
ATOM 2644 N N . LYS A 1 345 ? -17.507 4.728 38.466 1.00 84.75 345 LYS A N 1
ATOM 2645 C CA . LYS A 1 345 ? -18.985 4.693 38.466 1.00 84.75 345 LYS A CA 1
ATOM 2646 C C . LYS A 1 345 ? -19.501 3.251 38.465 1.00 84.75 345 LYS A C 1
ATOM 2648 O O . LYS A 1 345 ? -18.937 2.408 37.788 1.00 84.75 345 LYS A O 1
ATOM 2653 N N . LEU A 1 346 ? -20.601 2.973 39.151 1.00 89.75 346 LEU A N 1
ATOM 2654 C CA . LEU A 1 346 ? -21.371 1.726 39.082 1.00 89.75 346 LEU A CA 1
ATOM 2655 C C . LEU A 1 346 ? -22.789 2.058 38.624 1.00 89.75 346 LEU A C 1
ATOM 2657 O O . LEU A 1 346 ? -23.400 2.991 39.143 1.00 89.75 346 LEU A O 1
ATOM 2661 N N . PHE A 1 347 ? -23.326 1.300 37.669 1.00 93.38 347 PHE A N 1
ATOM 2662 C CA . PHE A 1 347 ? -24.666 1.551 37.134 1.00 93.38 347 PHE A CA 1
ATOM 2663 C C . PHE A 1 347 ? -25.652 0.494 37.622 1.00 93.38 347 PHE A C 1
ATOM 2665 O O . PHE A 1 347 ? -25.463 -0.696 37.373 1.00 93.38 347 PHE A O 1
ATOM 2672 N N . ILE A 1 348 ? -26.740 0.922 38.263 1.00 94.12 348 ILE A N 1
ATOM 2673 C CA . ILE A 1 348 ? -27.879 0.044 38.544 1.00 94.12 348 ILE A CA 1
ATOM 2674 C C . ILE A 1 348 ? -28.855 0.156 37.380 1.00 94.12 348 ILE A C 1
ATOM 2676 O O . ILE A 1 348 ? -29.338 1.249 37.062 1.00 94.12 348 ILE A O 1
ATOM 2680 N N . THR A 1 349 ? -29.144 -0.969 36.733 1.00 95.31 349 THR A N 1
ATOM 2681 C CA . THR A 1 349 ? -30.013 -1.024 35.560 1.00 95.31 349 THR A CA 1
ATOM 2682 C C . THR A 1 349 ? -31.332 -1.728 35.853 1.00 95.31 349 THR A C 1
ATOM 2684 O O . THR A 1 349 ? -31.466 -2.508 36.796 1.00 95.31 349 THR A O 1
ATOM 2687 N N . LYS A 1 350 ? -32.353 -1.403 35.059 1.00 95.00 350 LYS A N 1
ATOM 2688 C CA . LYS A 1 350 ? -33.668 -2.038 35.109 1.00 95.00 350 LYS A CA 1
ATOM 2689 C C . LYS A 1 350 ? -34.315 -2.043 33.722 1.00 95.00 350 LYS A C 1
ATOM 2691 O O . LYS A 1 350 ? -34.296 -1.030 33.020 1.00 95.00 350 LYS A O 1
ATOM 2696 N N . GLY A 1 351 ? -34.910 -3.169 33.330 1.00 93.25 351 GLY A N 1
ATOM 2697 C CA . GLY A 1 351 ? -35.790 -3.224 32.159 1.00 93.25 351 GLY A CA 1
ATOM 2698 C C . GLY A 1 351 ? -37.066 -2.413 32.389 1.00 93.25 351 GLY A C 1
ATOM 2699 O O . GLY A 1 351 ? -37.676 -2.526 33.451 1.00 93.25 351 GLY A O 1
ATOM 2700 N N . ASP A 1 352 ? -37.479 -1.603 31.410 1.00 91.31 352 ASP A N 1
ATOM 2701 C CA . ASP A 1 352 ? -38.669 -0.741 31.524 1.00 91.31 352 ASP A CA 1
ATOM 2702 C C . ASP A 1 352 ? -39.948 -1.539 31.869 1.00 91.31 352 ASP A C 1
ATOM 2704 O O . ASP A 1 352 ? -40.806 -1.027 32.587 1.00 91.31 352 ASP A O 1
ATOM 2708 N N . ALA A 1 353 ? -40.040 -2.798 31.421 1.00 90.19 353 ALA A N 1
ATOM 2709 C CA . ALA A 1 353 ? -41.152 -3.713 31.687 1.00 90.19 353 ALA A CA 1
ATOM 2710 C C . ALA A 1 353 ? -40.939 -4.637 32.905 1.00 90.19 353 ALA A C 1
ATOM 2712 O O . ALA A 1 353 ? -41.831 -5.410 33.249 1.00 90.19 353 ALA A O 1
ATOM 2713 N N . ASN A 1 354 ? -39.770 -4.599 33.553 1.00 90.69 354 ASN A N 1
ATOM 2714 C CA . ASN A 1 354 ? -39.472 -5.461 34.699 1.00 90.69 354 ASN A CA 1
ATOM 2715 C C . ASN A 1 354 ? -40.026 -4.850 36.002 1.00 90.69 354 ASN A C 1
ATOM 2717 O O . ASN A 1 354 ? -40.055 -3.632 36.170 1.00 90.69 354 ASN A O 1
ATOM 2721 N N . ASP A 1 355 ? -40.384 -5.678 36.988 1.00 86.88 355 ASP A N 1
ATOM 2722 C CA . ASP A 1 355 ? -40.855 -5.179 38.293 1.00 86.88 355 ASP A CA 1
ATOM 2723 C C . ASP A 1 355 ? -39.702 -4.712 39.193 1.00 86.88 355 ASP A C 1
ATOM 2725 O O . ASP A 1 355 ? -39.803 -3.693 39.883 1.00 86.88 355 ASP A O 1
ATOM 2729 N N . LYS A 1 356 ? -38.569 -5.419 39.147 1.00 90.00 356 LYS A N 1
ATOM 2730 C CA . LYS A 1 356 ? -37.403 -5.196 40.014 1.00 90.00 356 LYS A CA 1
ATOM 2731 C C . LYS A 1 356 ? -36.171 -4.749 39.214 1.00 90.00 356 LYS A C 1
ATOM 2733 O O . LYS A 1 356 ? -36.094 -5.080 38.030 1.00 90.00 356 LYS A O 1
ATOM 2738 N N . PRO A 1 357 ? -35.235 -4.005 39.836 1.00 91.38 357 PRO A N 1
ATOM 2739 C CA . PRO A 1 357 ? -33.906 -3.763 39.277 1.00 91.38 357 PRO A CA 1
ATOM 2740 C C . PRO A 1 357 ? -33.142 -5.058 39.010 1.00 91.38 357 PRO A C 1
ATOM 2742 O O . PRO 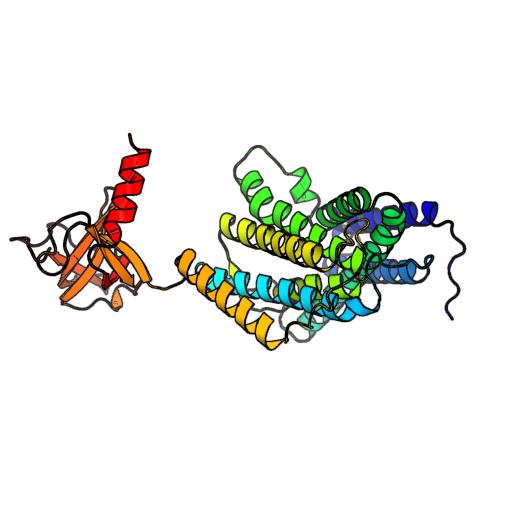A 1 357 ? -33.430 -6.092 39.621 1.00 91.38 357 PRO A O 1
ATOM 2745 N N . ASP A 1 358 ? -32.156 -4.974 38.123 1.00 89.81 358 ASP A N 1
ATOM 2746 C CA . ASP A 1 358 ? -31.217 -6.063 37.887 1.00 89.81 358 ASP A CA 1
ATOM 2747 C C . ASP A 1 358 ? -30.405 -6.340 39.165 1.00 89.81 358 ASP A C 1
ATOM 2749 O O . ASP A 1 358 ? -30.093 -5.430 39.935 1.00 89.81 358 ASP A O 1
ATOM 2753 N N . SER A 1 359 ? -30.100 -7.614 39.422 1.00 85.69 359 SER A N 1
ATOM 2754 C CA . SER A 1 359 ? -29.475 -8.058 40.675 1.00 85.69 359 SER A CA 1
ATOM 2755 C C . SER A 1 359 ? -28.003 -7.677 40.804 1.00 85.69 359 SER A C 1
ATOM 2757 O O . SER A 1 359 ? -27.505 -7.569 41.921 1.00 85.69 359 SER A O 1
ATOM 2759 N N . GLU A 1 360 ? -27.313 -7.503 39.678 1.00 87.44 360 GLU A N 1
ATOM 2760 C CA . GLU A 1 360 ? -25.893 -7.169 39.638 1.00 87.44 360 GLU A CA 1
ATOM 2761 C C . GLU A 1 360 ? -25.688 -5.764 39.064 1.00 87.44 360 GLU A C 1
ATOM 2763 O O . GLU A 1 360 ? -26.242 -5.449 38.005 1.00 87.44 360 GLU A O 1
ATOM 2768 N N . PRO A 1 361 ? -24.892 -4.912 39.732 1.00 89.88 361 PRO A N 1
ATOM 2769 C CA . PRO A 1 361 ? -24.522 -3.618 39.189 1.00 89.88 361 PRO A CA 1
ATOM 2770 C C . PRO A 1 361 ? -23.600 -3.785 37.976 1.00 89.88 361 PRO A C 1
ATOM 2772 O O . PRO A 1 361 ? -22.730 -4.656 37.931 1.00 89.88 361 PRO A O 1
ATOM 2775 N N . VAL A 1 362 ? -23.757 -2.904 36.996 1.00 90.88 362 VAL A N 1
ATOM 2776 C CA . VAL A 1 362 ? -22.948 -2.901 35.779 1.00 90.88 362 VAL A CA 1
ATOM 2777 C C . VAL A 1 362 ? -21.696 -2.064 36.007 1.00 90.88 362 VAL A C 1
ATOM 2779 O O . VAL A 1 362 ? -21.772 -0.865 36.286 1.00 90.88 362 VAL A O 1
ATOM 2782 N N . MET A 1 363 ? -20.538 -2.701 35.853 1.00 89.50 363 MET A N 1
ATOM 2783 C CA . MET A 1 363 ? -19.243 -2.024 35.881 1.00 89.50 363 MET A CA 1
ATOM 2784 C C . MET A 1 363 ? -18.981 -1.259 34.566 1.00 89.50 363 MET A C 1
ATOM 2786 O O . MET A 1 363 ? -19.420 -1.717 33.502 1.00 89.50 363 MET A O 1
ATOM 2790 N N . PRO A 1 364 ? -18.251 -0.128 34.591 1.00 87.62 364 PRO A N 1
ATOM 2791 C CA . PRO A 1 364 ? -17.941 0.689 33.415 1.00 87.62 364 PRO A CA 1
ATOM 2792 C C . PRO A 1 364 ? -17.336 -0.094 32.251 1.00 87.62 364 PRO A C 1
ATOM 2794 O O . PRO A 1 364 ? -17.709 0.118 31.099 1.00 87.62 364 PRO A O 1
ATOM 2797 N N . GLU A 1 365 ? -16.443 -1.037 32.544 1.00 87.19 365 GLU A N 1
ATOM 2798 C CA . GLU A 1 365 ? -15.777 -1.903 31.569 1.00 87.19 365 GLU A CA 1
ATOM 2799 C C . GLU A 1 365 ? -16.733 -2.840 30.820 1.00 87.19 365 GLU A C 1
ATOM 2801 O O . GLU A 1 365 ? -16.434 -3.278 29.705 1.00 87.19 365 GLU A O 1
ATOM 2806 N N . ASN A 1 366 ? -17.898 -3.124 31.403 1.00 89.62 366 ASN A N 1
ATOM 2807 C CA . ASN A 1 366 ? -18.906 -3.991 30.807 1.00 89.62 366 ASN A CA 1
ATOM 2808 C C . ASN A 1 366 ? -19.880 -3.217 29.909 1.00 89.62 366 ASN A C 1
ATOM 2810 O O . ASN A 1 366 ? -20.642 -3.840 29.162 1.00 89.62 366 ASN A O 1
ATOM 2814 N N . VAL A 1 367 ? -19.846 -1.879 29.930 1.00 89.75 367 VAL A N 1
ATOM 2815 C CA . VAL A 1 367 ? -20.691 -1.029 29.086 1.00 89.75 367 VAL A CA 1
ATOM 2816 C C . VAL A 1 367 ? -20.203 -1.076 27.639 1.00 89.75 367 VAL A C 1
ATOM 2818 O O . VAL A 1 367 ? -19.068 -0.744 27.309 1.00 89.75 367 VAL A O 1
ATOM 2821 N N . VAL A 1 368 ? -21.100 -1.471 26.739 1.00 87.25 368 VAL A N 1
ATOM 2822 C CA . VAL A 1 368 ? -20.854 -1.506 25.294 1.00 87.25 368 VAL A CA 1
ATOM 2823 C C . VAL A 1 368 ? -21.201 -0.160 24.647 1.00 87.25 368 VAL A C 1
ATOM 2825 O O . VAL A 1 368 ? -20.501 0.282 23.735 1.00 87.25 368 VAL A O 1
ATOM 2828 N N . GLY A 1 369 ? -22.277 0.495 25.095 1.00 88.94 369 GLY A N 1
ATOM 2829 C CA . GLY A 1 369 ? -22.691 1.816 24.614 1.00 88.94 369 GLY A CA 1
ATOM 2830 C C . GLY A 1 369 ? -24.135 2.179 24.974 1.00 88.94 369 GLY A C 1
ATOM 2831 O O . GLY A 1 369 ? -24.837 1.406 25.620 1.00 88.94 369 GLY A O 1
ATOM 2832 N N . LYS A 1 370 ? -24.588 3.352 24.528 1.00 90.69 370 LYS A N 1
ATOM 2833 C CA . LYS A 1 370 ? -25.913 3.938 24.783 1.00 90.69 370 LYS A CA 1
ATOM 2834 C C . LYS A 1 370 ? -26.842 3.779 23.582 1.00 90.69 370 LYS A C 1
ATOM 2836 O O . LYS A 1 370 ? -26.459 4.081 22.456 1.00 90.69 370 LYS A O 1
ATOM 2841 N N . ALA A 1 371 ? -28.084 3.371 23.803 1.00 87.12 371 ALA A N 1
ATOM 2842 C CA . ALA A 1 371 ? -29.106 3.360 22.763 1.00 87.12 371 ALA A CA 1
ATOM 2843 C C . ALA A 1 371 ? -29.507 4.790 22.371 1.00 87.12 371 ALA A C 1
ATOM 2845 O O . ALA A 1 371 ? -29.910 5.583 23.221 1.00 87.12 371 ALA A O 1
ATOM 2846 N N . VAL A 1 372 ? -29.414 5.115 21.077 1.00 82.69 372 VAL A N 1
ATOM 2847 C CA . VAL A 1 372 ? -29.703 6.467 20.557 1.00 82.69 372 VAL A CA 1
ATOM 2848 C C . VAL A 1 372 ? -30.876 6.519 19.582 1.00 82.69 372 VAL A C 1
ATOM 2850 O O . VAL A 1 372 ? -31.580 7.523 19.535 1.00 82.69 372 VAL A O 1
ATOM 2853 N N . ILE A 1 373 ? -31.109 5.457 18.803 1.00 78.44 373 ILE A N 1
ATOM 2854 C CA . ILE A 1 373 ? -32.191 5.389 17.807 1.00 78.44 373 ILE A CA 1
ATOM 2855 C C . ILE A 1 373 ? -32.786 3.983 17.833 1.00 78.44 373 ILE A C 1
ATOM 2857 O O . ILE A 1 373 ? -32.042 3.008 17.836 1.00 78.44 373 ILE A O 1
ATOM 2861 N N . THR A 1 374 ? -34.114 3.871 17.805 1.00 70.75 374 THR A N 1
ATOM 2862 C CA . THR A 1 374 ? -34.822 2.589 17.641 1.00 70.75 374 THR A CA 1
ATOM 2863 C C . THR A 1 374 ? -35.506 2.574 16.280 1.00 70.75 374 THR A C 1
ATOM 2865 O O . THR A 1 374 ? -36.261 3.490 15.958 1.00 70.75 374 THR A O 1
ATOM 2868 N N . ILE A 1 375 ? -35.226 1.553 15.470 1.00 71.56 375 ILE A N 1
ATOM 2869 C CA . ILE A 1 375 ? -35.820 1.352 14.148 1.00 71.56 375 ILE A CA 1
ATOM 2870 C C . ILE A 1 375 ? -36.768 0.148 14.235 1.00 71.56 375 ILE A C 1
ATOM 2872 O O . ILE A 1 375 ? -36.300 -0.995 14.331 1.00 71.56 375 ILE A O 1
ATOM 2876 N N . PRO A 1 376 ? -38.092 0.374 14.197 1.00 67.06 376 PRO A N 1
ATOM 2877 C CA . PRO A 1 376 ? -39.051 -0.695 14.406 1.00 67.06 376 PRO A CA 1
ATOM 2878 C C . PRO A 1 376 ? -39.054 -1.697 13.246 1.00 67.06 376 PRO A C 1
ATOM 2880 O O . PRO A 1 376 ? -38.929 -1.319 12.080 1.00 67.06 376 PRO A O 1
ATOM 2883 N N . LYS A 1 377 ? -39.259 -2.982 13.557 1.00 57.66 377 LYS A N 1
ATOM 2884 C CA . LYS A 1 377 ? -39.561 -4.073 12.597 1.00 57.66 377 LYS A CA 1
ATOM 2885 C C . LYS A 1 377 ? -38.487 -4.445 11.549 1.00 57.66 377 LYS A C 1
ATOM 2887 O O . LYS A 1 377 ? -38.718 -5.368 10.770 1.00 57.66 377 LYS A O 1
ATOM 2892 N N . VAL A 1 378 ? -37.309 -3.814 11.523 1.00 55.00 378 VAL A N 1
ATOM 2893 C CA . VAL A 1 378 ? -36.241 -4.117 10.535 1.00 55.00 378 VAL A CA 1
ATOM 2894 C C . VAL A 1 378 ? -35.455 -5.397 10.869 1.00 55.00 378 VAL A C 1
ATOM 2896 O O . VAL A 1 378 ? -34.968 -6.084 9.970 1.00 55.00 378 VAL A O 1
ATOM 2899 N N . GLY A 1 379 ? -35.372 -5.779 12.147 1.00 48.41 379 GLY A N 1
ATOM 2900 C CA . GLY A 1 379 ? -34.598 -6.941 12.604 1.00 48.41 379 GLY A CA 1
ATOM 2901 C C . GLY A 1 379 ? -35.174 -8.294 12.184 1.00 48.41 379 GLY A C 1
ATOM 2902 O O . GLY A 1 379 ? -34.444 -9.286 12.122 1.00 48.41 379 GLY A O 1
ATOM 2903 N N . TRP A 1 380 ? -36.456 -8.331 11.813 1.00 53.06 380 TRP A N 1
ATOM 2904 C CA . TRP A 1 380 ? -37.143 -9.539 11.355 1.00 53.06 380 TRP A CA 1
ATOM 2905 C C . TRP A 1 380 ? -36.534 -10.133 10.080 1.00 53.06 380 TRP A C 1
ATOM 2907 O O . TRP A 1 380 ? -36.540 -11.351 9.925 1.00 53.06 380 TRP A O 1
ATOM 2917 N N . ALA A 1 381 ? -35.924 -9.316 9.212 1.00 46.75 381 ALA A N 1
ATOM 2918 C CA . ALA A 1 381 ? -35.194 -9.813 8.043 1.00 46.75 381 ALA A CA 1
ATOM 2919 C C . ALA A 1 381 ? -33.952 -10.632 8.450 1.00 46.75 381 ALA A C 1
ATOM 2921 O O . ALA A 1 381 ? -33.733 -11.728 7.936 1.00 46.75 381 ALA A O 1
ATOM 2922 N N . SER A 1 382 ? -33.176 -10.152 9.427 1.00 37.62 382 SER A N 1
ATOM 2923 C CA . SER A 1 382 ? -32.002 -10.862 9.958 1.00 37.62 382 SER A CA 1
ATOM 2924 C C . SER A 1 382 ? -32.386 -12.132 10.726 1.00 37.62 382 SER A C 1
ATOM 2926 O O . SER A 1 382 ? -31.685 -13.140 10.631 1.00 37.62 382 SER A O 1
ATOM 2928 N N . VAL A 1 383 ? -33.513 -12.111 11.453 1.00 52.38 383 VAL A N 1
ATOM 2929 C CA . VAL A 1 383 ? -34.074 -13.292 12.138 1.00 52.38 383 VAL A CA 1
ATOM 2930 C C . VAL A 1 383 ? -34.542 -14.340 11.125 1.00 52.38 383 VAL A C 1
ATOM 2932 O O . VAL A 1 383 ? -34.204 -15.513 11.275 1.00 52.38 383 VAL A O 1
ATOM 2935 N N . ALA A 1 384 ? -35.234 -13.926 10.059 1.00 47.28 384 ALA A N 1
ATOM 2936 C CA . ALA A 1 384 ? -35.675 -14.816 8.988 1.00 47.28 384 ALA A CA 1
ATOM 2937 C C . ALA A 1 384 ? -34.492 -15.491 8.272 1.00 47.28 384 ALA A C 1
ATOM 2939 O O . ALA A 1 384 ? -34.527 -16.694 8.027 1.00 47.28 384 ALA A O 1
ATOM 2940 N N . VAL A 1 385 ? -33.410 -14.751 8.005 1.00 42.22 385 VAL A N 1
ATOM 2941 C CA . VAL A 1 385 ? -32.185 -15.302 7.400 1.00 42.22 385 VAL A CA 1
ATOM 2942 C C . VAL A 1 385 ? -31.497 -16.298 8.338 1.00 42.22 385 VAL A C 1
ATOM 2944 O O . VAL A 1 385 ? -31.145 -17.393 7.906 1.00 42.22 385 VAL A O 1
ATOM 2947 N N . LYS A 1 386 ? -31.349 -15.982 9.633 1.00 39.06 386 LYS A N 1
ATOM 2948 C CA . LYS A 1 386 ? -30.767 -16.923 10.609 1.00 39.06 386 LYS A CA 1
ATOM 2949 C C . LYS A 1 386 ? -31.594 -18.204 10.743 1.00 39.06 386 LYS A C 1
ATOM 2951 O O . LYS A 1 386 ? -31.020 -19.285 10.772 1.00 39.06 386 LYS A O 1
ATOM 2956 N N . GLN A 1 387 ? -32.922 -18.102 10.779 1.00 45.81 387 GLN A N 1
ATOM 2957 C CA . GLN A 1 387 ? -33.808 -19.271 10.833 1.00 45.81 387 GLN A CA 1
ATOM 2958 C C . GLN A 1 387 ? -33.776 -20.114 9.550 1.00 45.81 387 GLN A C 1
ATOM 2960 O O . GLN A 1 387 ? -34.002 -21.318 9.618 1.00 45.81 387 GLN A O 1
ATOM 2965 N N . PHE A 1 388 ? -33.469 -19.513 8.397 1.00 41.25 388 PHE A N 1
ATOM 2966 C CA . PHE A 1 388 ? -33.316 -20.233 7.132 1.00 41.25 388 PHE A CA 1
ATOM 2967 C C . PHE A 1 388 ? -32.016 -21.055 7.065 1.00 41.25 388 PHE A C 1
ATOM 2969 O O . PHE A 1 388 ? -32.012 -22.124 6.470 1.00 41.25 388 PHE A O 1
ATOM 2976 N N . PHE A 1 389 ? -30.931 -20.586 7.696 1.00 35.66 389 PHE A N 1
ATOM 2977 C CA . PHE A 1 389 ? -29.629 -21.276 7.725 1.00 35.66 389 PHE A CA 1
ATOM 2978 C C . PHE A 1 389 ? -29.450 -22.270 8.887 1.00 35.66 389 PHE A C 1
ATOM 2980 O O . PHE A 1 389 ? -28.508 -23.054 8.864 1.00 35.66 389 PHE A O 1
ATOM 2987 N N . ILE A 1 390 ? -30.316 -22.225 9.906 1.00 43.16 390 ILE A N 1
ATOM 2988 C CA . ILE A 1 390 ? -30.289 -23.132 11.074 1.00 43.16 390 ILE A CA 1
ATOM 2989 C C . ILE A 1 390 ? -31.284 -24.309 10.903 1.00 43.16 390 ILE A C 1
ATOM 2991 O O . ILE A 1 390 ? -31.409 -25.148 11.791 1.00 43.16 390 ILE A O 1
ATOM 2995 N N . ARG A 1 391 ? -31.985 -24.395 9.765 1.00 36.38 391 ARG A N 1
ATOM 2996 C CA . ARG A 1 391 ? -32.842 -25.537 9.413 1.00 36.38 391 ARG A CA 1
ATOM 2997 C C . ARG A 1 391 ? -32.089 -26.664 8.727 1.00 36.38 391 ARG A C 1
ATOM 2999 O O . ARG A 1 391 ? -31.241 -26.355 7.862 1.00 36.38 391 ARG A O 1
#

Solvent-accessible surface area (backbone atoms only — not comparable to full-atom values): 20864 Å² total; per-residue (Å²): 136,82,77,61,54,95,56,60,69,75,60,47,52,56,50,53,50,50,51,52,49,49,52,50,47,39,66,67,73,39,39,36,77,74,62,37,61,64,51,23,58,65,46,50,48,23,49,53,21,42,51,50,26,52,53,53,72,32,42,74,85,74,63,51,78,35,58,79,88,48,37,64,59,49,36,51,48,24,40,51,46,25,49,50,49,49,51,52,47,52,52,47,13,75,76,57,35,70,40,74,40,94,64,58,83,47,77,67,38,45,52,50,51,47,52,32,52,52,22,43,49,44,18,50,29,44,44,48,16,51,52,30,29,62,49,27,75,82,42,45,67,61,24,39,53,52,51,10,52,52,53,26,54,71,73,47,62,60,72,66,65,76,63,65,52,105,46,71,70,37,54,44,42,42,38,42,46,50,47,13,41,38,25,44,28,38,30,33,37,50,36,8,27,35,53,27,32,60,22,18,40,44,22,52,43,50,53,50,47,48,73,68,70,34,70,62,38,56,48,50,59,48,68,55,39,14,47,56,40,24,51,46,29,46,51,44,38,52,54,51,44,73,75,62,54,80,72,81,85,73,85,85,89,73,85,75,71,78,74,48,69,66,57,55,52,52,53,50,52,51,52,50,53,52,50,37,62,74,71,49,73,45,63,47,41,82,41,72,36,86,50,60,45,33,31,94,83,41,50,57,34,18,28,30,31,27,32,58,58,63,59,88,77,64,51,83,67,40,38,34,33,31,56,48,97,89,76,47,76,50,69,30,28,26,78,41,78,45,77,45,99,88,76,44,63,35,35,38,32,26,31,70,57,46,94,59,65,56,92,64,69,44,48,50,89,36,54,63,18,33,60,77,48,78,44,78,68,61,30,46,59,60,52,52,53,52,57,63,73,75,103

Secondary structure (DSSP, 8-state):
-PPPP---HHHHHHHHHHHHHHHHHHHHHTHHHHH-HHHIIIIIHHHHHHHHHHHHHHSPP---SS-GGGHHHHHHHHHHHHHHHHHHHHHHHHHSEEEEPSS--SHHHHHHHHHHHHHHHHHHHHHHHHHHHHHTTT-HHHHHHHHHHHHHHHHS-HHHHHT--SSHHHHHHIIIIIHHHHHHHHHHHHHHHHH-HHHHHHHHHHHHHHHHH-SEEEE--HHHHHHHHHHHHHHHHHHHHHHHS--SS-----------HHHHHHHHHHHHHHHHHHTT-SSEEEEE--SSTTTTTS-TT-EEEEE---GGG--TT-EEEEE-TTS-EEEEEEEEEEE-TTS-EEEEEE-TT-SS--SSPBPGGGEEEEEEEEETT-HHHHHHHHHHH--

pLDDT: mean 81.57, std 15.87, range [33.69, 98.5]

Mean predicted aligned error: 14.94 Å

Sequence (391 aa):
MIASLDIQPKRAIWITFAIIAGIYAAINLGLSRIIGGFFGTYIVQPVLWLILGGIVLLLPRYRTAGKLKDRTAIIQLAFMVGFFQLVLLIVGGLFASFGKSPYSFTPMGITTNLLFVAAMLFGMEFSRAWLVNQMGKKHAFLALAFVAVIFTLLSIPLTQITGIRPEVESISFINSSLLPSLAENLLATFLALLGGPIPALIYRGILQAFWWFSPILPDLPWMFKGLIGTALPIVGLVVINSLYSPQTGRKKGRRAESGSITGWIVTTVAAVAIIWFAVGLFPFQPALVGSGSMEPKMYAGDVVIIAKVPADNVELGDIIQFRVPEGVTIMHRVIEIQETEEGGKLFITKGDANDKPDSEPVMPENVVGKAVITIPKVGWASVAVKQFFIR